Protein AF-0000000080630825 (afdb_homodimer)

Radius of gyration: 31.41 Å; Cα contacts (8 Å, |Δi|>4): 1169; chains: 2; bounding box: 48×104×65 Å

Nearest PDB structures (foldseek):
  6dfu-assembly1_A  TM=8.924E-01  e=2.581E-31  Haemophilus influenzae Rd KW20
  8i2m-assembly1_A  TM=9.055E-01  e=2.581E-31  Escherichia coli K-12
  3n9i-assembly1_B  TM=8.804E-01  e=1.345E-31  Yersinia pestis CO92
  8i1z-assembly1_A  TM=9.069E-01  e=8.181E-31  Escherichia coli K-12
  5v0i-assembly1_A  TM=8.926E-01  e=3.169E-30  Escherichia coli O157:H7 str. EDL933

Structure (mmCIF, N/CA/C/O backbone):
data_AF-0000000080630825-model_v1
#
loop_
_entity.id
_entity.type
_entity.pdbx_description
1 polymer 'Tryptophan--tRNA ligase'
#
loop_
_atom_site.group_PDB
_atom_site.id
_atom_site.type_symbol
_atom_site.label_atom_id
_atom_site.label_alt_id
_atom_site.label_comp_id
_atom_site.label_asym_id
_atom_site.label_entity_id
_atom_site.label_seq_id
_atom_site.pdbx_PDB_ins_code
_atom_site.Cartn_x
_atom_site.Cartn_y
_atom_site.Cartn_z
_atom_site.occupancy
_atom_site.B_iso_or_equiv
_atom_site.auth_seq_id
_atom_site.auth_comp_id
_atom_site.auth_asym_id
_atom_site.auth_atom_id
_atom_site.pdbx_PDB_model_num
ATOM 1 N N . MET A 1 1 ? 23.578 -15.742 1.503 1 65.25 1 MET A N 1
ATOM 2 C CA . MET A 1 1 ? 22.438 -16.641 1.651 1 65.25 1 MET A CA 1
ATOM 3 C C . MET A 1 1 ? 21.594 -16.672 0.379 1 65.25 1 MET A C 1
ATOM 5 O O . MET A 1 1 ? 21.406 -15.641 -0.269 1 65.25 1 MET A O 1
ATOM 9 N N . ASN A 1 2 ? 21.297 -17.906 -0.255 1 89.5 2 ASN A N 1
ATOM 10 C CA . ASN A 1 2 ? 20.516 -18.094 -1.47 1 89.5 2 ASN A CA 1
ATOM 11 C C . ASN A 1 2 ? 19.031 -18.281 -1.155 1 89.5 2 ASN A C 1
ATOM 13 O O . ASN A 1 2 ? 18.625 -19.344 -0.712 1 89.5 2 ASN A O 1
ATOM 17 N N . ARG A 1 3 ? 18.328 -17.234 -1.266 1 96.5 3 ARG A N 1
ATOM 18 C CA . ARG A 1 3 ? 16.906 -17.25 -0.944 1 96.5 3 ARG A CA 1
ATOM 19 C C . ARG A 1 3 ? 16.047 -17.016 -2.188 1 96.5 3 ARG A C 1
ATOM 21 O O . ARG A 1 3 ? 16.328 -16.078 -2.955 1 96.5 3 ARG A O 1
ATOM 28 N N . ILE A 1 4 ? 15.008 -17.875 -2.217 1 95.56 4 ILE A N 1
ATOM 29 C CA . ILE A 1 4 ? 14.078 -17.781 -3.334 1 95.56 4 ILE A CA 1
ATOM 30 C C . ILE A 1 4 ? 12.719 -17.297 -2.83 1 95.56 4 ILE A C 1
ATOM 32 O O . ILE A 1 4 ? 12.258 -17.719 -1.767 1 95.56 4 ILE A O 1
ATOM 36 N N . PHE A 1 5 ? 12.109 -16.391 -3.604 1 97 5 PHE A N 1
ATOM 37 C CA . PHE A 1 5 ? 10.703 -16.047 -3.43 1 97 5 PHE A CA 1
ATOM 38 C C . PHE A 1 5 ? 9.906 -16.375 -4.688 1 97 5 PHE A C 1
ATOM 40 O O . PHE A 1 5 ? 10.242 -15.906 -5.777 1 97 5 PHE A O 1
ATOM 47 N N . SER A 1 6 ? 8.938 -17.141 -4.523 1 94.38 6 SER A N 1
ATOM 48 C CA . SER A 1 6 ? 8.055 -17.484 -5.633 1 94.38 6 SER A CA 1
ATOM 49 C C . SER A 1 6 ? 6.594 -17.484 -5.195 1 94.38 6 SER A C 1
ATOM 51 O O . SER A 1 6 ? 6.281 -17.828 -4.055 1 94.38 6 SER A O 1
ATOM 53 N N . GLY A 1 7 ? 5.75 -17.062 -6.078 1 93.56 7 GLY A N 1
ATOM 54 C CA . GLY A 1 7 ? 4.34 -17.016 -5.723 1 93.56 7 GLY A CA 1
ATOM 55 C C . GLY A 1 7 ? 3.422 -17.234 -6.91 1 93.56 7 GLY A C 1
ATOM 56 O O . GLY A 1 7 ? 3.83 -17.047 -8.055 1 93.56 7 GLY A O 1
ATOM 57 N N . MET A 1 8 ? 2.217 -17.688 -6.672 1 92.81 8 MET A N 1
ATOM 58 C CA . MET A 1 8 ? 1.149 -17.844 -7.656 1 92.81 8 MET A CA 1
ATOM 59 C C . MET A 1 8 ? -0.132 -17.172 -7.188 1 92.81 8 MET A C 1
ATOM 61 O O . MET A 1 8 ? -0.459 -17.203 -6 1 92.81 8 MET A O 1
ATOM 65 N N . GLN A 1 9 ? -0.796 -16.547 -8.125 1 94.75 9 GLN A N 1
ATOM 66 C CA . GLN A 1 9 ? -2.119 -16.016 -7.801 1 94.75 9 GLN A CA 1
ATOM 67 C C . GLN A 1 9 ? -3.102 -17.156 -7.516 1 94.75 9 GLN A C 1
ATOM 69 O O . GLN A 1 9 ? -2.984 -18.234 -8.078 1 94.75 9 GLN A O 1
ATOM 74 N N . PRO A 1 10 ? -4.027 -16.891 -6.609 1 96 10 PRO A N 1
ATOM 75 C CA . PRO A 1 10 ? -5.055 -17.906 -6.328 1 96 10 PRO A CA 1
ATOM 76 C C . PRO A 1 10 ? -6.082 -18.031 -7.453 1 96 10 PRO A C 1
ATOM 78 O O . PRO A 1 10 ? -7.215 -17.562 -7.312 1 96 10 PRO A O 1
ATOM 81 N N . THR A 1 11 ? -5.695 -18.672 -8.469 1 84.06 11 THR A N 1
ATOM 82 C CA . THR A 1 11 ? -6.574 -18.922 -9.609 1 84.06 11 THR A CA 1
ATOM 83 C C . THR A 1 11 ? -7.324 -20.234 -9.43 1 84.06 11 THR A C 1
ATOM 85 O O . THR A 1 11 ? -6.938 -21.062 -8.617 1 84.06 11 THR A O 1
ATOM 88 N N . ARG A 1 12 ? -8.461 -20.281 -10.031 1 75.75 12 ARG A N 1
ATOM 89 C CA . ARG A 1 12 ? -9.273 -21.5 -9.93 1 75.75 12 ARG A CA 1
ATOM 90 C C . ARG A 1 12 ? -8.727 -22.594 -10.836 1 75.75 12 ARG A C 1
ATOM 92 O O . ARG A 1 12 ? -8.172 -22.312 -11.898 1 75.75 12 ARG A O 1
ATOM 99 N N . GLN A 1 13 ? -8.93 -23.812 -10.406 1 78.69 13 GLN A N 1
ATOM 100 C CA . GLN A 1 13 ? -8.828 -25.047 -11.195 1 78.69 13 GLN A CA 1
ATOM 101 C C . GLN A 1 13 ? -7.434 -25.188 -11.805 1 78.69 13 GLN A C 1
ATOM 103 O O . GLN A 1 13 ? -7.281 -25.172 -13.023 1 78.69 13 GLN A O 1
ATOM 108 N N . LEU A 1 14 ? -6.488 -25.422 -10.914 1 88.38 14 LEU A N 1
ATOM 109 C CA . LEU A 1 14 ? -5.141 -25.719 -11.383 1 88.38 14 LEU A CA 1
ATOM 110 C C . LEU A 1 14 ? -5.121 -27.016 -12.195 1 88.38 14 LEU A C 1
ATOM 112 O O . LEU A 1 14 ? -5.871 -27.953 -11.906 1 88.38 14 LEU A O 1
ATOM 116 N N . HIS A 1 15 ? -4.402 -26.953 -13.242 1 91.94 15 HIS A N 1
ATOM 117 C CA . HIS A 1 15 ? -4.316 -28.094 -14.133 1 91.94 15 HIS A CA 1
ATOM 118 C C . HIS A 1 15 ? -2.865 -28.5 -14.383 1 91.94 15 HIS A C 1
ATOM 120 O O . HIS A 1 15 ? -1.95 -27.922 -13.789 1 91.94 15 HIS A O 1
ATOM 126 N N . LEU A 1 16 ? -2.701 -29.516 -15.188 1 93.5 16 LEU A N 1
ATOM 127 C CA . LEU A 1 16 ? -1.401 -30.125 -15.461 1 93.5 16 LEU A CA 1
ATOM 128 C C . LEU A 1 16 ? -0.411 -29.078 -15.961 1 93.5 16 LEU A C 1
ATOM 130 O O . LEU A 1 16 ? 0.78 -29.141 -15.648 1 93.5 16 LEU A O 1
ATOM 134 N N . GLY A 1 17 ? -0.873 -28.109 -16.688 1 90.5 17 GLY A N 1
ATOM 135 C CA . GLY A 1 17 ? -0.016 -27.031 -17.172 1 90.5 17 GLY A CA 1
ATOM 136 C C . GLY A 1 17 ? 0.641 -26.25 -16.047 1 90.5 17 GLY A C 1
ATOM 137 O O . GLY A 1 17 ? 1.804 -25.859 -16.156 1 90.5 17 GLY A O 1
ATOM 138 N N . ASN A 1 18 ? -0.024 -26.047 -14.961 1 89.06 18 ASN A N 1
ATOM 139 C CA . ASN A 1 18 ? 0.535 -25.359 -13.805 1 89.06 18 ASN A CA 1
ATOM 140 C C . ASN A 1 18 ? 1.622 -26.203 -13.125 1 89.06 18 ASN A C 1
ATOM 142 O O . ASN A 1 18 ? 2.654 -25.656 -12.719 1 89.06 18 ASN A O 1
ATOM 146 N N . TYR A 1 19 ? 1.375 -27.422 -13.039 1 91.25 19 TYR A N 1
ATOM 147 C CA . TYR A 1 19 ? 2.32 -28.312 -12.383 1 91.25 19 TYR A CA 1
ATOM 148 C C . TYR A 1 19 ? 3.604 -28.453 -13.195 1 91.25 19 TYR A C 1
ATOM 150 O O . TYR A 1 19 ? 4.695 -28.172 -12.688 1 91.25 19 TYR A O 1
ATOM 158 N N . LEU A 1 20 ? 3.424 -28.75 -14.422 1 90.31 20 LEU A N 1
ATOM 159 C CA . LEU A 1 20 ? 4.59 -29.016 -15.258 1 90.31 20 LEU A CA 1
ATOM 160 C C . LEU A 1 20 ? 5.266 -27.719 -15.68 1 90.31 20 LEU A C 1
ATOM 162 O O . LEU A 1 20 ? 6.438 -27.719 -16.062 1 90.31 20 LEU A O 1
ATOM 166 N N . GLY A 1 21 ? 4.551 -26.656 -15.57 1 84.62 21 GLY A N 1
ATOM 167 C CA . GLY A 1 21 ? 5.078 -25.359 -16 1 84.62 21 GLY A CA 1
ATOM 168 C C . GLY A 1 21 ? 5.828 -24.641 -14.906 1 84.62 21 GLY A C 1
ATOM 169 O O . GLY A 1 21 ? 6.738 -23.844 -15.188 1 84.62 21 GLY A O 1
ATOM 170 N N . ALA A 1 22 ? 5.469 -24.828 -13.648 1 82.69 22 ALA A N 1
ATOM 171 C CA . ALA A 1 22 ? 6.066 -24.016 -12.594 1 82.69 22 ALA A CA 1
ATOM 172 C C . ALA A 1 22 ? 6.285 -24.828 -11.328 1 82.69 22 ALA A C 1
ATOM 174 O O . ALA A 1 22 ? 7.418 -24.953 -10.852 1 82.69 22 ALA A O 1
ATOM 175 N N . LEU A 1 23 ? 5.344 -25.484 -10.852 1 88.81 23 LEU A N 1
ATOM 176 C CA . LEU A 1 23 ? 5.355 -26.078 -9.516 1 88.81 23 LEU A CA 1
ATOM 177 C C . LEU A 1 23 ? 6.422 -27.172 -9.414 1 88.81 23 LEU A C 1
ATOM 179 O O . LEU A 1 23 ? 7.102 -27.281 -8.391 1 88.81 23 LEU A O 1
ATOM 183 N N . ARG A 1 24 ? 6.492 -27.922 -10.469 1 87.69 24 ARG A N 1
ATOM 184 C CA . ARG A 1 24 ? 7.469 -29 -10.461 1 87.69 24 ARG A CA 1
ATOM 185 C C . ARG A 1 24 ? 8.875 -28.469 -10.234 1 87.69 24 ARG A C 1
ATOM 187 O O . ARG A 1 24 ? 9.664 -29.062 -9.492 1 87.69 24 ARG A O 1
ATOM 194 N N . ASN A 1 25 ? 9.164 -27.391 -10.859 1 86 25 ASN A N 1
ATOM 195 C CA . ASN A 1 25 ? 10.477 -26.766 -10.727 1 86 25 ASN A CA 1
ATOM 196 C C . ASN A 1 25 ? 10.695 -26.203 -9.328 1 86 25 ASN A C 1
ATOM 198 O O . ASN A 1 25 ? 11.812 -26.219 -8.812 1 86 25 ASN A O 1
ATOM 202 N N . TRP A 1 26 ? 9.656 -25.672 -8.68 1 89.88 26 TRP A N 1
ATOM 203 C CA . TRP A 1 26 ? 9.75 -25.125 -7.328 1 89.88 26 TRP A CA 1
ATOM 204 C C . TRP A 1 26 ? 10.117 -26.203 -6.324 1 89.88 26 TRP A C 1
ATOM 206 O O . TRP A 1 26 ? 10.883 -25.953 -5.387 1 89.88 26 TRP A O 1
ATOM 216 N N . VAL A 1 27 ? 9.562 -27.359 -6.574 1 91.19 27 VAL A N 1
ATOM 217 C CA . VAL A 1 27 ? 9.812 -28.469 -5.668 1 91.19 27 VAL A CA 1
ATOM 218 C C . VAL A 1 27 ? 11.305 -28.781 -5.637 1 91.19 27 VAL A C 1
ATOM 220 O O . VAL A 1 27 ? 11.867 -29.062 -4.574 1 91.19 27 VAL A O 1
ATOM 223 N N . GLU A 1 28 ? 11.883 -28.719 -6.812 1 87.75 28 GLU A N 1
ATOM 224 C CA . GLU A 1 28 ? 13.305 -29.047 -6.914 1 87.75 28 GLU A CA 1
ATOM 225 C C . GLU A 1 28 ? 14.172 -28 -6.227 1 87.75 28 GLU A C 1
ATOM 227 O O . GLU A 1 28 ? 15.234 -28.312 -5.691 1 87.75 28 GLU A O 1
ATOM 232 N N . LEU A 1 29 ? 13.742 -26.812 -6.145 1 90.38 29 LEU A N 1
ATOM 233 C CA . LEU A 1 29 ? 14.5 -25.688 -5.594 1 90.38 29 LEU A CA 1
ATOM 234 C C . LEU A 1 29 ? 14.672 -25.844 -4.086 1 90.38 29 LEU A C 1
ATOM 236 O O . LEU A 1 29 ? 15.648 -25.344 -3.514 1 90.38 29 LEU A O 1
ATOM 240 N N . GLN A 1 30 ? 13.766 -26.562 -3.416 1 92.69 30 GLN A N 1
ATOM 241 C CA . GLN A 1 30 ? 13.766 -26.703 -1.964 1 92.69 30 GLN A CA 1
ATOM 242 C C . GLN A 1 30 ? 15.023 -27.422 -1.477 1 92.69 30 GLN A C 1
ATOM 244 O O . GLN A 1 30 ? 15.375 -27.328 -0.298 1 92.69 30 GLN A O 1
ATOM 249 N N . ASN A 1 31 ? 15.656 -28.078 -2.41 1 91 31 ASN A N 1
ATOM 250 C CA . ASN A 1 31 ? 16.828 -28.859 -2.041 1 91 31 ASN A CA 1
ATOM 251 C C . ASN A 1 31 ? 18.094 -28.016 -2.027 1 91 31 ASN A C 1
ATOM 253 O O . ASN A 1 31 ? 19.094 -28.406 -1.438 1 91 31 ASN A O 1
ATOM 257 N N . SER A 1 32 ? 18.047 -26.812 -2.619 1 91.06 32 SER A N 1
ATOM 258 C CA . SER A 1 32 ? 19.281 -26.062 -2.807 1 91.06 32 SER A CA 1
ATOM 259 C C . SER A 1 32 ? 19.141 -24.625 -2.295 1 91.06 32 SER A C 1
ATOM 261 O O . SER A 1 32 ? 20.141 -23.906 -2.158 1 91.06 32 SER A O 1
ATOM 263 N N . TYR A 1 33 ? 17.906 -24.219 -2.021 1 93.19 33 TYR A N 1
ATOM 264 C CA . TYR A 1 33 ? 17.656 -2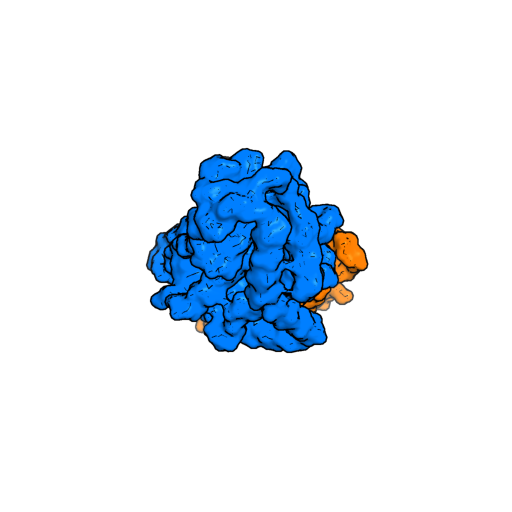2.828 -1.63 1 93.19 33 TYR A CA 1
ATOM 265 C C . TYR A 1 33 ? 16.766 -22.766 -0.387 1 93.19 33 TYR A C 1
ATOM 267 O O . TYR A 1 33 ? 16.078 -23.734 -0.066 1 93.19 33 TYR A O 1
ATOM 275 N N . GLU A 1 34 ? 16.891 -21.688 0.386 1 95.75 34 GLU A N 1
ATOM 276 C CA . GLU A 1 34 ? 15.805 -21.297 1.272 1 95.75 34 GLU A CA 1
ATOM 277 C C . GLU A 1 34 ? 14.617 -20.75 0.481 1 95.75 34 GLU A C 1
ATOM 279 O O . GLU A 1 34 ? 14.742 -19.75 -0.223 1 95.75 34 GLU A O 1
ATOM 284 N N . CYS A 1 35 ? 13.5 -21.438 0.57 1 96.88 35 CYS A N 1
ATOM 285 C CA . CYS A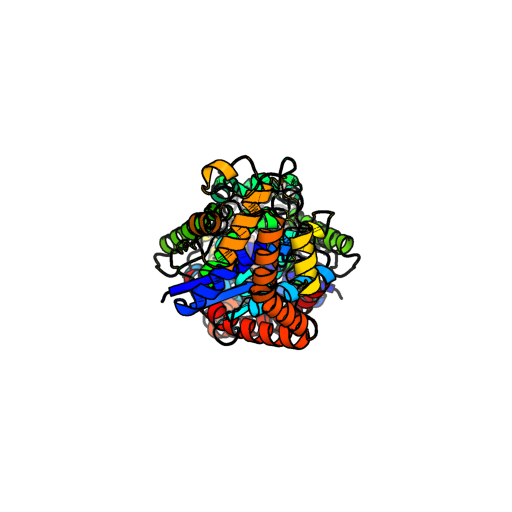 1 35 ? 12.414 -21.078 -0.334 1 96.88 35 CYS A CA 1
ATOM 286 C C . CYS A 1 35 ? 11.242 -20.469 0.431 1 96.88 35 CYS A C 1
ATOM 288 O O . CYS A 1 35 ? 10.859 -20.984 1.49 1 96.88 35 CYS A O 1
ATOM 290 N N . ILE A 1 36 ? 10.766 -19.422 -0.029 1 98.31 36 ILE A N 1
ATOM 291 C CA . ILE A 1 36 ? 9.516 -18.812 0.409 1 98.31 36 ILE A CA 1
ATOM 292 C C . ILE A 1 36 ? 8.484 -18.891 -0.709 1 98.31 36 ILE A C 1
ATOM 294 O O . ILE A 1 36 ? 8.664 -18.297 -1.779 1 98.31 36 ILE A O 1
ATOM 298 N N . PHE A 1 37 ? 7.465 -19.625 -0.496 1 97.81 37 PHE A N 1
ATOM 299 C CA . PHE A 1 37 ? 6.371 -19.812 -1.443 1 97.81 37 PHE A CA 1
ATOM 300 C C . PHE A 1 37 ? 5.121 -19.062 -0.976 1 97.81 37 PHE A C 1
ATOM 302 O O . PHE A 1 37 ? 4.648 -19.281 0.142 1 97.81 37 PHE A O 1
ATOM 309 N N . CYS A 1 38 ? 4.555 -18.281 -1.862 1 98.31 38 CYS A N 1
ATOM 310 C CA . CYS A 1 38 ? 3.49 -17.375 -1.458 1 98.31 38 CYS A CA 1
ATOM 311 C C . CYS A 1 38 ? 2.281 -17.5 -2.375 1 98.31 38 CYS A C 1
ATOM 313 O O . CYS A 1 38 ? 2.428 -17.562 -3.598 1 98.31 38 CYS A O 1
ATOM 315 N N . VAL A 1 39 ? 1.108 -17.703 -1.786 1 98.31 39 VAL A N 1
ATOM 316 C CA . VAL A 1 39 ? -0.115 -17.438 -2.539 1 98.31 39 VAL A CA 1
ATOM 317 C C . VAL A 1 39 ? -0.386 -15.945 -2.584 1 98.31 39 VAL A C 1
ATOM 319 O O . VAL A 1 39 ? -0.756 -15.344 -1.573 1 98.31 39 VAL A O 1
ATOM 322 N N . VAL A 1 40 ? -0.179 -15.352 -3.719 1 98.25 40 VAL A N 1
ATOM 323 C CA . VAL A 1 40 ? -0.16 -13.898 -3.803 1 98.25 40 VAL A CA 1
ATOM 324 C C . VAL A 1 40 ? -1.577 -13.375 -4.023 1 98.25 40 VAL A C 1
ATOM 326 O O . VAL A 1 40 ? -1.883 -12.82 -5.086 1 98.25 40 VAL A O 1
ATOM 329 N N . ASP A 1 41 ? -2.336 -13.406 -2.984 1 98.56 41 ASP A N 1
ATOM 330 C CA . ASP A 1 41 ? -3.764 -13.102 -3.045 1 98.56 41 ASP A CA 1
ATOM 331 C C . ASP A 1 41 ? -4 -11.594 -3.146 1 98.56 41 ASP A C 1
ATOM 333 O O . ASP A 1 41 ? -5.066 -11.156 -3.58 1 98.56 41 ASP A O 1
ATOM 337 N N . LEU A 1 42 ? -3.072 -10.688 -2.82 1 98.81 42 LEU A N 1
ATOM 338 C CA . LEU A 1 42 ? -3.211 -9.258 -3.062 1 98.81 42 LEU A CA 1
ATOM 339 C C . LEU A 1 42 ? -3.137 -8.953 -4.555 1 98.81 42 LEU A C 1
ATOM 341 O O . LEU A 1 42 ? -3.861 -8.086 -5.051 1 98.81 42 LEU A O 1
ATOM 345 N N . HIS A 1 43 ? -2.281 -9.664 -5.223 1 98.12 43 HIS A N 1
ATOM 346 C CA . HIS A 1 43 ? -2.195 -9.5 -6.668 1 98.12 43 HIS A CA 1
ATOM 347 C C . HIS A 1 43 ? -3.504 -9.898 -7.348 1 98.12 43 HIS A C 1
ATOM 349 O O . HIS A 1 43 ? -3.885 -9.305 -8.359 1 98.12 43 HIS A O 1
ATOM 355 N N . ALA A 1 44 ? -4.152 -10.852 -6.832 1 97.38 44 ALA A N 1
ATOM 356 C CA . ALA A 1 44 ? -5.391 -11.359 -7.418 1 97.38 44 ALA A CA 1
ATOM 357 C C . ALA A 1 44 ? -6.484 -10.297 -7.395 1 97.38 44 ALA A C 1
ATOM 359 O O . ALA A 1 44 ? -7.453 -10.383 -8.148 1 97.38 44 ALA A O 1
ATOM 360 N N . LEU A 1 45 ? -6.32 -9.273 -6.562 1 98 45 LEU A N 1
ATOM 361 C CA . LEU A 1 45 ? -7.352 -8.258 -6.387 1 98 45 LEU A CA 1
ATOM 362 C C . LEU A 1 45 ? -7.367 -7.293 -7.57 1 98 45 LEU A C 1
ATOM 364 O O . LEU A 1 45 ? -8.273 -6.473 -7.695 1 98 45 LEU A O 1
ATOM 368 N N . THR A 1 46 ? -6.395 -7.348 -8.461 1 96.88 46 THR A N 1
ATOM 369 C CA . THR A 1 46 ? -6.293 -6.41 -9.578 1 96.88 46 THR A CA 1
ATOM 370 C C . THR A 1 46 ? -7.402 -6.656 -10.594 1 96.88 46 THR A C 1
ATOM 372 O O . THR A 1 46 ? -7.645 -5.82 -11.469 1 96.88 46 THR A O 1
ATOM 375 N N . ILE A 1 47 ? -8.086 -7.824 -10.477 1 93.62 47 ILE A N 1
ATOM 376 C CA . ILE A 1 47 ? -9.289 -8.109 -11.25 1 93.62 47 ILE A CA 1
ATOM 377 C C . ILE A 1 47 ? -10.438 -8.469 -10.305 1 93.62 47 ILE A C 1
ATOM 379 O O . ILE A 1 47 ? -10.211 -8.758 -9.133 1 93.62 47 ILE A O 1
ATOM 383 N N . ASP A 1 48 ? -11.586 -8.414 -10.836 1 92.62 48 ASP A N 1
ATOM 384 C CA . ASP A 1 48 ? -12.758 -8.688 -10.016 1 92.62 48 ASP A CA 1
ATOM 385 C C . ASP A 1 48 ? -12.734 -10.117 -9.477 1 92.62 48 ASP A C 1
ATOM 387 O O . ASP A 1 48 ? -12.414 -11.055 -10.211 1 92.62 48 ASP A O 1
ATOM 391 N N . GLN A 1 49 ? -13.062 -10.227 -8.203 1 94.31 49 GLN A N 1
ATOM 392 C CA . GLN A 1 49 ? -13.086 -11.516 -7.523 1 94.31 49 GLN A CA 1
ATOM 393 C C . GLN A 1 49 ? -14.438 -11.766 -6.859 1 94.31 49 GLN A C 1
ATOM 395 O O . GLN A 1 49 ? -15.102 -10.82 -6.418 1 94.31 49 GLN A O 1
ATOM 400 N N . ASP A 1 50 ? -14.859 -12.969 -6.934 1 95.38 50 ASP A N 1
ATOM 401 C CA . ASP A 1 50 ? -15.898 -13.422 -6.008 1 95.38 50 ASP A CA 1
ATOM 402 C C . ASP A 1 50 ? -15.289 -13.844 -4.672 1 95.38 50 ASP A C 1
ATOM 404 O O . ASP A 1 50 ? -14.344 -14.625 -4.637 1 95.38 50 ASP A O 1
ATOM 408 N N . ALA A 1 51 ? -15.836 -13.297 -3.586 1 96.69 51 ALA A N 1
ATOM 409 C CA . ALA A 1 51 ? -15.219 -13.438 -2.268 1 96.69 51 ALA A CA 1
ATOM 410 C C . ALA A 1 51 ? -15.047 -14.914 -1.899 1 96.69 51 ALA A C 1
ATOM 412 O O . ALA A 1 51 ? -13.961 -15.328 -1.479 1 96.69 51 ALA A O 1
ATOM 413 N N . GLU A 1 52 ? -16.047 -15.68 -2.029 1 96.25 52 GLU A N 1
ATOM 414 C CA . GLU A 1 52 ? -15.992 -17.094 -1.675 1 96.25 52 GLU A CA 1
ATOM 415 C C . GLU A 1 52 ? -15.047 -17.859 -2.596 1 96.25 52 GLU A C 1
ATOM 417 O O . GLU A 1 52 ? -14.289 -18.719 -2.141 1 96.25 52 GLU A O 1
ATOM 422 N N . VAL A 1 53 ? -15.109 -17.547 -3.857 1 95.62 53 VAL A N 1
ATOM 423 C CA . VAL A 1 53 ? -14.25 -18.188 -4.84 1 95.62 53 VAL A CA 1
ATOM 424 C C . VAL A 1 53 ? -12.789 -17.875 -4.531 1 95.62 53 VAL A C 1
ATOM 426 O O . VAL A 1 53 ? -11.93 -18.766 -4.586 1 95.62 53 VAL A O 1
ATOM 429 N N . LEU A 1 54 ? -12.531 -16.625 -4.152 1 97.44 54 LEU A N 1
ATOM 430 C CA . LEU A 1 54 ? -11.164 -16.234 -3.836 1 97.44 54 LEU A CA 1
ATOM 431 C C . LEU A 1 54 ? -10.633 -17.016 -2.635 1 97.44 54 LEU A C 1
ATOM 433 O O . LEU A 1 54 ? -9.523 -17.547 -2.678 1 97.44 54 LEU A O 1
ATOM 437 N N . ARG A 1 55 ? -11.406 -17.156 -1.559 1 97.12 55 ARG A N 1
ATOM 438 C CA . ARG A 1 55 ? -10.984 -17.906 -0.375 1 97.12 55 ARG A CA 1
ATOM 439 C C . ARG A 1 55 ? -10.695 -19.359 -0.721 1 97.12 55 ARG A C 1
ATOM 441 O O . ARG A 1 55 ? -9.688 -19.922 -0.282 1 97.12 55 ARG A O 1
ATOM 448 N N . ASN A 1 56 ? -11.586 -19.875 -1.503 1 95.75 56 ASN A N 1
ATOM 449 C CA . ASN A 1 56 ? -11.414 -21.281 -1.901 1 95.75 56 ASN A CA 1
ATOM 450 C C . ASN A 1 56 ? -10.18 -21.453 -2.775 1 95.75 56 ASN A C 1
ATOM 452 O O . ASN A 1 56 ? -9.461 -22.453 -2.645 1 95.75 56 ASN A O 1
ATOM 456 N N . ASN A 1 57 ? -10 -20.5 -3.648 1 96.12 57 ASN A N 1
ATOM 457 C CA . ASN A 1 57 ? -8.836 -20.578 -4.531 1 96.12 57 ASN A CA 1
ATOM 458 C C . ASN A 1 57 ? -7.531 -20.484 -3.748 1 96.12 57 ASN A C 1
ATOM 460 O O . ASN A 1 57 ? -6.543 -21.125 -4.105 1 96.12 57 ASN A O 1
ATOM 464 N N . ILE A 1 58 ? -7.488 -19.656 -2.707 1 98.12 58 ILE A N 1
ATOM 465 C CA . ILE A 1 58 ? -6.297 -19.531 -1.875 1 98.12 58 ILE A CA 1
ATOM 466 C C . ILE A 1 58 ? -5.965 -20.891 -1.244 1 98.12 58 ILE A C 1
ATOM 468 O O . ILE A 1 58 ? -4.816 -21.328 -1.284 1 98.12 58 ILE A O 1
ATOM 472 N N . ARG A 1 59 ? -6.953 -21.578 -0.759 1 97.5 59 ARG A N 1
ATOM 473 C CA . ARG A 1 59 ? -6.746 -22.891 -0.156 1 97.5 59 ARG A CA 1
ATOM 474 C C . ARG A 1 59 ? -6.367 -23.922 -1.211 1 97.5 59 ARG A C 1
ATOM 476 O O . ARG A 1 59 ? -5.516 -24.781 -0.97 1 97.5 59 ARG A O 1
ATOM 483 N N . GLU A 1 60 ? -6.992 -23.797 -2.369 1 95.62 60 GLU A N 1
ATOM 484 C CA . GLU A 1 60 ? -6.719 -24.75 -3.436 1 95.62 60 GLU A CA 1
ATOM 485 C C . GLU A 1 60 ? -5.273 -24.656 -3.914 1 95.62 60 GLU A C 1
ATOM 487 O O . GLU A 1 60 ? -4.602 -25.672 -4.09 1 95.62 60 GLU A O 1
ATOM 492 N N . VAL A 1 61 ? -4.836 -23.438 -4.125 1 96.44 61 VAL A N 1
ATOM 493 C CA . VAL A 1 61 ? -3.461 -23.234 -4.574 1 96.44 61 VAL A CA 1
ATOM 494 C C . VAL A 1 61 ? -2.49 -23.703 -3.49 1 96.44 61 VAL A C 1
ATOM 496 O O . VAL A 1 61 ? -1.461 -24.312 -3.793 1 96.44 61 VAL A O 1
ATOM 499 N N . THR A 1 62 ? -2.826 -23.469 -2.246 1 97.62 62 THR A N 1
ATOM 500 C CA . THR A 1 62 ? -2.006 -23.953 -1.143 1 97.62 62 THR A CA 1
ATOM 501 C C . THR A 1 62 ? -1.922 -25.469 -1.161 1 97.62 62 THR A C 1
ATOM 503 O O . THR A 1 62 ? -0.834 -26.047 -1.047 1 97.62 62 THR A O 1
ATOM 506 N N . ALA A 1 63 ? -3.094 -26.094 -1.325 1 96.69 63 ALA A N 1
ATOM 507 C CA . ALA A 1 63 ? -3.139 -27.547 -1.402 1 96.69 63 ALA A CA 1
ATOM 508 C C . ALA A 1 63 ? -2.303 -28.062 -2.572 1 96.69 63 ALA A C 1
ATOM 510 O O . ALA A 1 63 ? -1.612 -29.078 -2.449 1 96.69 63 ALA A O 1
ATOM 511 N N . ALA A 1 64 ? -2.361 -27.359 -3.652 1 95.19 64 ALA A N 1
ATOM 512 C CA . ALA A 1 64 ? -1.595 -27.75 -4.836 1 95.19 64 ALA A CA 1
ATOM 513 C C . ALA A 1 64 ? -0.095 -27.672 -4.566 1 95.19 64 ALA A C 1
ATOM 515 O O . ALA A 1 64 ? 0.663 -28.547 -4.969 1 95.19 64 ALA A O 1
ATOM 516 N N . TYR A 1 65 ? 0.356 -26.578 -3.867 1 96.12 65 TYR A N 1
ATOM 517 C CA . TYR A 1 65 ? 1.757 -26.438 -3.482 1 96.12 65 TYR A CA 1
ATOM 518 C C . TYR A 1 65 ? 2.232 -27.672 -2.715 1 96.12 65 TYR A C 1
ATOM 520 O O . TYR A 1 65 ? 3.246 -28.281 -3.068 1 96.12 65 TYR A O 1
ATOM 528 N N . ILE A 1 66 ? 1.451 -28.031 -1.773 1 97.12 66 ILE A N 1
ATOM 529 C CA . ILE A 1 66 ? 1.838 -29.109 -0.872 1 97.12 66 ILE A CA 1
ATOM 530 C C . ILE A 1 66 ? 1.771 -30.453 -1.608 1 97.12 66 ILE A C 1
ATOM 532 O O . ILE A 1 66 ? 2.705 -31.25 -1.539 1 97.12 66 ILE A O 1
ATOM 536 N N . ALA A 1 67 ? 0.694 -30.641 -2.354 1 95.5 67 ALA A N 1
ATOM 537 C CA . ALA A 1 67 ? 0.498 -31.891 -3.08 1 95.5 67 ALA A CA 1
ATOM 538 C C . ALA A 1 67 ? 1.588 -32.094 -4.129 1 95.5 67 ALA A C 1
ATOM 540 O O . ALA A 1 67 ? 1.995 -33.219 -4.398 1 95.5 67 ALA A O 1
ATOM 541 N N . ALA A 1 68 ? 2.031 -31.016 -4.668 1 93.81 68 ALA A N 1
ATOM 542 C CA . ALA A 1 68 ? 3.068 -31.078 -5.695 1 93.81 68 ALA A CA 1
ATOM 543 C C . ALA A 1 68 ? 4.414 -31.469 -5.09 1 93.81 68 ALA A C 1
ATOM 545 O O . ALA A 1 68 ? 5.332 -31.875 -5.805 1 93.81 68 ALA A O 1
ATOM 546 N N . GLY A 1 69 ? 4.578 -31.281 -3.777 1 94.69 69 GLY A N 1
ATOM 547 C CA . GLY A 1 69 ? 5.801 -31.75 -3.135 1 94.69 69 GLY A CA 1
ATOM 548 C C . GLY A 1 69 ? 6.469 -30.672 -2.291 1 94.69 69 GLY A C 1
ATOM 549 O O . GLY A 1 69 ? 7.531 -30.906 -1.711 1 94.69 69 GLY A O 1
ATOM 550 N N . ILE A 1 70 ? 5.891 -29.5 -2.207 1 96.44 70 ILE A N 1
ATOM 551 C CA . ILE A 1 70 ? 6.445 -28.453 -1.342 1 96.44 70 ILE A CA 1
ATOM 552 C C . ILE A 1 70 ? 6.219 -28.828 0.121 1 96.44 70 ILE A C 1
ATOM 554 O O . ILE A 1 70 ? 5.09 -29.109 0.528 1 96.44 70 ILE A O 1
ATOM 558 N N . ASP A 1 71 ? 7.266 -28.906 0.853 1 97 71 ASP A N 1
ATOM 559 C CA . ASP A 1 71 ? 7.191 -29.25 2.268 1 97 71 ASP A CA 1
ATOM 560 C C . ASP A 1 71 ? 7.043 -28 3.137 1 97 71 ASP A C 1
ATOM 562 O O . ASP A 1 71 ? 8.008 -27.266 3.332 1 97 71 ASP A O 1
ATOM 566 N N . PRO A 1 72 ? 5.887 -27.797 3.693 1 97.19 72 PRO A N 1
ATOM 567 C CA . PRO A 1 72 ? 5.656 -26.578 4.465 1 97.19 72 PRO A CA 1
ATOM 568 C C . PRO A 1 72 ? 6.414 -26.562 5.789 1 97.19 72 PRO A C 1
ATOM 570 O O . PRO A 1 72 ? 6.484 -25.516 6.453 1 97.19 72 PRO A O 1
ATOM 573 N N . GLU A 1 73 ? 6.949 -27.625 6.176 1 95.62 73 GLU A N 1
ATOM 574 C CA . GLU A 1 73 ? 7.773 -27.656 7.379 1 95.62 73 GLU A CA 1
ATOM 575 C C . GLU A 1 73 ? 9.195 -27.188 7.098 1 95.62 73 GLU A C 1
ATOM 577 O O . GLU A 1 73 ? 9.82 -26.547 7.945 1 95.62 73 GLU A O 1
ATOM 582 N N . LYS A 1 74 ? 9.602 -27.469 5.914 1 95.38 74 LYS A N 1
ATOM 583 C CA . LYS A 1 74 ? 10.969 -27.109 5.527 1 95.38 74 LYS A CA 1
ATOM 584 C C . LYS A 1 74 ? 11.016 -25.719 4.895 1 95.38 74 LYS A C 1
ATOM 586 O O . LYS A 1 74 ? 12.055 -25.062 4.898 1 95.38 74 LYS A O 1
ATOM 591 N N . ASN A 1 75 ? 9.93 -25.344 4.32 1 97.44 75 ASN A N 1
ATOM 592 C CA . ASN A 1 75 ? 9.844 -24.078 3.621 1 97.44 75 ASN A CA 1
ATOM 593 C C . ASN A 1 75 ? 8.75 -23.188 4.211 1 97.44 75 ASN A C 1
ATOM 595 O O . ASN A 1 75 ? 7.922 -23.641 4.996 1 97.44 75 ASN A O 1
ATOM 599 N N . ILE A 1 76 ? 8.82 -21.906 3.908 1 98.56 76 ILE A N 1
ATOM 600 C CA . ILE A 1 76 ? 7.746 -21 4.266 1 98.56 76 ILE A CA 1
ATOM 601 C C . ILE A 1 76 ? 6.672 -21.016 3.182 1 98.56 76 ILE A C 1
ATOM 603 O O . ILE A 1 76 ? 6.977 -20.875 1.995 1 98.56 76 ILE A O 1
ATOM 607 N N . LEU A 1 77 ? 5.508 -21.297 3.545 1 98.62 77 LEU A N 1
ATOM 608 C CA . LEU A 1 77 ? 4.332 -21.281 2.68 1 98.62 77 LEU A CA 1
ATOM 609 C C . LEU A 1 77 ? 3.199 -20.484 3.312 1 98.62 77 LEU A C 1
ATOM 611 O O . LEU A 1 77 ? 2.752 -20.812 4.418 1 98.62 77 LEU A O 1
ATOM 615 N N . PHE A 1 78 ? 2.748 -19.422 2.641 1 98.81 78 PHE A N 1
ATOM 616 C CA . PHE A 1 78 ? 1.751 -18.547 3.26 1 98.81 78 PHE A CA 1
ATOM 617 C C . PHE A 1 78 ? 0.985 -17.766 2.203 1 98.81 78 PHE A C 1
ATOM 619 O O . PHE A 1 78 ? 1.32 -17.812 1.019 1 98.81 78 PHE A O 1
ATOM 626 N N . ASN A 1 79 ? -0.145 -17.141 2.562 1 98.81 79 ASN A N 1
ATOM 627 C CA . ASN A 1 79 ? -0.824 -16.203 1.675 1 98.81 79 ASN A CA 1
ATOM 628 C C . ASN A 1 79 ? -0.371 -14.758 1.923 1 98.81 79 ASN A C 1
ATOM 630 O O . ASN A 1 79 ? -0.197 -14.352 3.072 1 98.81 79 ASN A O 1
ATOM 634 N N . GLN A 1 80 ? -0.207 -14.031 0.936 1 98.88 80 GLN A N 1
ATOM 635 C CA . GLN A 1 80 ? 0.4 -12.703 0.87 1 98.88 80 GLN A CA 1
ATOM 636 C C . GLN A 1 80 ? -0.251 -11.75 1.866 1 98.88 80 GLN A C 1
ATOM 638 O O . GLN A 1 80 ? 0.442 -11.055 2.613 1 98.88 80 GLN A O 1
ATOM 643 N N . SER A 1 81 ? -1.588 -11.734 1.969 1 98.75 81 SER A N 1
ATOM 644 C CA . SER A 1 81 ? -2.355 -10.758 2.736 1 98.75 81 SER A CA 1
ATOM 645 C C . SER A 1 81 ? -2.223 -11.008 4.234 1 98.75 81 SER A C 1
ATOM 647 O O . SER A 1 81 ? -2.607 -10.164 5.047 1 98.75 81 SER A O 1
ATOM 649 N N . PHE A 1 82 ? -1.658 -12.172 4.602 1 98.69 82 PHE A N 1
ATOM 650 C CA . PHE A 1 82 ? -1.415 -12.461 6.008 1 98.69 82 PHE A CA 1
ATOM 651 C C . PHE A 1 82 ? -0.342 -11.547 6.574 1 98.69 82 PHE A C 1
ATOM 653 O O . PHE A 1 82 ? -0.336 -11.25 7.773 1 98.69 82 PHE A O 1
ATOM 660 N N . VAL A 1 83 ? 0.574 -11.062 5.77 1 98.81 83 VAL A N 1
ATOM 661 C CA . VAL A 1 83 ? 1.721 -10.258 6.184 1 98.81 83 VAL A CA 1
ATOM 662 C C . VAL A 1 83 ? 1.535 -8.812 5.73 1 98.81 83 VAL A C 1
ATOM 664 O O . VAL A 1 83 ? 1.81 -8.477 4.578 1 98.81 83 VAL A O 1
ATOM 667 N N . PRO A 1 84 ? 1.196 -7.883 6.621 1 98.75 84 PRO A N 1
ATOM 668 C CA . PRO A 1 84 ? 0.915 -6.488 6.273 1 98.75 84 PRO A CA 1
ATOM 669 C C . PRO A 1 84 ? 2.102 -5.793 5.605 1 98.75 84 PRO A C 1
ATOM 671 O O . PRO A 1 84 ? 1.915 -4.871 4.812 1 98.75 84 PRO A O 1
ATOM 674 N N . ALA A 1 85 ? 3.266 -6.309 5.848 1 98.88 85 ALA A N 1
ATOM 675 C CA . ALA A 1 85 ? 4.504 -5.664 5.414 1 98.88 85 ALA A CA 1
ATOM 676 C C . ALA A 1 85 ? 4.578 -5.586 3.893 1 98.88 85 ALA A C 1
ATOM 678 O O . ALA A 1 85 ? 5.246 -4.711 3.342 1 98.88 85 ALA A O 1
ATOM 679 N N . HIS A 1 86 ? 3.893 -6.492 3.18 1 98.94 86 HIS A N 1
ATOM 680 C CA . HIS A 1 86 ? 3.879 -6.441 1.723 1 98.94 86 HIS A CA 1
ATOM 681 C C . HIS A 1 86 ? 3.322 -5.109 1.226 1 98.94 86 HIS A C 1
ATOM 683 O O . HIS A 1 86 ? 3.957 -4.43 0.417 1 98.94 86 HIS A O 1
ATOM 689 N N . SER A 1 87 ? 2.191 -4.707 1.778 1 98.88 87 SER A N 1
ATOM 690 C CA . SER A 1 87 ? 1.551 -3.463 1.36 1 98.88 87 SER A CA 1
ATOM 691 C C . SER A 1 87 ? 2.336 -2.246 1.838 1 98.88 87 SER A C 1
ATOM 693 O O . SER A 1 87 ? 2.414 -1.236 1.136 1 98.88 87 SER A O 1
ATOM 695 N N . GLU A 1 88 ? 2.887 -2.32 3.047 1 98.88 88 GLU A N 1
ATOM 696 C CA . GLU A 1 88 ? 3.666 -1.208 3.582 1 98.88 88 GLU A CA 1
ATOM 697 C C . GLU A 1 88 ? 4.883 -0.915 2.707 1 98.88 88 GLU A C 1
ATOM 699 O O . GLU A 1 88 ? 5.125 0.236 2.338 1 98.88 88 GLU A O 1
ATOM 704 N N . LEU A 1 89 ? 5.625 -1.985 2.385 1 98.94 89 LEU A N 1
ATOM 705 C CA . LEU A 1 89 ? 6.801 -1.784 1.542 1 98.94 89 LEU A CA 1
ATOM 706 C C . LEU A 1 89 ? 6.395 -1.339 0.141 1 98.94 89 LEU A C 1
ATOM 708 O O . LEU A 1 89 ? 7.094 -0.54 -0.487 1 98.94 89 LEU A O 1
ATOM 712 N N . ALA A 1 90 ? 5.262 -1.875 -0.354 1 98.94 90 ALA A N 1
ATOM 713 C CA . ALA A 1 90 ? 4.777 -1.453 -1.665 1 98.94 90 ALA A CA 1
ATOM 714 C C . ALA A 1 90 ? 4.551 0.055 -1.707 1 98.94 90 ALA A C 1
ATOM 716 O O . ALA A 1 90 ? 4.898 0.714 -2.691 1 98.94 90 ALA A O 1
ATOM 717 N N . TRP A 1 91 ? 3.994 0.62 -0.641 1 98.94 91 TRP A N 1
ATOM 718 C CA . TRP A 1 91 ? 3.791 2.064 -0.593 1 98.94 91 TRP A CA 1
ATOM 719 C C . TRP A 1 91 ? 5.125 2.801 -0.602 1 98.94 91 TRP A C 1
ATOM 721 O O . TRP A 1 91 ? 5.316 3.748 -1.369 1 98.94 91 TRP A O 1
ATOM 731 N N . ILE A 1 92 ? 6.008 2.344 0.271 1 98.88 92 ILE A N 1
ATOM 732 C CA . ILE A 1 92 ? 7.309 2.994 0.375 1 98.88 92 ILE A CA 1
ATOM 733 C C . ILE A 1 92 ? 8.008 2.971 -0.982 1 98.88 92 ILE A C 1
ATOM 735 O O . ILE A 1 92 ? 8.5 3.998 -1.452 1 98.88 92 ILE A O 1
ATOM 739 N N . LEU A 1 93 ? 7.988 1.82 -1.671 1 98.88 93 LEU A N 1
ATOM 740 C CA . LEU A 1 93 ? 8.641 1.696 -2.971 1 98.88 93 LEU A CA 1
ATOM 741 C C . LEU A 1 93 ? 7.914 2.529 -4.023 1 98.88 93 LEU A C 1
ATOM 743 O O . LEU A 1 93 ? 8.539 3.043 -4.953 1 98.88 93 LEU A O 1
ATOM 747 N N . SER A 1 94 ? 6.578 2.635 -3.887 1 98.81 94 SER A N 1
ATOM 748 C CA . SER A 1 94 ? 5.816 3.477 -4.805 1 98.81 94 SER A CA 1
ATOM 749 C C . SER A 1 94 ? 6.32 4.914 -4.781 1 98.81 94 SER A C 1
ATOM 751 O O . SER A 1 94 ? 6.285 5.609 -5.801 1 98.81 94 SER A O 1
ATOM 753 N N . CYS A 1 95 ? 6.762 5.336 -3.633 1 98.44 95 CYS A N 1
ATOM 754 C CA . CYS A 1 95 ? 7.262 6.695 -3.477 1 98.44 95 CYS A CA 1
ATOM 755 C C . CYS A 1 95 ? 8.672 6.832 -4.043 1 98.44 95 CYS A C 1
ATOM 757 O O . CYS A 1 95 ? 9.219 7.934 -4.09 1 98.44 95 CYS A O 1
ATOM 759 N N . HIS A 1 96 ? 9.219 5.754 -4.512 1 97.69 96 HIS A N 1
ATOM 760 C CA . HIS A 1 96 ? 10.57 5.742 -5.074 1 97.69 96 HIS A CA 1
ATOM 761 C C . HIS A 1 96 ? 10.555 5.273 -6.523 1 97.69 96 HIS A C 1
ATOM 763 O O . HIS A 1 96 ? 11.609 5.039 -7.117 1 97.69 96 HIS A O 1
ATOM 769 N N . THR A 1 97 ? 9.438 5.039 -7.086 1 98.44 97 THR A N 1
ATOM 770 C CA . THR A 1 97 ? 9.32 4.492 -8.438 1 98.44 97 THR A CA 1
ATOM 771 C C . THR A 1 97 ? 8.695 5.512 -9.383 1 98.44 97 THR A C 1
ATOM 773 O O . THR A 1 97 ? 7.516 5.844 -9.25 1 98.44 97 THR A O 1
ATOM 776 N N . PRO A 1 98 ? 9.438 5.957 -10.367 1 97.75 98 PRO A N 1
ATOM 777 C CA . PRO A 1 98 ? 8.883 6.918 -11.32 1 97.75 98 PRO A CA 1
ATOM 778 C C . PRO A 1 98 ? 7.777 6.324 -12.188 1 97.75 98 PRO A C 1
ATOM 780 O O . PRO A 1 98 ? 7.859 5.156 -12.586 1 97.75 98 PRO A O 1
ATOM 783 N N . LEU A 1 99 ? 6.816 7.148 -12.523 1 97.81 99 LEU A N 1
ATOM 784 C CA . LEU A 1 99 ? 5.715 6.719 -13.383 1 97.81 99 LEU A CA 1
ATOM 785 C C . LEU A 1 99 ? 6.23 6.281 -14.75 1 97.81 99 LEU A C 1
ATOM 787 O O . LEU A 1 99 ? 5.668 5.375 -15.367 1 97.81 99 LEU A O 1
ATOM 791 N N . GLY A 1 100 ? 7.34 6.918 -15.148 1 96.88 100 GLY A N 1
ATOM 792 C CA . GLY A 1 100 ? 7.918 6.562 -16.438 1 96.88 100 GLY A CA 1
ATOM 793 C C . GLY A 1 100 ? 8.289 5.098 -16.547 1 96.88 100 GLY A C 1
ATOM 794 O O . GLY A 1 100 ? 8.141 4.488 -17.594 1 96.88 100 GLY A O 1
ATOM 795 N N . TRP A 1 101 ? 8.812 4.512 -15.477 1 97.62 101 TRP A N 1
ATOM 796 C CA . TRP A 1 101 ? 9.18 3.1 -15.461 1 97.62 101 TRP A CA 1
ATOM 797 C C . TRP A 1 101 ? 7.957 2.211 -15.633 1 97.62 101 TRP A C 1
ATOM 799 O O . TRP A 1 101 ? 8.016 1.185 -16.312 1 97.62 101 TRP A O 1
ATOM 809 N N . LEU A 1 102 ? 6.832 2.619 -15.055 1 97.38 102 LEU A N 1
ATOM 810 C CA . LEU A 1 102 ? 5.598 1.843 -15.109 1 97.38 102 LEU A CA 1
ATOM 811 C C . LEU A 1 102 ? 4.918 1.993 -16.469 1 97.38 102 LEU A C 1
ATOM 813 O O . LEU A 1 102 ? 4.336 1.035 -16.984 1 97.38 102 LEU A O 1
ATOM 817 N N . ASN A 1 103 ? 5.02 3.191 -17.016 1 95.25 103 ASN A N 1
ATOM 818 C CA . ASN A 1 103 ? 4.406 3.471 -18.312 1 95.25 103 ASN A CA 1
ATOM 819 C C . ASN A 1 103 ? 4.988 2.584 -19.406 1 95.25 103 ASN A C 1
ATOM 821 O O . ASN A 1 103 ? 4.34 2.344 -20.422 1 95.25 103 ASN A O 1
ATOM 825 N N . ARG A 1 104 ? 6.133 2.051 -19.141 1 93.38 104 ARG A N 1
ATOM 826 C CA . ARG A 1 104 ? 6.828 1.264 -20.156 1 93.38 104 ARG A CA 1
ATOM 827 C C . ARG A 1 104 ? 6.5 -0.219 -20.016 1 93.38 104 ARG A C 1
ATOM 829 O O . ARG A 1 104 ? 6.887 -1.028 -20.859 1 93.38 104 ARG A O 1
ATOM 836 N N . MET A 1 105 ? 5.793 -0.562 -19.047 1 93.31 105 MET A N 1
ATOM 837 C CA . MET A 1 105 ? 5.512 -1.974 -18.797 1 93.31 105 MET A CA 1
ATOM 838 C C . MET A 1 105 ? 4.559 -2.531 -19.844 1 93.31 105 MET A C 1
ATOM 840 O O . MET A 1 105 ? 3.463 -2.002 -20.047 1 93.31 105 MET A O 1
ATOM 844 N N . THR A 1 106 ? 4.887 -3.609 -20.422 1 91.88 106 THR A N 1
ATOM 845 C CA . THR A 1 106 ? 4.121 -4.211 -21.516 1 91.88 106 THR A CA 1
ATOM 846 C C . THR A 1 106 ? 2.855 -4.875 -20.969 1 91.88 106 THR A C 1
ATOM 848 O O . THR A 1 106 ? 1.799 -4.809 -21.609 1 91.88 106 THR A O 1
ATOM 851 N N . GLN A 1 107 ? 2.949 -5.473 -19.875 1 90.44 107 GLN A N 1
ATOM 852 C CA . GLN A 1 107 ? 1.821 -6.219 -19.344 1 90.44 107 GLN A CA 1
ATOM 853 C C . GLN A 1 107 ? 0.638 -5.301 -19.047 1 90.44 107 GLN A C 1
ATOM 855 O O . GLN A 1 107 ? -0.511 -5.656 -19.328 1 90.44 107 GLN A O 1
ATOM 860 N N . PHE A 1 108 ? 0.916 -4.145 -18.578 1 92 108 PHE A N 1
ATOM 861 C CA . PHE A 1 108 ? -0.176 -3.213 -18.312 1 92 108 PHE A CA 1
ATOM 862 C C . PHE A 1 108 ? -0.882 -2.824 -19.609 1 92 108 PHE A C 1
ATOM 864 O O . PHE A 1 108 ? -2.113 -2.775 -19.656 1 92 108 PHE A O 1
ATOM 871 N N . LYS A 1 109 ? -0.084 -2.533 -20.547 1 90.06 109 LYS A N 1
ATOM 872 C CA . LYS A 1 109 ? -0.639 -2.141 -21.828 1 90.06 109 LYS A CA 1
ATOM 873 C C . LYS A 1 109 ? -1.533 -3.236 -22.406 1 90.06 109 LYS A C 1
ATOM 875 O O . LYS A 1 109 ? -2.609 -2.953 -22.938 1 90.06 109 LYS A O 1
ATOM 880 N N . GLU A 1 110 ? -1.125 -4.375 -22.188 1 88.88 110 GLU A N 1
ATOM 881 C CA . GLU A 1 110 ? -1.874 -5.516 -22.719 1 88.88 110 GLU A CA 1
ATOM 882 C C . GLU A 1 110 ? -3.16 -5.738 -21.922 1 88.88 110 GLU A C 1
ATOM 884 O O . GLU A 1 110 ? -4.223 -5.965 -22.5 1 88.88 110 GLU A O 1
ATOM 889 N N . LYS A 1 111 ? -3.117 -5.637 -20.656 1 88.25 111 LYS A N 1
ATOM 890 C CA . LYS A 1 111 ? -4.25 -5.938 -19.797 1 88.25 111 LYS A CA 1
ATOM 891 C C . LYS A 1 111 ? -5.27 -4.801 -19.812 1 88.25 111 LYS A C 1
ATOM 893 O O . LYS A 1 111 ? -6.48 -5.043 -19.766 1 88.25 111 LYS A O 1
ATOM 898 N N . ALA A 1 112 ? -4.773 -3.625 -19.781 1 86.81 112 ALA A N 1
ATOM 899 C CA . ALA A 1 112 ? -5.656 -2.461 -19.781 1 86.81 112 ALA A CA 1
ATOM 900 C C . ALA A 1 112 ? -6.305 -2.258 -21.141 1 86.81 112 ALA A C 1
ATOM 902 O O . ALA A 1 112 ? -7.414 -1.726 -21.234 1 86.81 112 ALA A O 1
ATOM 903 N N . GLY A 1 113 ? -5.637 -2.723 -22.188 1 84.12 113 GLY A N 1
ATOM 904 C CA . GLY A 1 113 ? -6.148 -2.568 -23.547 1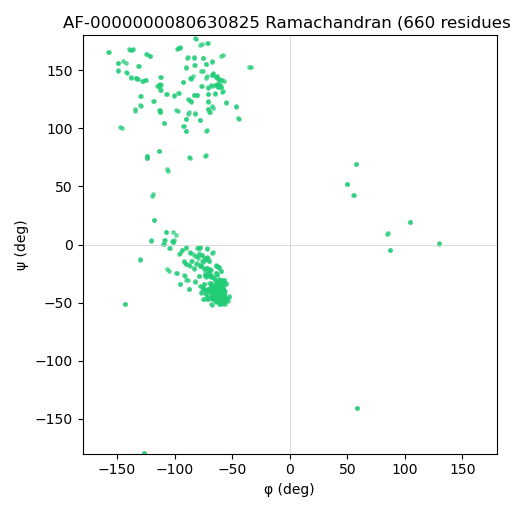 84.12 113 GLY A CA 1
ATOM 905 C C . GLY A 1 113 ? -6.379 -1.12 -23.938 1 84.12 113 GLY A C 1
ATOM 906 O O . GLY A 1 113 ? -5.555 -0.253 -23.641 1 84.12 113 GLY A O 1
ATOM 907 N N . LYS A 1 114 ? -7.523 -1.014 -24.672 1 79.88 114 LYS A N 1
ATOM 908 C CA . LYS A 1 114 ? -7.84 0.308 -25.203 1 79.88 114 LYS A CA 1
ATOM 909 C C . LYS A 1 114 ? -8.5 1.186 -24.141 1 79.88 114 LYS A C 1
ATOM 911 O O . LYS A 1 114 ? -8.508 2.412 -24.266 1 79.88 114 LY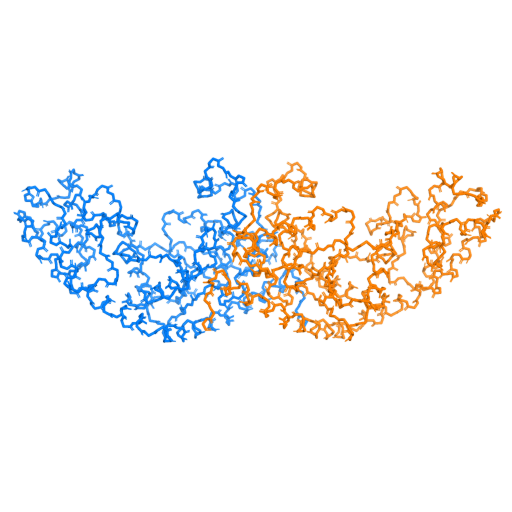S A O 1
ATOM 916 N N . GLN A 1 115 ? -8.984 0.598 -23.094 1 86.44 115 GLN A N 1
ATOM 917 C CA . GLN A 1 115 ? -9.68 1.361 -22.062 1 86.44 115 GLN A CA 1
ATOM 918 C C . GLN A 1 115 ? -8.812 1.518 -20.812 1 86.44 115 GLN A C 1
ATOM 920 O O . GLN A 1 115 ? -9.242 1.176 -19.703 1 86.44 115 GLN A O 1
ATOM 925 N N . LYS A 1 116 ? -7.762 2.166 -20.969 1 87.44 116 LYS A N 1
ATOM 926 C CA . LYS A 1 116 ? -6.773 2.332 -19.922 1 87.44 116 LYS A CA 1
ATOM 927 C C . LYS A 1 116 ? -7.359 3.092 -18.734 1 87.44 116 LYS A C 1
ATOM 929 O O . LYS A 1 116 ? -7.047 2.791 -17.578 1 87.44 116 LYS A O 1
ATOM 934 N N . ASP A 1 117 ? -8.281 3.984 -19.031 1 88.69 117 ASP A N 1
ATOM 935 C CA . ASP A 1 117 ? -8.859 4.82 -17.969 1 88.69 117 ASP A CA 1
ATOM 936 C C . ASP A 1 117 ? -9.773 4.004 -17.062 1 88.69 117 ASP A C 1
ATOM 938 O O . ASP A 1 117 ? -10.016 4.383 -15.914 1 88.69 117 ASP A O 1
ATOM 942 N N . MET A 1 118 ? -10.211 2.941 -17.531 1 92.19 118 MET A N 1
ATOM 943 C CA . MET A 1 118 ? -11.117 2.094 -16.766 1 92.19 118 MET A CA 1
ATOM 944 C C . MET A 1 118 ? -10.336 1.073 -15.945 1 92.19 118 MET A C 1
ATOM 946 O O . MET A 1 118 ? -10.891 0.467 -15.023 1 92.19 118 MET A O 1
ATOM 950 N N . ALA A 1 119 ? -9.055 0.875 -16.312 1 95.31 119 ALA A N 1
ATOM 951 C CA . ALA A 1 119 ? -8.219 -0.002 -15.5 1 95.31 119 ALA A CA 1
ATOM 952 C C . ALA A 1 119 ? -8.016 0.574 -14.094 1 95.31 119 ALA A C 1
ATOM 954 O O . ALA A 1 119 ? -8.008 1.793 -13.914 1 95.31 119 ALA A O 1
ATOM 955 N N . ASN A 1 120 ? -7.961 -0.243 -13.156 1 97.5 120 ASN A N 1
ATOM 956 C CA . ASN A 1 120 ? -7.785 0.254 -11.797 1 97.5 120 ASN A CA 1
ATOM 957 C C . ASN A 1 120 ? -6.316 0.518 -11.477 1 97.5 120 ASN A C 1
ATOM 959 O O . ASN A 1 120 ? -5.43 0.021 -12.172 1 97.5 120 ASN A O 1
ATOM 963 N N . LEU A 1 121 ? -6.059 1.303 -10.477 1 98.56 121 LEU A N 1
ATOM 964 C CA . LEU A 1 121 ? -4.719 1.669 -10.031 1 98.56 121 LEU A CA 1
ATOM 965 C C . LEU A 1 121 ? -3.918 0.43 -9.648 1 98.56 121 LEU A C 1
ATOM 967 O O . LEU A 1 121 ? -2.705 0.376 -9.867 1 98.56 121 LEU A O 1
ATOM 971 N N . GLY A 1 122 ? -4.543 -0.589 -9.031 1 98.5 122 GLY A N 1
ATOM 972 C CA . GLY A 1 122 ? -3.865 -1.821 -8.664 1 98.5 122 GLY A CA 1
ATOM 973 C C . GLY A 1 122 ? -3.223 -2.523 -9.844 1 98.5 122 GLY A C 1
ATOM 974 O O . GLY A 1 122 ? -2.074 -2.965 -9.758 1 98.5 122 GLY A O 1
ATOM 975 N N . LEU A 1 123 ? -3.961 -2.6 -10.961 1 97.69 123 LEU A N 1
ATOM 976 C CA . LEU A 1 123 ? -3.447 -3.229 -12.172 1 97.69 123 LEU A CA 1
ATOM 977 C C . LEU A 1 123 ? -2.242 -2.463 -12.711 1 97.69 123 LEU A C 1
ATOM 979 O O . LEU A 1 123 ? -1.309 -3.064 -13.25 1 97.69 123 LEU A O 1
ATOM 983 N N . TYR A 1 124 ? -2.238 -1.222 -12.531 1 97.75 124 TYR A N 1
ATOM 984 C CA . TYR A 1 124 ? -1.16 -0.354 -12.984 1 97.75 124 TYR A CA 1
ATOM 985 C C . TYR A 1 124 ? 0.068 -0.489 -12.094 1 97.75 124 TYR A C 1
ATOM 987 O O . TYR A 1 124 ? 1.201 -0.471 -12.578 1 97.75 124 TYR A O 1
ATOM 995 N N . SER A 1 125 ? -0.163 -0.647 -10.805 1 98.31 125 SER A N 1
ATOM 996 C CA . SER A 1 125 ? 0.926 -0.482 -9.852 1 98.31 125 SER A CA 1
ATOM 997 C C . SER A 1 125 ? 1.419 -1.83 -9.336 1 98.31 125 SER A C 1
ATOM 999 O O . SER A 1 125 ? 2.422 -1.898 -8.617 1 98.31 125 SER A O 1
ATOM 1001 N N . TYR A 1 126 ? 0.814 -2.963 -9.727 1 98.06 126 TYR A N 1
ATOM 1002 C CA . TYR A 1 126 ? 1.107 -4.254 -9.117 1 98.06 126 TYR A CA 1
ATOM 1003 C C . TYR A 1 126 ? 2.551 -4.664 -9.375 1 98.06 126 TYR A C 1
ATOM 1005 O O . TYR A 1 126 ? 3.123 -5.457 -8.625 1 98.06 126 TYR A O 1
ATOM 1013 N N . PRO A 1 127 ? 3.266 -4.188 -10.453 1 98.19 127 PRO A N 1
ATOM 1014 C CA . PRO A 1 127 ? 4.688 -4.52 -10.562 1 98.19 127 PRO A CA 1
ATOM 1015 C C . PRO A 1 127 ? 5.508 -4.016 -9.375 1 98.19 127 PRO A C 1
ATOM 1017 O O . PRO A 1 127 ? 6.508 -4.633 -9.008 1 98.19 127 PRO A O 1
ATOM 1020 N N . VAL A 1 128 ? 5.086 -2.9 -8.781 1 98.88 128 VAL A N 1
ATOM 1021 C CA . VAL A 1 128 ? 5.766 -2.381 -7.598 1 98.88 128 VAL A CA 1
ATOM 1022 C C . VAL A 1 128 ? 5.453 -3.268 -6.395 1 98.88 128 VAL A C 1
ATOM 1024 O O . VAL A 1 128 ? 6.32 -3.502 -5.547 1 98.88 128 VAL A O 1
ATOM 1027 N N . LEU A 1 129 ? 4.16 -3.75 -6.281 1 98.81 129 LEU A N 1
ATOM 1028 C CA . LEU A 1 129 ? 3.834 -4.727 -5.25 1 98.81 129 LEU A CA 1
ATOM 1029 C C . LEU A 1 129 ? 4.684 -5.984 -5.402 1 98.81 129 LEU A C 1
ATOM 1031 O O . LEU A 1 129 ? 5.148 -6.547 -4.41 1 98.81 129 LEU A O 1
ATOM 1035 N N . MET A 1 130 ? 4.895 -6.438 -6.637 1 98.5 130 MET A N 1
ATOM 1036 C CA . MET A 1 130 ? 5.75 -7.594 -6.883 1 98.5 130 MET A CA 1
ATOM 1037 C C . MET A 1 130 ? 7.172 -7.332 -6.391 1 98.5 130 MET A C 1
ATOM 1039 O O . MET A 1 130 ? 7.785 -8.195 -5.762 1 98.5 130 MET A O 1
ATOM 1043 N N . ALA A 1 131 ? 7.688 -6.141 -6.699 1 98.75 131 ALA A N 1
ATOM 1044 C CA . ALA A 1 131 ? 9.008 -5.762 -6.199 1 98.75 131 ALA A CA 1
ATOM 1045 C C . ALA A 1 131 ? 9.055 -5.828 -4.672 1 98.75 131 ALA A C 1
ATOM 1047 O O . ALA A 1 131 ? 10.016 -6.344 -4.094 1 98.75 131 ALA A O 1
ATOM 1048 N N . ALA A 1 132 ? 8.031 -5.324 -4.023 1 98.94 132 ALA A N 1
ATOM 1049 C CA . ALA A 1 132 ? 7.949 -5.363 -2.568 1 98.94 132 ALA A CA 1
ATOM 1050 C C . ALA A 1 132 ? 7.965 -6.805 -2.059 1 98.94 132 ALA A C 1
ATOM 1052 O O . ALA A 1 132 ? 8.633 -7.109 -1.07 1 98.94 132 ALA A O 1
ATOM 1053 N N . ASP A 1 133 ? 7.234 -7.711 -2.727 1 98.75 133 ASP A N 1
ATOM 1054 C CA . ASP A 1 133 ? 7.18 -9.117 -2.338 1 98.75 133 ASP A CA 1
ATOM 1055 C C . ASP A 1 133 ? 8.578 -9.734 -2.322 1 98.75 133 ASP A C 1
ATOM 1057 O O . ASP A 1 133 ? 8.922 -10.469 -1.398 1 98.75 133 ASP A O 1
ATOM 1061 N N . ILE A 1 134 ? 9.32 -9.406 -3.338 1 98.5 134 ILE A N 1
ATOM 1062 C CA . ILE A 1 134 ? 10.633 -10 -3.539 1 98.5 134 ILE A CA 1
ATOM 1063 C C . ILE A 1 134 ? 11.625 -9.391 -2.549 1 98.5 134 ILE A C 1
ATOM 1065 O O . ILE A 1 134 ? 12.328 -10.125 -1.84 1 98.5 134 ILE A O 1
ATOM 1069 N N . LEU A 1 135 ? 11.633 -8.086 -2.408 1 98.81 135 LEU A N 1
ATOM 1070 C CA . LEU A 1 135 ? 12.648 -7.359 -1.666 1 98.81 135 LEU A CA 1
ATOM 1071 C C . LEU A 1 135 ? 12.398 -7.445 -0.165 1 98.81 135 LEU A C 1
ATOM 1073 O O . LEU A 1 135 ? 13.336 -7.387 0.631 1 98.81 135 LEU A O 1
ATOM 1077 N N . LEU A 1 136 ? 11.141 -7.617 0.199 1 98.81 136 LEU A N 1
ATOM 1078 C CA . LEU A 1 136 ? 10.742 -7.695 1.601 1 98.81 136 LEU A CA 1
ATOM 1079 C C . LEU A 1 136 ? 11.484 -8.82 2.316 1 98.81 136 LEU A C 1
ATOM 1081 O O . LEU A 1 136 ? 11.758 -8.727 3.514 1 98.81 136 LEU A O 1
ATOM 1085 N N . TYR A 1 137 ? 11.812 -9.844 1.618 1 98.75 137 TYR A N 1
ATOM 1086 C CA . TYR A 1 137 ? 12.477 -11.008 2.199 1 98.75 137 TYR A CA 1
ATOM 1087 C C . TYR A 1 137 ? 13.93 -11.086 1.762 1 98.75 137 TYR A C 1
ATOM 1089 O O . TYR A 1 137 ? 14.609 -12.086 2.012 1 98.75 137 TYR A O 1
ATOM 1097 N N . LYS A 1 138 ? 14.367 -10.055 1.01 1 98.31 138 LYS A N 1
ATOM 1098 C CA . LYS A 1 138 ? 15.727 -9.984 0.478 1 98.31 138 LYS A CA 1
ATOM 1099 C C . LYS A 1 138 ? 16.062 -11.227 -0.345 1 98.31 138 LYS A C 1
ATOM 1101 O O . LYS A 1 138 ? 17.109 -11.836 -0.162 1 98.31 138 LYS A O 1
ATOM 1106 N N . ALA A 1 139 ? 15.086 -11.617 -1.134 1 97.88 139 ALA A N 1
ATOM 1107 C CA . ALA A 1 139 ? 15.297 -12.734 -2.047 1 97.88 139 ALA A CA 1
ATOM 1108 C C . ALA A 1 139 ? 16.422 -12.438 -3.035 1 97.88 139 ALA A C 1
ATOM 1110 O O . ALA A 1 139 ? 16.531 -11.32 -3.543 1 97.88 139 ALA A O 1
ATOM 1111 N N . THR A 1 140 ? 17.266 -13.406 -3.27 1 96.5 140 THR A N 1
ATOM 1112 C CA . THR A 1 140 ? 18.391 -13.234 -4.172 1 96.5 140 THR A CA 1
ATOM 1113 C C . THR A 1 140 ? 18.078 -13.805 -5.551 1 96.5 140 THR A C 1
ATOM 1115 O O . THR A 1 140 ? 18.672 -13.406 -6.551 1 96.5 140 THR A O 1
ATOM 1118 N N . HIS A 1 141 ? 17.141 -14.773 -5.605 1 94.25 141 HIS A N 1
ATOM 1119 C CA . HIS A 1 141 ? 16.734 -15.414 -6.848 1 94.25 141 HIS A CA 1
ATOM 1120 C C . HIS A 1 141 ? 15.211 -15.5 -6.945 1 94.25 141 HIS A C 1
ATOM 1122 O O . HIS A 1 141 ? 14.523 -15.68 -5.938 1 94.25 141 HIS A O 1
ATOM 1128 N N . VAL A 1 142 ? 14.719 -15.336 -8.102 1 94.38 142 VAL A N 1
ATOM 1129 C CA . VAL A 1 142 ? 13.289 -15.422 -8.367 1 94.38 142 VAL A CA 1
ATOM 1130 C C . VAL A 1 142 ? 13.047 -16.266 -9.617 1 94.38 142 VAL A C 1
ATOM 1132 O O . VAL A 1 142 ? 13.461 -15.891 -10.719 1 94.38 142 VAL A O 1
ATOM 1135 N N . PRO A 1 143 ? 12.383 -17.375 -9.414 1 89.94 143 PRO A N 1
ATOM 1136 C CA . PRO A 1 143 ? 11.977 -18.125 -10.609 1 89.94 143 PRO A CA 1
ATOM 1137 C C . PRO A 1 143 ? 10.875 -17.406 -11.398 1 89.94 143 PRO A C 1
ATOM 1139 O O . PRO A 1 143 ? 9.789 -17.188 -10.875 1 89.94 143 PRO A O 1
ATOM 1142 N N . VAL A 1 144 ? 11.211 -16.984 -12.57 1 82.62 144 VAL A N 1
ATOM 1143 C CA . VAL A 1 144 ? 10.195 -16.25 -13.328 1 82.62 144 VAL A CA 1
ATOM 1144 C C . VAL A 1 144 ? 10.133 -16.781 -14.758 1 82.62 144 VAL A C 1
ATOM 1146 O O . VAL A 1 144 ? 11.148 -17.203 -15.312 1 82.62 144 VAL A O 1
ATOM 1149 N N . GLY A 1 145 ? 8.859 -16.812 -15.234 1 77.31 145 GLY A N 1
ATOM 1150 C CA . GLY A 1 145 ? 8.688 -17.047 -16.656 1 77.31 145 GLY A CA 1
ATOM 1151 C C . GLY A 1 145 ? 9.117 -15.867 -17.516 1 77.31 145 GLY A C 1
ATOM 1152 O O . GLY A 1 145 ? 9.43 -14.797 -16.984 1 77.31 145 GLY A O 1
ATOM 1153 N N . GLU A 1 146 ? 9.125 -16.031 -18.812 1 75.62 146 GLU A N 1
ATOM 1154 C CA . GLU A 1 146 ? 9.531 -15.008 -19.766 1 75.62 146 GLU A CA 1
ATOM 1155 C C . GLU A 1 146 ? 8.664 -13.758 -19.656 1 75.62 146 GLU A C 1
ATOM 1157 O O . GLU A 1 146 ? 9.141 -12.641 -19.828 1 75.62 146 GLU A O 1
ATOM 1162 N N . ASP A 1 147 ? 7.473 -14 -19.312 1 76.5 147 ASP A N 1
ATOM 1163 C CA . ASP A 1 147 ? 6.508 -12.906 -19.266 1 76.5 147 ASP A CA 1
ATOM 1164 C C . ASP A 1 147 ? 6.742 -12.016 -18.047 1 76.5 147 ASP A C 1
ATOM 1166 O O . ASP A 1 147 ? 6.266 -10.875 -18 1 76.5 147 ASP A O 1
ATOM 1170 N N . GLN A 1 148 ? 7.402 -12.5 -17.047 1 85.12 148 GLN A N 1
ATOM 1171 C CA . GLN A 1 148 ? 7.602 -11.742 -15.82 1 85.12 148 GLN A CA 1
ATOM 1172 C C . GLN A 1 148 ? 9 -11.133 -15.773 1 85.12 148 GLN A C 1
ATOM 1174 O O . GLN A 1 148 ? 9.367 -10.484 -14.789 1 85.12 148 GLN A O 1
ATOM 1179 N N . LYS A 1 149 ? 9.75 -11.32 -16.797 1 88.69 149 LYS A N 1
ATOM 1180 C CA . LYS A 1 149 ? 11.125 -10.828 -16.844 1 88.69 149 LYS A CA 1
ATOM 1181 C C . LYS A 1 149 ? 11.172 -9.312 -16.672 1 88.69 149 LYS A C 1
ATOM 1183 O O . LYS A 1 149 ? 12.023 -8.797 -15.945 1 88.69 149 LYS A O 1
ATOM 1188 N N . GLN A 1 150 ? 10.281 -8.672 -17.328 1 94.38 150 GLN A N 1
ATOM 1189 C CA . GLN A 1 150 ? 10.25 -7.211 -17.234 1 94.38 150 GLN A CA 1
ATOM 1190 C C . GLN A 1 150 ? 9.969 -6.746 -15.812 1 94.38 150 GLN A C 1
ATOM 1192 O O . GLN A 1 150 ? 10.547 -5.758 -15.359 1 94.38 150 GLN A O 1
ATOM 1197 N N . HIS A 1 151 ? 9.109 -7.41 -15.125 1 96.5 151 HIS A N 1
ATOM 1198 C CA . HIS A 1 151 ? 8.773 -7.051 -13.758 1 96.5 151 HIS A CA 1
ATOM 1199 C C . HIS A 1 151 ? 9.945 -7.312 -12.812 1 96.5 151 HIS A C 1
ATOM 1201 O O . HIS A 1 151 ? 10.172 -6.547 -11.875 1 96.5 151 HIS A O 1
ATOM 1207 N N . LEU A 1 152 ? 10.664 -8.359 -13.07 1 96.56 152 LEU A N 1
ATOM 1208 C CA . LEU A 1 152 ? 11.852 -8.617 -12.266 1 96.56 152 LEU A CA 1
ATOM 1209 C C . LEU A 1 152 ? 12.906 -7.539 -12.484 1 96.56 152 LEU A C 1
ATOM 1211 O O . LEU A 1 152 ? 13.586 -7.129 -11.539 1 96.56 152 LEU A O 1
ATOM 1215 N N . GLU A 1 153 ? 13.016 -7.152 -13.719 1 96.81 153 GLU A N 1
ATOM 1216 C CA . GLU A 1 153 ? 13.938 -6.059 -14.016 1 96.81 153 GLU A CA 1
ATOM 1217 C C . GLU A 1 153 ? 13.539 -4.789 -13.273 1 96.81 153 GLU A C 1
ATOM 1219 O O . GLU A 1 153 ? 14.406 -4.062 -12.766 1 96.81 153 GLU A O 1
ATOM 1224 N N . LEU A 1 154 ? 12.273 -4.551 -13.289 1 97.94 154 LEU A N 1
ATOM 1225 C CA . LEU A 1 154 ? 11.797 -3.4 -12.531 1 97.94 154 LEU A CA 1
ATOM 1226 C C . LEU A 1 154 ? 12.156 -3.531 -11.055 1 97.94 154 LEU A C 1
ATOM 1228 O O . LEU A 1 154 ? 12.57 -2.557 -10.422 1 97.94 154 LEU A O 1
ATOM 1232 N N . ALA A 1 155 ? 11.961 -4.742 -10.484 1 98.25 155 ALA A N 1
ATOM 1233 C CA . ALA A 1 155 ? 12.312 -4.973 -9.086 1 98.25 155 ALA A CA 1
ATOM 1234 C C . ALA A 1 155 ? 13.789 -4.684 -8.836 1 98.25 155 ALA A C 1
ATOM 1236 O O . ALA A 1 155 ? 14.148 -4.09 -7.82 1 98.25 155 ALA A O 1
ATOM 1237 N N . ARG A 1 156 ? 14.625 -5.031 -9.773 1 98.19 156 ARG A N 1
ATOM 1238 C CA . ARG A 1 156 ? 16.062 -4.766 -9.68 1 98.19 156 ARG A CA 1
ATOM 1239 C C . ARG A 1 156 ? 16.344 -3.27 -9.75 1 98.19 156 ARG A C 1
ATOM 1241 O O . ARG A 1 156 ? 17.141 -2.75 -8.977 1 98.19 156 ARG A O 1
ATOM 1248 N N . ASP A 1 157 ? 15.656 -2.637 -10.68 1 98.38 157 ASP A N 1
ATOM 1249 C CA . ASP A 1 157 ? 15.828 -1.194 -10.828 1 98.38 157 ASP A CA 1
ATOM 1250 C C . ASP A 1 157 ? 15.414 -0.457 -9.562 1 98.38 157 ASP A C 1
ATOM 1252 O O . ASP A 1 157 ? 16.109 0.455 -9.109 1 98.38 157 ASP A O 1
ATOM 1256 N N . ILE A 1 158 ? 14.359 -0.864 -8.984 1 98.69 158 ILE A N 1
ATOM 1257 C CA . ILE A 1 158 ? 13.859 -0.236 -7.762 1 98.69 158 ILE A CA 1
ATOM 1258 C C . ILE A 1 158 ? 14.844 -0.471 -6.621 1 98.69 158 ILE A C 1
ATOM 1260 O O . ILE A 1 158 ? 15.188 0.458 -5.883 1 98.69 158 ILE A O 1
ATOM 1264 N N . ALA A 1 159 ? 15.297 -1.702 -6.496 1 98.69 159 ALA A N 1
ATOM 1265 C CA . ALA A 1 159 ? 16.281 -2.041 -5.465 1 98.69 159 ALA A CA 1
ATOM 1266 C C . ALA A 1 159 ? 17.547 -1.205 -5.613 1 98.69 159 ALA A C 1
ATOM 1268 O O . ALA A 1 159 ? 18.031 -0.624 -4.641 1 98.69 159 ALA A O 1
ATOM 1269 N N . GLY A 1 160 ? 18.047 -1.173 -6.832 1 98.5 160 GLY A N 1
ATOM 1270 C CA . GLY A 1 160 ? 19.25 -0.396 -7.094 1 98.5 160 GLY A CA 1
ATOM 1271 C C . GLY A 1 160 ? 19.078 1.085 -6.816 1 98.5 160 GLY A C 1
ATOM 1272 O O . GLY A 1 160 ? 19.938 1.716 -6.207 1 98.5 160 GLY A O 1
ATOM 1273 N N . ALA A 1 161 ? 17.984 1.62 -7.289 1 98 161 ALA A N 1
ATOM 1274 C CA . ALA A 1 161 ? 17.703 3.039 -7.09 1 98 161 ALA A CA 1
ATOM 1275 C C . ALA A 1 161 ? 17.578 3.371 -5.605 1 98 161 ALA A C 1
ATOM 1277 O O . ALA A 1 161 ? 18.094 4.398 -5.148 1 98 161 ALA A O 1
ATOM 1278 N N . PHE A 1 162 ? 16.938 2.535 -4.832 1 98.5 162 PHE A N 1
ATOM 1279 C CA . PHE A 1 162 ? 16.812 2.723 -3.391 1 98.5 162 PHE A CA 1
ATOM 1280 C C . PHE A 1 162 ? 18.172 2.73 -2.723 1 98.5 162 PHE A C 1
ATOM 1282 O O . PHE A 1 162 ? 18.484 3.633 -1.942 1 98.5 162 PHE A O 1
ATOM 1289 N N . ASN A 1 163 ? 18.922 1.681 -3.068 1 98.62 163 ASN A N 1
ATOM 1290 C CA . ASN A 1 163 ? 20.25 1.57 -2.49 1 98.62 163 ASN A CA 1
ATOM 1291 C C . ASN A 1 163 ? 21.094 2.805 -2.789 1 98.62 163 ASN A C 1
ATOM 1293 O O . ASN A 1 163 ? 21.781 3.32 -1.907 1 98.62 163 ASN A O 1
ATOM 1297 N N . ARG A 1 164 ? 21.016 3.254 -3.994 1 97.94 164 ARG A N 1
ATOM 1298 C CA . ARG A 1 164 ? 21.781 4.43 -4.387 1 97.94 164 ARG A CA 1
ATOM 1299 C C . ARG A 1 164 ? 21.281 5.676 -3.664 1 97.94 164 ARG A C 1
ATOM 1301 O O . ARG A 1 164 ? 22.078 6.449 -3.133 1 97.94 164 ARG A O 1
ATOM 1308 N N . ARG A 1 165 ? 20 5.844 -3.607 1 97.12 165 ARG A N 1
ATOM 1309 C CA . ARG A 1 165 ? 19.391 7.027 -3.014 1 97.12 165 ARG A CA 1
ATOM 1310 C C . ARG A 1 165 ? 19.812 7.18 -1.554 1 97.12 165 ARG A C 1
ATOM 1312 O O . ARG A 1 165 ? 20.047 8.297 -1.086 1 97.12 165 ARG A O 1
ATOM 1319 N N . TYR A 1 166 ? 19.875 6.113 -0.913 1 97.62 166 TYR A N 1
ATOM 1320 C CA . TYR A 1 166 ? 20.109 6.18 0.525 1 97.62 166 TYR A CA 1
ATOM 1321 C C . TYR A 1 166 ? 21.531 5.734 0.868 1 97.62 166 TYR A C 1
ATOM 1323 O O . TYR A 1 166 ? 21.844 5.488 2.035 1 97.62 166 TYR A O 1
ATOM 1331 N N . ASP A 1 167 ? 22.375 5.586 -0.145 1 97.19 167 ASP A N 1
ATOM 1332 C CA . ASP A 1 167 ? 23.781 5.211 0.009 1 97.19 167 ASP A CA 1
ATOM 1333 C C . ASP A 1 167 ? 23.938 3.984 0.903 1 97.19 167 ASP A C 1
ATOM 1335 O O . ASP A 1 167 ? 24.641 4.023 1.911 1 97.19 167 ASP A O 1
ATOM 1339 N N . THR A 1 168 ? 23.141 2.918 0.506 1 97.94 168 THR A N 1
ATOM 1340 C CA . THR A 1 168 ? 23.156 1.667 1.256 1 97.94 168 THR A CA 1
ATOM 1341 C C . THR A 1 168 ? 23.188 0.47 0.311 1 97.94 168 THR A C 1
ATOM 1343 O O . THR A 1 168 ? 23.156 0.635 -0.911 1 97.94 168 THR A O 1
ATOM 1346 N N . GLU A 1 169 ? 23.453 -0.699 0.824 1 97.81 169 GLU A N 1
ATOM 1347 C CA . GLU A 1 169 ? 23.328 -1.976 0.126 1 97.81 169 GLU A CA 1
ATOM 1348 C C . GLU A 1 169 ? 22.312 -2.885 0.809 1 97.81 169 GLU A C 1
ATOM 1350 O O . GLU A 1 169 ? 22.594 -4.059 1.056 1 97.81 169 GLU A O 1
ATOM 1355 N N . PHE A 1 170 ? 21.234 -2.23 1.159 1 98.56 170 PHE A N 1
ATOM 1356 C CA . PHE A 1 170 ? 20.234 -2.895 1.983 1 98.56 170 PHE A CA 1
ATOM 1357 C C . PHE A 1 170 ? 19.547 -4.004 1.204 1 98.56 170 PHE A C 1
ATOM 1359 O O . PHE A 1 170 ? 19.359 -5.109 1.723 1 98.56 170 PHE A O 1
ATOM 1366 N N . PHE A 1 171 ? 19.141 -3.689 -0.071 1 98.56 171 PHE A N 1
ATOM 1367 C CA . PHE A 1 171 ? 18.438 -4.672 -0.887 1 98.56 171 PHE A CA 1
ATOM 1368 C C . PHE A 1 171 ? 19.406 -5.395 -1.819 1 98.56 171 PHE A C 1
ATOM 1370 O O . PHE A 1 171 ? 20.203 -4.754 -2.52 1 98.56 171 PHE A O 1
ATOM 1377 N N . PRO A 1 172 ? 19.344 -6.688 -1.827 1 98.06 172 PRO A N 1
ATOM 1378 C CA . PRO A 1 172 ? 20.016 -7.379 -2.936 1 98.06 172 PRO A CA 1
ATOM 1379 C C . PRO A 1 172 ? 19.344 -7.113 -4.281 1 98.06 172 PRO A C 1
ATOM 1381 O O . PRO A 1 172 ? 18.172 -6.703 -4.324 1 98.06 172 PRO A O 1
ATOM 1384 N N . LEU A 1 173 ? 20.094 -7.297 -5.32 1 97.69 173 LEU A N 1
ATOM 1385 C CA . LEU A 1 173 ? 19.516 -7.273 -6.664 1 97.69 173 LEU A CA 1
ATOM 1386 C C . LEU A 1 173 ? 19.125 -8.672 -7.109 1 97.69 173 LEU A C 1
ATOM 1388 O O . LEU A 1 173 ? 19.984 -9.484 -7.473 1 97.69 173 LEU A O 1
ATOM 1392 N N . PRO A 1 174 ? 17.828 -8.984 -7.043 1 96.94 174 PRO A N 1
ATOM 1393 C CA . PRO A 1 174 ? 17.406 -10.352 -7.328 1 96.94 174 PRO A CA 1
ATOM 1394 C C . PRO A 1 174 ? 17.703 -10.781 -8.766 1 96.94 174 PRO A C 1
ATOM 1396 O O . PRO A 1 174 ? 17.578 -9.977 -9.688 1 96.94 174 PRO A O 1
ATOM 1399 N N . GLU A 1 175 ? 18.047 -12.023 -8.953 1 94.44 175 GLU A N 1
ATOM 1400 C CA . GLU A 1 175 ? 18.359 -12.586 -10.266 1 94.44 175 GLU A CA 1
ATOM 1401 C C . GLU A 1 175 ? 17.297 -13.609 -10.695 1 94.44 175 GLU A C 1
ATOM 1403 O O . GLU A 1 175 ? 16.734 -14.305 -9.852 1 94.44 175 GLU A O 1
ATOM 1408 N N . PRO A 1 176 ? 17.062 -13.57 -12.016 1 91.38 176 PRO A N 1
ATOM 1409 C CA . PRO A 1 176 ? 16.172 -14.633 -12.477 1 91.38 176 PRO A CA 1
ATOM 1410 C C . PRO A 1 176 ? 16.766 -16.031 -12.305 1 91.38 176 PRO A C 1
ATOM 1412 O O . PRO A 1 176 ? 17.969 -16.219 -12.5 1 91.38 176 PRO A O 1
ATOM 1415 N N . GLN A 1 177 ? 16.016 -16.828 -11.727 1 84.94 177 GLN A N 1
ATOM 1416 C CA . GLN A 1 177 ? 16.422 -18.234 -11.625 1 84.94 177 GLN A CA 1
ATOM 1417 C C . GLN A 1 177 ? 15.969 -19.031 -12.844 1 84.94 177 GLN A C 1
ATOM 1419 O O . GLN A 1 177 ? 14.773 -19.094 -13.133 1 84.94 177 GLN A O 1
ATOM 1424 N N . ILE A 1 178 ? 16.922 -19.453 -13.562 1 72.62 178 ILE A N 1
ATOM 1425 C CA . ILE A 1 178 ? 16.641 -20.219 -14.773 1 72.62 178 ILE A CA 1
ATOM 1426 C C . ILE A 1 178 ? 16.156 -21.609 -14.406 1 72.62 178 ILE A C 1
ATOM 1428 O O . ILE A 1 178 ? 16.891 -22.391 -13.781 1 72.62 178 ILE A O 1
ATOM 1432 N N . LEU A 1 179 ? 14.93 -21.672 -14.445 1 70.62 179 LEU A N 1
ATOM 1433 C CA . LEU A 1 179 ? 14.422 -23.031 -14.266 1 70.62 179 LEU A CA 1
ATOM 1434 C C . LEU A 1 179 ? 14.383 -23.781 -15.594 1 70.62 179 LEU A C 1
ATOM 1436 O O . LEU A 1 179 ? 14.445 -23.156 -16.656 1 70.62 179 LEU A O 1
ATOM 1440 N N . GLY A 1 180 ? 14.648 -24.969 -15.648 1 60.72 180 GLY A N 1
ATOM 1441 C CA . GLY A 1 180 ? 14.453 -25.703 -16.891 1 60.72 180 GLY A CA 1
ATOM 1442 C C . GLY A 1 180 ? 13.25 -25.219 -17.672 1 60.72 180 GLY A C 1
ATOM 1443 O O . GLY A 1 180 ? 12.477 -24.391 -17.188 1 60.72 180 GLY A O 1
ATOM 1444 N N . GLU A 1 181 ? 13.266 -25.375 -18.922 1 60.03 181 GLU A N 1
ATOM 1445 C CA . GLU A 1 181 ? 12.18 -24.938 -19.797 1 60.03 181 GLU A CA 1
ATOM 1446 C C . GLU A 1 181 ? 10.82 -25.328 -19.219 1 60.03 181 GLU A C 1
ATOM 1448 O O . GLU A 1 181 ? 10.609 -26.484 -18.828 1 60.03 181 GLU A O 1
ATOM 1453 N N . ALA A 1 182 ? 10.07 -24.219 -18.734 1 69.75 182 ALA A N 1
ATOM 1454 C CA . ALA A 1 182 ? 8.68 -24.484 -18.375 1 69.75 182 ALA A CA 1
ATOM 1455 C C . ALA A 1 182 ? 7.98 -25.297 -19.469 1 69.75 182 ALA A C 1
ATOM 1457 O O . ALA A 1 182 ? 8.07 -24.969 -20.656 1 69.75 182 ALA A O 1
ATOM 1458 N N . THR A 1 183 ? 7.512 -26.469 -19.109 1 79.88 183 THR A N 1
ATOM 1459 C CA . THR A 1 183 ? 6.797 -27.297 -20.062 1 79.88 183 THR A CA 1
ATOM 1460 C C . THR A 1 183 ? 5.465 -26.656 -20.453 1 79.88 183 THR A C 1
ATOM 1462 O O . THR A 1 183 ? 4.645 -26.359 -19.578 1 79.88 183 THR A O 1
ATOM 1465 N N . ARG A 1 184 ? 5.34 -26.344 -21.734 1 84.56 184 ARG A N 1
ATOM 1466 C CA . ARG A 1 184 ? 4.066 -25.844 -22.25 1 84.56 184 ARG A CA 1
ATOM 1467 C C . ARG A 1 184 ? 3.113 -27 -22.547 1 84.56 184 ARG A C 1
ATOM 1469 O O . ARG A 1 184 ? 3.348 -27.781 -23.469 1 84.56 184 ARG A O 1
ATOM 1476 N N . VAL A 1 185 ? 2.125 -27.062 -21.812 1 93.88 185 VAL A N 1
ATOM 1477 C CA . VAL A 1 185 ? 1.152 -28.141 -22 1 93.88 185 VAL A CA 1
ATOM 1478 C C . VAL A 1 185 ? -0.061 -27.609 -22.766 1 93.88 185 VAL A C 1
ATOM 1480 O O . VAL A 1 185 ? -0.66 -26.609 -22.375 1 93.88 185 VAL A O 1
ATOM 1483 N N . MET A 1 186 ? -0.381 -28.328 -23.812 1 95.19 186 MET A N 1
ATOM 1484 C CA . MET A 1 186 ? -1.491 -27.922 -24.672 1 95.19 186 MET A CA 1
ATOM 1485 C C . MET A 1 186 ? -2.764 -28.672 -24.312 1 95.19 186 MET A C 1
ATOM 1487 O O . MET A 1 186 ? -2.729 -29.609 -23.516 1 95.19 186 MET A O 1
ATOM 1491 N N . SER A 1 187 ? -3.885 -28.172 -24.891 1 96.56 187 SER A N 1
ATOM 1492 C CA . SER A 1 187 ? -5.176 -28.828 -24.703 1 96.56 187 SER A CA 1
ATOM 1493 C C . SER A 1 187 ? -5.141 -30.266 -25.219 1 96.56 187 SER A C 1
ATOM 1495 O O . SER A 1 187 ? -4.562 -30.531 -26.266 1 96.56 187 SER A O 1
ATOM 1497 N N . LEU A 1 188 ? -5.789 -31.141 -24.5 1 97.69 188 LEU A N 1
ATOM 1498 C CA . LEU A 1 188 ? -5.863 -32.531 -24.922 1 97.69 188 LEU A CA 1
ATOM 1499 C C . LEU A 1 188 ? -6.82 -32.688 -26.109 1 97.69 188 LEU A C 1
ATOM 1501 O O . LEU A 1 188 ? -6.828 -33.719 -26.766 1 97.69 188 LEU A O 1
ATOM 1505 N N . ARG A 1 189 ? -7.605 -31.609 -26.359 1 96.5 189 ARG A N 1
ATOM 1506 C CA . ARG A 1 189 ? -8.594 -31.672 -27.422 1 96.5 189 ARG A CA 1
ATOM 1507 C C . ARG A 1 189 ? -8.148 -30.844 -28.641 1 96.5 189 ARG A C 1
ATOM 1509 O O . ARG A 1 189 ? -8.656 -31.031 -29.734 1 96.5 189 ARG A O 1
ATOM 1516 N N . ASP A 1 190 ? -7.281 -29.953 -28.406 1 96.19 190 ASP A N 1
ATOM 1517 C CA . ASP A 1 190 ? -6.742 -29.078 -29.453 1 96.19 190 ASP A CA 1
ATOM 1518 C C . ASP A 1 190 ? -5.289 -28.719 -29.172 1 96.19 190 ASP A C 1
ATOM 1520 O O . ASP A 1 190 ? -5.016 -27.75 -28.453 1 96.19 190 ASP A O 1
ATOM 1524 N N . GLY A 1 191 ? -4.367 -29.406 -29.875 1 95.06 191 GLY A N 1
ATOM 1525 C CA . GLY A 1 191 ? -2.945 -29.266 -29.609 1 95.06 191 GLY A CA 1
ATOM 1526 C C . GLY A 1 191 ? -2.406 -27.891 -29.969 1 95.06 191 GLY A C 1
ATOM 1527 O O . GLY A 1 191 ? -1.267 -27.562 -29.641 1 95.06 191 GLY A O 1
ATOM 1528 N N . THR A 1 192 ? -3.207 -27.078 -30.594 1 94.44 192 THR A N 1
ATOM 1529 C CA . THR A 1 192 ? -2.766 -25.75 -31 1 94.44 192 THR A CA 1
ATOM 1530 C C . THR A 1 192 ? -3.145 -24.703 -29.969 1 94.44 192 THR A C 1
ATOM 1532 O O . THR A 1 192 ? -2.734 -23.547 -30.062 1 94.44 192 THR A O 1
ATOM 1535 N N . LYS A 1 193 ? -3.938 -25.172 -28.969 1 94.06 193 LYS A N 1
ATOM 1536 C CA . LYS A 1 193 ? -4.379 -24.281 -27.906 1 94.06 193 LYS A CA 1
ATOM 1537 C C . LYS A 1 193 ? -3.766 -24.672 -26.562 1 94.06 193 LYS A C 1
ATOM 1539 O O . LYS A 1 193 ? -3.682 -25.844 -26.234 1 94.06 193 LYS A O 1
ATOM 1544 N N . LYS A 1 194 ? -3.346 -23.641 -25.875 1 88.94 194 LYS A N 1
ATOM 1545 C CA . LYS A 1 194 ? -2.834 -23.875 -24.531 1 88.94 194 LYS A CA 1
ATOM 1546 C C . LYS A 1 194 ? -3.912 -24.469 -23.641 1 88.94 194 LYS A C 1
ATOM 1548 O O . LYS A 1 194 ? -5.082 -24.094 -23.719 1 88.94 194 LYS A O 1
ATOM 1553 N N . MET A 1 195 ? -3.459 -25.406 -22.797 1 92.56 195 MET A N 1
ATOM 1554 C CA . MET A 1 195 ? -4.391 -25.938 -21.812 1 92.56 195 MET A CA 1
ATOM 1555 C C . MET A 1 195 ? -4.945 -24.828 -20.922 1 92.56 195 MET A C 1
ATOM 1557 O O . MET A 1 195 ? -4.195 -23.969 -20.453 1 92.56 195 MET A O 1
ATOM 1561 N N . SER A 1 196 ? -6.293 -24.828 -20.766 1 88.69 196 SER A N 1
ATOM 1562 C CA . SER A 1 196 ? -6.926 -23.703 -20.078 1 88.69 196 SER A CA 1
ATOM 1563 C C . SER A 1 196 ? -8.062 -24.188 -19.188 1 88.69 196 SER A C 1
ATOM 1565 O O . SER A 1 196 ? -8.805 -25.094 -19.547 1 88.69 196 SER A O 1
ATOM 1567 N N . LYS A 1 197 ? -8.195 -23.453 -18.141 1 81.75 197 LYS A N 1
ATOM 1568 C CA . LYS A 1 197 ? -9.289 -23.734 -17.203 1 81.75 197 LYS A CA 1
ATOM 1569 C C . LYS A 1 197 ? -10.633 -23.312 -17.781 1 81.75 197 LYS A C 1
ATOM 1571 O O . LYS A 1 197 ? -11.672 -23.859 -17.422 1 81.75 197 LYS A O 1
ATOM 1576 N N . SER A 1 198 ? -10.586 -22.406 -18.609 1 81.5 198 SER A N 1
ATOM 1577 C CA . SER A 1 198 ? -11.812 -21.812 -19.125 1 81.5 198 SER A CA 1
ATOM 1578 C C . SER A 1 198 ? -12.352 -22.594 -20.328 1 81.5 198 SER A C 1
ATOM 1580 O O . SER A 1 198 ? -13.445 -22.328 -20.812 1 81.5 198 SER A O 1
ATOM 1582 N N . ASP A 1 199 ? -11.516 -23.562 -20.734 1 88.44 199 ASP A N 1
ATOM 1583 C CA . ASP A 1 199 ? -12 -24.391 -21.844 1 88.44 199 ASP A CA 1
ATOM 1584 C C . ASP A 1 199 ? -13.297 -25.094 -21.484 1 88.44 199 ASP A C 1
ATOM 1586 O O . ASP A 1 199 ? -13.438 -25.641 -20.391 1 88.44 199 ASP A O 1
ATOM 1590 N N . GLU A 1 200 ? -14.211 -25.062 -22.391 1 88.44 200 GLU A N 1
ATOM 1591 C CA . GLU A 1 200 ? -15.539 -25.625 -22.156 1 88.44 200 GLU A CA 1
ATOM 1592 C C . GLU A 1 200 ? -15.484 -27.125 -21.906 1 88.44 200 GLU A C 1
ATOM 1594 O O . GLU A 1 200 ? -16.25 -27.656 -21.125 1 88.44 200 GLU A O 1
ATOM 1599 N N . SER A 1 201 ? -14.586 -27.781 -22.562 1 91.62 201 SER A N 1
ATOM 1600 C CA . SER A 1 201 ? -14.484 -29.234 -22.453 1 91.62 201 SER A CA 1
ATOM 1601 C C . SER A 1 201 ? -13.602 -29.641 -21.281 1 91.62 201 SER A C 1
ATOM 1603 O O . SER A 1 201 ? -12.406 -29.344 -21.266 1 91.62 201 SER A O 1
ATOM 1605 N N . GLU A 1 202 ? -14.148 -30.422 -20.453 1 91.75 202 GLU A N 1
ATOM 1606 C CA . GLU A 1 202 ? -13.383 -30.953 -19.328 1 91.75 202 GLU A CA 1
ATOM 1607 C C . GLU A 1 202 ? -12.305 -31.922 -19.812 1 91.75 202 GLU A C 1
ATOM 1609 O O . GLU A 1 202 ? -11.32 -32.156 -19.109 1 91.75 202 GLU A O 1
ATOM 1614 N N . TYR A 1 203 ? -12.492 -32.438 -20.953 1 95.75 203 TYR A N 1
ATOM 1615 C CA . TYR A 1 203 ? -11.555 -33.406 -21.5 1 95.75 203 TYR A CA 1
ATOM 1616 C C . TYR A 1 203 ? -10.336 -32.719 -22.094 1 95.75 203 TYR A C 1
ATOM 1618 O O . TYR A 1 203 ? -9.375 -33.375 -22.5 1 95.75 203 TYR A O 1
ATOM 1626 N N . SER A 1 204 ? -10.383 -31.391 -22.062 1 96.19 204 SER A N 1
ATOM 1627 C CA . SER A 1 204 ? -9.289 -30.625 -22.656 1 96.19 204 SER A CA 1
ATOM 1628 C C . SER A 1 204 ? -8.125 -30.469 -21.688 1 96.19 204 SER A C 1
ATOM 1630 O O . SER A 1 204 ? -7.035 -30.047 -22.078 1 96.19 204 SER A O 1
ATOM 1632 N N . ARG A 1 205 ? -8.312 -30.875 -20.406 1 95.94 205 ARG A N 1
ATOM 1633 C CA . ARG A 1 205 ? -7.301 -30.609 -19.391 1 95.94 205 ARG A CA 1
ATOM 1634 C C . ARG A 1 205 ? -7.297 -31.703 -18.328 1 95.94 205 ARG A C 1
ATOM 1636 O O . ARG A 1 205 ? -8.289 -32.406 -18.156 1 95.94 205 ARG A O 1
ATOM 1643 N N . ILE A 1 206 ? -6.219 -31.906 -17.797 1 95.75 206 ILE A N 1
ATOM 1644 C CA . ILE A 1 206 ? -6.102 -32.719 -16.594 1 95.75 206 ILE A CA 1
ATOM 1645 C C . ILE A 1 206 ? -6.02 -31.797 -15.367 1 95.75 206 ILE A C 1
ATOM 1647 O O . ILE A 1 206 ? -5.055 -31.047 -15.203 1 95.75 206 ILE A O 1
ATOM 1651 N N . ASN A 1 207 ? -7.016 -31.875 -14.516 1 93.06 207 ASN A N 1
ATOM 1652 C CA . ASN A 1 207 ? -7.035 -31.047 -13.32 1 93.06 207 ASN A CA 1
ATOM 1653 C C . ASN A 1 207 ? -6.211 -31.656 -12.195 1 93.06 207 ASN A C 1
ATOM 1655 O O . ASN A 1 207 ? -6.066 -32.875 -12.117 1 93.06 207 ASN A O 1
ATOM 1659 N N . MET A 1 208 ? -5.742 -30.828 -11.32 1 91.94 208 MET A N 1
ATOM 1660 C CA . MET A 1 208 ? -4.973 -31.297 -10.172 1 91.94 208 MET A CA 1
ATOM 1661 C C . MET A 1 208 ? -5.871 -32 -9.164 1 91.94 208 MET A C 1
ATOM 1663 O O . MET A 1 208 ? -5.387 -32.594 -8.211 1 91.94 208 MET A O 1
ATOM 1667 N N . THR A 1 209 ? -7.195 -32 -9.445 1 91.06 209 THR A N 1
ATOM 1668 C CA . THR A 1 209 ? -8.141 -32.688 -8.555 1 91.06 209 THR A CA 1
ATOM 1669 C C . THR A 1 209 ? -8.688 -33.938 -9.195 1 91.06 209 THR A C 1
ATOM 1671 O O . THR A 1 209 ? -9.555 -34.625 -8.625 1 91.06 209 THR A O 1
ATOM 1674 N N . ASP A 1 210 ? -8.273 -34.25 -10.375 1 94.38 210 ASP A N 1
ATOM 1675 C CA . ASP A 1 210 ? -8.758 -35.438 -11.062 1 94.38 210 ASP A CA 1
ATOM 1676 C C . ASP A 1 210 ? -8.273 -36.719 -10.367 1 94.38 210 ASP A C 1
ATOM 1678 O O . ASP A 1 210 ? -7.117 -36.781 -9.945 1 94.38 210 ASP A O 1
ATOM 1682 N N . ASP A 1 211 ? -9.156 -37.625 -10.242 1 95.19 211 ASP A N 1
ATOM 1683 C CA . ASP A 1 211 ? -8.703 -38.906 -9.703 1 95.19 211 ASP A CA 1
ATOM 1684 C C . ASP A 1 211 ? -8.07 -39.781 -10.797 1 95.19 211 ASP A C 1
ATOM 1686 O O . ASP A 1 211 ? -8.031 -39.375 -11.969 1 95.19 211 ASP A O 1
ATOM 1690 N N . ALA A 1 212 ? -7.586 -40.938 -10.43 1 96.88 212 ALA A N 1
ATOM 1691 C CA . ALA A 1 212 ? -6.848 -41.812 -11.336 1 96.88 212 ALA A CA 1
ATOM 1692 C C . ALA A 1 212 ? -7.695 -42.188 -12.555 1 96.88 212 ALA A C 1
ATOM 1694 O O . ALA A 1 212 ? -7.211 -42.156 -13.688 1 96.88 212 ALA A O 1
ATOM 1695 N N . ASP A 1 213 ? -8.938 -42.5 -12.305 1 97.81 213 ASP A N 1
ATOM 1696 C CA . ASP A 1 213 ? -9.828 -42.906 -13.391 1 97.81 213 ASP A CA 1
ATOM 1697 C C . ASP A 1 213 ? -10.086 -41.75 -14.352 1 97.81 213 ASP A C 1
ATOM 1699 O O . ASP A 1 213 ? -10.117 -41.938 -15.57 1 97.81 213 ASP A O 1
ATOM 1703 N N . THR A 1 214 ? -10.289 -40.625 -13.758 1 97.5 214 THR A N 1
ATOM 1704 C CA . THR A 1 214 ? -10.547 -39.438 -14.57 1 97.5 214 THR A CA 1
ATOM 1705 C C . THR A 1 214 ? -9.32 -39.094 -15.406 1 97.5 214 THR A C 1
ATOM 1707 O O . THR A 1 214 ? -9.445 -38.781 -16.594 1 97.5 214 THR A O 1
ATOM 1710 N N . ILE A 1 215 ? -8.141 -39.156 -14.852 1 97.69 215 ILE A N 1
ATOM 1711 C CA . ILE A 1 215 ? -6.902 -38.906 -15.562 1 97.69 215 ILE A CA 1
ATOM 1712 C C . ILE A 1 215 ? -6.777 -39.875 -16.75 1 97.69 215 ILE A C 1
ATOM 1714 O O . ILE A 1 215 ? -6.52 -39.438 -17.875 1 97.69 215 ILE A O 1
ATOM 1718 N N . ALA A 1 216 ? -7.039 -41.094 -16.438 1 98.06 216 ALA A N 1
ATOM 1719 C CA . ALA A 1 216 ? -6.938 -42.125 -17.469 1 98.06 216 ALA A CA 1
ATOM 1720 C C . ALA A 1 216 ? -7.91 -41.844 -18.625 1 98.06 216 ALA A C 1
ATOM 1722 O O . ALA A 1 216 ? -7.535 -41.938 -19.797 1 98.06 216 ALA A O 1
ATOM 1723 N N . THR A 1 217 ? -9.094 -41.562 -18.25 1 98.12 217 THR A N 1
ATOM 1724 C CA . THR A 1 217 ? -10.133 -41.312 -19.234 1 98.12 217 THR A CA 1
ATOM 1725 C C . THR A 1 217 ? -9.781 -40.125 -20.109 1 98.12 217 THR A C 1
ATOM 1727 O O . THR A 1 217 ? -9.922 -40.188 -21.328 1 98.12 217 THR A O 1
ATOM 1730 N N . LYS A 1 218 ? -9.273 -39.062 -19.484 1 98 218 LYS A N 1
ATOM 1731 C CA . LYS A 1 218 ? -8.953 -37.844 -20.219 1 98 218 LYS A CA 1
ATOM 1732 C C . LYS A 1 218 ? -7.781 -38.094 -21.172 1 98 218 LYS A C 1
ATOM 1734 O O . LYS A 1 218 ? -7.781 -37.594 -22.297 1 98 218 LYS A O 1
ATOM 1739 N N . VAL A 1 219 ? -6.809 -38.844 -20.797 1 97.94 219 VAL A N 1
ATOM 1740 C CA . VAL A 1 219 ? -5.676 -39.188 -21.656 1 97.94 219 VAL A CA 1
ATOM 1741 C C . VAL A 1 219 ? -6.141 -40.062 -22.797 1 97.94 219 VAL A C 1
ATOM 1743 O O . VAL A 1 219 ? -5.77 -39.844 -23.953 1 97.94 219 VAL A O 1
ATOM 1746 N N . ARG A 1 220 ? -7 -41.031 -22.516 1 97.44 220 ARG A N 1
ATOM 1747 C CA . ARG A 1 220 ? -7.5 -41.938 -23.531 1 97.44 220 ARG A CA 1
ATOM 1748 C C . ARG A 1 220 ? -8.297 -41.188 -24.594 1 97.44 220 ARG A C 1
ATOM 1750 O O . ARG A 1 220 ? -8.25 -41.531 -25.766 1 97.44 220 ARG A O 1
ATOM 1757 N N . LYS A 1 221 ? -8.945 -40.188 -24.125 1 96.88 221 LYS A N 1
ATOM 1758 C CA . LYS A 1 221 ? -9.852 -39.469 -25.016 1 96.88 221 LYS A CA 1
ATOM 1759 C C . LYS A 1 221 ? -9.125 -38.344 -25.719 1 96.88 221 LYS A C 1
ATOM 1761 O O . LYS A 1 221 ? -9.711 -37.656 -26.562 1 96.88 221 LYS A O 1
ATOM 1766 N N . ALA A 1 222 ? -7.883 -38.125 -25.422 1 97.69 222 ALA A N 1
ATOM 1767 C CA . ALA A 1 222 ? -7.129 -37.062 -26.062 1 97.69 222 ALA A CA 1
ATOM 1768 C C . ALA A 1 222 ? -7.113 -37.219 -27.578 1 97.69 222 ALA A C 1
ATOM 1770 O O . ALA A 1 222 ? -6.988 -38.312 -28.094 1 97.69 222 ALA A O 1
ATOM 1771 N N . LYS A 1 223 ? -7.223 -36.094 -28.234 1 96.56 223 LYS A N 1
ATOM 1772 C CA . LYS A 1 223 ? -7.242 -36.094 -29.688 1 96.56 223 LYS A CA 1
ATOM 1773 C C . LYS A 1 223 ? -5.863 -36.438 -30.25 1 96.56 223 LYS A C 1
ATOM 1775 O O . LYS A 1 223 ? -4.848 -35.969 -29.75 1 96.56 223 LYS A O 1
ATOM 1780 N N . THR A 1 224 ? -5.832 -37.344 -31.266 1 94.12 224 THR A N 1
ATOM 1781 C CA . THR A 1 224 ? -4.609 -37.688 -31.969 1 94.12 224 THR A CA 1
ATOM 1782 C C . THR A 1 224 ? -4.883 -37.812 -33.469 1 94.12 224 THR A C 1
ATOM 1784 O O . THR A 1 224 ? -6.02 -37.688 -33.906 1 94.12 224 THR A O 1
ATOM 1787 N N . ASP A 1 225 ? -3.873 -37.875 -34.281 1 91.69 225 ASP A N 1
ATOM 1788 C CA . ASP A 1 225 ? -3.992 -38.125 -35.719 1 91.69 225 ASP A CA 1
ATOM 1789 C C . ASP A 1 225 ? -3.807 -39.625 -36 1 91.69 225 ASP A C 1
ATOM 1791 O O . ASP A 1 225 ? -3.418 -40.406 -35.125 1 91.69 225 ASP A O 1
ATOM 1795 N N . PRO A 1 226 ? -4.102 -40 -37.219 1 89.81 226 PRO A N 1
ATOM 1796 C CA . PRO A 1 226 ? -4.133 -41.438 -37.531 1 89.81 226 PRO A CA 1
ATOM 1797 C C . PRO A 1 226 ? -2.742 -42 -37.781 1 89.81 226 PRO A C 1
ATOM 1799 O O . PRO A 1 226 ? -2.576 -43.219 -37.812 1 89.81 226 PRO A O 1
ATOM 1802 N N . GLU A 1 227 ? -1.719 -41.219 -37.906 1 93.56 227 GLU A N 1
ATOM 1803 C CA . GLU A 1 227 ? -0.39 -41.719 -38.25 1 93.56 227 GLU A CA 1
ATOM 1804 C C . GLU A 1 227 ? 0.368 -42.156 -37 1 93.56 227 GLU A C 1
ATOM 1806 O O . GLU A 1 227 ? 0.248 -41.562 -35.938 1 93.56 227 GLU A O 1
ATOM 1811 N N . PRO A 1 228 ? 1.15 -43.25 -37.156 1 95.12 228 PRO A N 1
ATOM 1812 C CA . PRO A 1 228 ? 1.978 -43.656 -36.031 1 95.12 228 PRO A CA 1
ATOM 1813 C C . PRO A 1 228 ? 2.947 -42.562 -35.562 1 95.12 228 PRO A C 1
ATOM 1815 O O . PRO A 1 228 ? 3.219 -41.625 -36.312 1 95.12 228 PRO A O 1
ATOM 1818 N N . LEU A 1 229 ? 3.463 -42.75 -34.344 1 96.25 229 LEU A N 1
ATOM 1819 C CA . LEU A 1 229 ? 4.43 -41.781 -33.844 1 96.25 229 LEU A CA 1
ATOM 1820 C C . LEU A 1 229 ? 5.711 -41.781 -34.656 1 96.25 229 LEU A C 1
ATOM 1822 O O . LEU A 1 229 ? 6.195 -42.875 -35.031 1 96.25 229 LEU A O 1
ATOM 1826 N N . PRO A 1 230 ? 6.223 -40.625 -34.938 1 95 230 PRO A N 1
ATOM 1827 C CA . PRO A 1 230 ? 7.469 -40.594 -35.688 1 95 230 PRO A CA 1
ATOM 1828 C C . PRO A 1 230 ? 8.695 -40.906 -34.844 1 95 230 PRO A C 1
ATOM 1830 O O . PRO A 1 230 ? 8.578 -41.062 -33.625 1 95 230 PRO A O 1
ATOM 1833 N N . ASP A 1 231 ? 9.828 -41.062 -35.562 1 93.81 231 ASP A N 1
ATOM 1834 C CA . ASP A 1 231 ? 11.055 -41.375 -34.844 1 93.81 231 ASP A CA 1
ATOM 1835 C C . ASP A 1 231 ? 11.93 -40.125 -34.656 1 93.81 231 ASP A C 1
ATOM 1837 O O . ASP A 1 231 ? 13.07 -40.219 -34.188 1 93.81 231 ASP A O 1
ATOM 1841 N N . ASN A 1 232 ? 11.391 -38.969 -35.094 1 94.62 232 ASN A N 1
ATOM 1842 C CA . ASN A 1 232 ? 12.117 -37.719 -34.906 1 94.62 232 ASN A CA 1
ATOM 1843 C C . ASN A 1 232 ? 11.18 -36.562 -34.625 1 94.62 232 ASN A C 1
ATOM 1845 O O . ASN A 1 232 ? 9.992 -36.625 -34.969 1 94.62 232 ASN A O 1
ATOM 1849 N N . LEU A 1 233 ? 11.727 -35.531 -34 1 95.25 233 LEU A N 1
ATOM 1850 C CA . LEU A 1 233 ? 10.922 -34.438 -33.531 1 95.25 233 LEU A CA 1
ATOM 1851 C C . LEU A 1 233 ? 10.445 -33.562 -34.688 1 95.25 233 LEU A C 1
ATOM 1853 O O . LEU A 1 233 ? 9.383 -32.938 -34.625 1 95.25 233 LEU A O 1
ATOM 1857 N N . ALA A 1 234 ? 11.148 -33.5 -35.781 1 95.06 234 ALA A N 1
ATOM 1858 C CA . ALA A 1 234 ? 10.812 -32.688 -36.938 1 95.06 234 ALA A CA 1
ATOM 1859 C C . ALA A 1 234 ? 9.461 -33.094 -37.5 1 95.06 234 ALA A C 1
ATOM 1861 O O . ALA A 1 234 ? 8.695 -32.219 -37.969 1 95.06 234 ALA A O 1
ATOM 1862 N N . ASP A 1 235 ? 9.18 -34.344 -37.469 1 93.44 235 ASP A N 1
ATOM 1863 C CA . ASP A 1 235 ? 7.949 -34.844 -38.062 1 93.44 235 ASP A CA 1
ATOM 1864 C C . ASP A 1 235 ? 6.754 -34.594 -37.156 1 93.44 235 ASP A C 1
ATOM 1866 O O . ASP A 1 235 ? 5.605 -34.781 -37.562 1 93.44 235 ASP A O 1
ATOM 1870 N N . LEU A 1 236 ? 7.055 -34.125 -35.969 1 94.25 236 LEU A N 1
ATOM 1871 C CA . LEU A 1 236 ? 5.973 -33.781 -35.031 1 94.25 236 LEU A CA 1
ATOM 1872 C C . LEU A 1 236 ? 5.52 -32.344 -35.25 1 94.25 236 LEU A C 1
ATOM 1874 O O . LEU A 1 236 ? 4.453 -31.969 -34.75 1 94.25 236 LEU A O 1
ATOM 1878 N N . GLU A 1 237 ? 6.258 -31.562 -35.875 1 92.19 237 GLU A N 1
ATOM 1879 C CA . GLU A 1 237 ? 6.043 -30.125 -35.938 1 92.19 237 GLU A CA 1
ATOM 1880 C C . GLU A 1 237 ? 4.664 -29.812 -36.531 1 92.19 237 GLU A C 1
ATOM 1882 O O . GLU A 1 237 ? 4.027 -28.828 -36.125 1 92.19 237 GLU A O 1
ATOM 1887 N N . LYS A 1 238 ? 4.172 -30.578 -37.406 1 93.81 238 LYS A N 1
ATOM 1888 C CA . LYS A 1 238 ? 2.887 -30.312 -38.062 1 93.81 238 LYS A CA 1
ATOM 1889 C C . LYS A 1 238 ? 1.782 -31.172 -37.438 1 93.81 238 LYS A C 1
ATOM 1891 O O . LYS A 1 238 ? 0.701 -31.312 -38 1 93.81 238 LYS A O 1
ATOM 1896 N N . ARG A 1 239 ? 2.096 -31.797 -36.344 1 96.25 239 ARG A N 1
ATOM 1897 C CA . ARG A 1 239 ? 1.147 -32.656 -35.625 1 96.25 239 ARG A CA 1
ATOM 1898 C C . ARG A 1 239 ? 0.981 -32.219 -34.188 1 96.25 239 ARG A C 1
ATOM 1900 O O . ARG A 1 239 ? 1.42 -32.938 -33.25 1 96.25 239 ARG A O 1
ATOM 1907 N N . PRO A 1 240 ? 0.292 -31.141 -33.938 1 96.12 240 PRO A N 1
ATOM 1908 C CA . PRO A 1 240 ? 0.266 -30.516 -32.625 1 96.12 240 PRO A CA 1
ATOM 1909 C C . PRO A 1 240 ? -0.288 -31.422 -31.531 1 96.12 240 PRO A C 1
ATOM 1911 O O . PRO A 1 240 ? 0.186 -31.391 -30.391 1 96.12 240 PRO A O 1
ATOM 1914 N N . GLU A 1 241 ? -1.284 -32.25 -31.844 1 96.81 241 GLU A N 1
ATOM 1915 C CA . GLU A 1 241 ? -1.851 -33.125 -30.844 1 96.81 241 GLU A CA 1
ATOM 1916 C C . GLU A 1 241 ? -0.84 -34.188 -30.406 1 96.81 241 GLU A C 1
ATOM 1918 O O . GLU A 1 241 ? -0.678 -34.469 -29.219 1 96.81 241 GLU A O 1
ATOM 1923 N N . ALA A 1 242 ? -0.199 -34.781 -31.406 1 96.5 242 ALA A N 1
ATOM 1924 C CA . ALA A 1 242 ? 0.835 -35.75 -31.125 1 96.5 242 ALA A CA 1
ATOM 1925 C C . ALA A 1 242 ? 1.999 -35.125 -30.359 1 96.5 242 ALA A C 1
ATOM 1927 O O . ALA A 1 242 ? 2.516 -35.719 -29.406 1 96.5 242 ALA A O 1
ATOM 1928 N N . ASP A 1 243 ? 2.367 -34.031 -30.812 1 96.56 243 ASP A N 1
ATOM 1929 C CA . ASP A 1 243 ? 3.453 -33.281 -30.188 1 96.56 243 ASP A CA 1
ATOM 1930 C C . ASP A 1 243 ? 3.152 -33 -28.703 1 96.56 243 ASP A C 1
ATOM 1932 O O . ASP A 1 243 ? 4.027 -33.156 -27.859 1 96.56 243 ASP A O 1
ATOM 1936 N N . ASN A 1 244 ? 1.979 -32.656 -28.422 1 96.69 244 ASN A N 1
ATOM 1937 C CA . ASN A 1 244 ? 1.544 -32.375 -27.062 1 96.69 244 ASN A CA 1
ATOM 1938 C C . ASN A 1 244 ? 1.666 -33.594 -26.172 1 96.69 244 ASN A C 1
ATOM 1940 O O . ASN A 1 244 ? 2.193 -33.531 -25.062 1 96.69 244 ASN A O 1
ATOM 1944 N N . LEU A 1 245 ? 1.193 -34.688 -26.625 1 97.5 245 LEU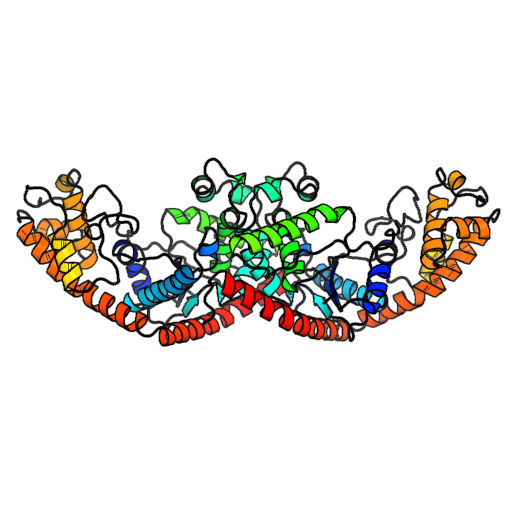 A N 1
ATOM 1945 C CA . LEU A 1 245 ? 1.221 -35.938 -25.844 1 97.5 245 LEU A CA 1
ATOM 1946 C C . LEU A 1 245 ? 2.654 -36.375 -25.594 1 97.5 245 LEU A C 1
ATOM 1948 O O . LEU A 1 245 ? 2.98 -36.875 -24.516 1 97.5 245 LEU A O 1
ATOM 1952 N N . VAL A 1 246 ? 3.475 -36.219 -26.594 1 97.06 246 VAL A N 1
ATOM 1953 C CA . VAL A 1 246 ? 4.887 -36.531 -26.453 1 97.06 246 VAL A CA 1
ATOM 1954 C C . VAL A 1 246 ? 5.523 -35.625 -25.391 1 97.06 246 VAL A C 1
ATOM 1956 O O . VAL A 1 246 ? 6.289 -36.094 -24.547 1 97.06 246 VAL A O 1
ATOM 1959 N N . THR A 1 247 ? 5.184 -34.406 -25.438 1 96 247 THR A N 1
ATOM 1960 C CA . THR A 1 247 ? 5.695 -33.406 -24.484 1 96 247 THR A CA 1
ATOM 1961 C C . THR A 1 247 ? 5.285 -33.781 -23.062 1 96 247 THR A C 1
ATOM 1963 O O . THR A 1 247 ? 6.109 -33.75 -22.141 1 96 247 THR A O 1
ATOM 1966 N N . ILE A 1 248 ? 4.074 -34.125 -22.891 1 96.56 248 ILE A N 1
ATOM 1967 C CA . ILE A 1 248 ? 3.557 -34.469 -21.562 1 96.56 248 ILE A CA 1
ATOM 1968 C C . ILE A 1 248 ? 4.273 -35.719 -21.062 1 96.56 248 ILE A C 1
ATOM 1970 O O . ILE A 1 248 ? 4.719 -35.781 -19.906 1 96.56 248 ILE A O 1
ATOM 1974 N N . TYR A 1 249 ? 4.387 -36.719 -21.938 1 97.56 249 TYR A N 1
ATOM 1975 C CA . TYR A 1 249 ? 5.078 -37.938 -21.547 1 97.56 249 TYR A CA 1
ATOM 1976 C C . TYR A 1 249 ? 6.52 -37.625 -21.156 1 97.56 249 TYR A C 1
ATOM 1978 O O . TYR A 1 249 ? 6.984 -38.094 -20.109 1 97.56 249 TYR A O 1
ATOM 1986 N N . ALA A 1 250 ? 7.184 -36.938 -21.984 1 96.06 250 ALA A N 1
ATOM 1987 C CA . ALA A 1 250 ? 8.578 -36.562 -21.734 1 96.06 250 ALA A CA 1
ATOM 1988 C C . ALA A 1 250 ? 8.727 -35.844 -20.391 1 96.06 250 ALA A C 1
ATOM 1990 O O . ALA A 1 250 ? 9.586 -36.219 -19.594 1 96.06 250 ALA A O 1
ATOM 1991 N N . ALA A 1 251 ? 7.914 -34.938 -20.125 1 93.81 251 ALA A N 1
ATOM 1992 C CA . ALA A 1 251 ? 7.977 -34.125 -18.906 1 93.81 251 ALA A CA 1
ATOM 1993 C C . ALA A 1 251 ? 7.715 -35 -17.672 1 93.81 251 ALA A C 1
ATOM 1995 O O . ALA A 1 251 ? 8.422 -34.875 -16.672 1 93.81 251 ALA A O 1
ATOM 1996 N N . LEU A 1 252 ? 6.738 -35.875 -17.766 1 94.81 252 LEU A N 1
ATOM 1997 C CA . LEU A 1 252 ? 6.363 -36.688 -16.609 1 94.81 252 LEU A CA 1
ATOM 1998 C C . LEU A 1 252 ? 7.406 -37.781 -16.359 1 94.81 252 LEU A C 1
ATOM 2000 O O . LEU A 1 252 ? 7.641 -38.156 -15.211 1 94.81 252 LEU A O 1
ATOM 2004 N N . SER A 1 253 ? 7.957 -38.25 -17.406 1 95.19 253 SER A N 1
ATOM 2005 C CA . SER A 1 253 ? 8.906 -39.344 -17.281 1 95.19 253 SER A CA 1
ATOM 2006 C C . SER A 1 253 ? 10.305 -38.844 -16.938 1 95.19 253 SER A C 1
ATOM 2008 O O . SER A 1 253 ? 11.172 -39.594 -16.531 1 95.19 253 SER A O 1
ATOM 2010 N N . GLY A 1 254 ? 10.555 -37.562 -17.219 1 91.5 254 GLY A N 1
ATOM 2011 C CA . GLY A 1 254 ? 11.883 -37.031 -17.031 1 91.5 254 GLY A CA 1
ATOM 2012 C C . GLY A 1 254 ? 12.805 -37.281 -18.219 1 91.5 254 GLY A C 1
ATOM 2013 O O . GLY A 1 254 ? 14 -37 -18.156 1 91.5 254 GLY A O 1
ATOM 2014 N N . GLN A 1 255 ? 12.195 -37.75 -19.266 1 94.31 255 GLN A N 1
ATOM 2015 C CA . GLN A 1 255 ? 12.938 -37.938 -20.516 1 94.31 255 GLN A CA 1
ATOM 2016 C C . GLN A 1 255 ? 12.914 -36.688 -21.375 1 94.31 255 GLN A C 1
ATOM 2018 O O . GLN A 1 255 ? 12.094 -35.812 -21.172 1 94.31 255 GLN A O 1
ATOM 2023 N N . THR A 1 256 ? 13.914 -36.688 -22.312 1 94 256 THR A N 1
ATOM 2024 C CA . THR A 1 256 ? 13.812 -35.656 -23.359 1 94 256 THR A CA 1
ATOM 2025 C C . THR A 1 256 ? 12.734 -36.031 -24.375 1 94 256 THR A C 1
ATOM 2027 O O . THR A 1 256 ? 12.328 -37.188 -24.469 1 94 256 THR A O 1
ATOM 2030 N N . ARG A 1 257 ? 12.297 -35.094 -25.062 1 94.88 257 ARG A N 1
ATOM 2031 C CA . ARG A 1 257 ? 11.328 -35.375 -26.125 1 94.88 257 ARG A CA 1
ATOM 2032 C C . ARG A 1 257 ? 11.914 -36.312 -27.172 1 94.88 257 ARG A C 1
ATOM 2034 O O . ARG A 1 257 ? 11.203 -37.156 -27.719 1 94.88 257 ARG A O 1
ATOM 2041 N N . GLU A 1 258 ? 13.195 -36.125 -27.375 1 95.75 258 GLU A N 1
ATOM 2042 C CA . GLU A 1 258 ? 13.883 -36.969 -28.344 1 95.75 258 GLU A CA 1
ATOM 2043 C C . GLU A 1 258 ? 13.875 -38.438 -27.875 1 95.75 258 GLU A C 1
ATOM 2045 O O . GLU A 1 258 ? 13.586 -39.344 -28.656 1 95.75 258 GLU A O 1
ATOM 2050 N N . GLN A 1 259 ? 14.148 -38.625 -26.672 1 96.88 259 GLN A N 1
ATOM 2051 C CA . GLN A 1 259 ? 14.148 -40 -26.109 1 96.88 259 GLN A CA 1
ATOM 2052 C C . GLN A 1 259 ? 12.75 -40.594 -26.172 1 96.88 259 GLN A C 1
ATOM 2054 O O . GLN A 1 259 ? 12.609 -41.781 -26.469 1 96.88 259 GLN A O 1
ATOM 2059 N N . THR A 1 260 ? 11.758 -39.812 -25.906 1 96.94 260 THR A N 1
ATOM 2060 C CA . THR A 1 260 ? 10.375 -40.281 -25.906 1 96.94 260 THR A CA 1
ATOM 2061 C C . THR A 1 260 ? 9.953 -40.719 -27.297 1 96.94 260 THR A C 1
ATOM 2063 O O . THR A 1 260 ? 9.383 -41.812 -27.469 1 96.94 260 THR A O 1
ATOM 2066 N N . VAL A 1 261 ? 10.266 -39.906 -28.297 1 95.88 261 VAL A N 1
ATOM 2067 C CA . VAL A 1 261 ? 9.867 -40.25 -29.656 1 95.88 261 VAL A CA 1
ATOM 2068 C C . VAL A 1 261 ? 10.602 -41.5 -30.125 1 95.88 261 VAL A C 1
ATOM 2070 O O . VAL A 1 261 ? 10.039 -42.312 -30.844 1 95.88 261 VAL A O 1
ATOM 2073 N N . GLN A 1 262 ? 11.797 -41.625 -29.719 1 96.5 262 GLN A N 1
ATOM 2074 C CA . GLN A 1 262 ? 12.57 -42.812 -30.094 1 96.5 262 GLN A CA 1
ATOM 2075 C C . GLN A 1 262 ? 12.016 -44.062 -29.422 1 96.5 262 GLN A C 1
ATOM 2077 O O . GLN A 1 262 ? 11.938 -45.125 -30.047 1 96.5 262 GLN A O 1
ATOM 2082 N N . GLN A 1 263 ? 11.695 -43.969 -28.281 1 97.19 263 GLN A N 1
ATOM 2083 C CA . GLN A 1 263 ? 11.172 -45.094 -27.5 1 97.19 263 GLN A CA 1
ATOM 2084 C C . GLN A 1 263 ? 9.883 -45.625 -28.109 1 97.19 263 GLN A C 1
ATOM 2086 O O . GLN A 1 263 ? 9.625 -46.812 -28.062 1 97.19 263 GLN A O 1
ATOM 2091 N N . PHE A 1 264 ? 9.125 -44.75 -28.719 1 97.38 264 PHE A N 1
ATOM 2092 C CA . PHE A 1 264 ? 7.812 -45.156 -29.188 1 97.38 264 PHE A CA 1
ATOM 2093 C C . PHE A 1 264 ? 7.715 -45.031 -30.703 1 97.38 264 PHE A C 1
ATOM 2095 O O . PHE A 1 264 ? 6.617 -44.969 -31.25 1 97.38 264 PHE A O 1
ATOM 2102 N N . ALA A 1 265 ? 8.859 -45.031 -31.297 1 95.75 265 ALA A N 1
ATOM 2103 C CA . ALA A 1 265 ? 8.914 -44.875 -32.75 1 95.75 265 ALA A CA 1
ATOM 2104 C C . ALA A 1 265 ? 8.07 -45.938 -33.438 1 95.75 265 ALA A C 1
ATOM 2106 O O . ALA A 1 265 ? 8.25 -47.125 -33.188 1 95.75 265 ALA A O 1
ATOM 2107 N N . GLY A 1 266 ? 7.121 -45.469 -34.219 1 95.62 266 GLY A N 1
ATOM 2108 C CA . GLY A 1 266 ? 6.312 -46.375 -35 1 95.62 266 GLY A CA 1
ATOM 2109 C C . GLY A 1 266 ? 5.098 -46.906 -34.25 1 95.62 266 GLY A C 1
ATOM 2110 O O . GLY A 1 266 ? 4.246 -47.562 -34.844 1 95.62 266 GLY A O 1
ATOM 2111 N N . ALA A 1 267 ? 4.977 -46.594 -33.062 1 95.31 267 ALA A N 1
ATOM 2112 C CA . ALA A 1 267 ? 3.85 -47.062 -32.25 1 95.31 267 ALA A CA 1
ATOM 2113 C C . ALA A 1 267 ? 2.555 -46.344 -32.656 1 95.31 267 ALA A C 1
ATOM 2115 O O . ALA A 1 267 ? 2.562 -45.188 -33.031 1 95.31 267 ALA A O 1
ATOM 2116 N N . GLN A 1 268 ? 1.508 -47.156 -32.594 1 95.19 268 GLN A N 1
ATOM 2117 C CA . GLN A 1 268 ? 0.186 -46.562 -32.719 1 95.19 268 GLN A CA 1
ATOM 2118 C C . GLN A 1 268 ? -0.18 -45.781 -31.453 1 95.19 268 GLN A C 1
ATOM 2120 O O . GLN A 1 268 ? 0.339 -46.062 -30.375 1 95.19 268 GLN A O 1
ATOM 2125 N N . PHE A 1 269 ? -1.065 -44.812 -31.625 1 95.19 269 PHE A N 1
ATOM 2126 C CA . PHE A 1 269 ? -1.42 -43.938 -30.516 1 95.19 269 PHE A CA 1
ATOM 2127 C C . PHE A 1 269 ? -2.143 -44.719 -29.422 1 95.19 269 PHE A C 1
ATOM 2129 O O . PHE A 1 269 ? -2.076 -44.375 -28.25 1 95.19 269 PHE A O 1
ATOM 2136 N N . SER A 1 270 ? -2.855 -45.812 -29.844 1 94.75 270 SER A N 1
ATOM 2137 C CA . SER A 1 270 ? -3.488 -46.625 -28.828 1 94.75 270 SER A CA 1
ATOM 2138 C C . SER A 1 270 ? -2.469 -47.125 -27.812 1 94.75 270 SER A C 1
ATOM 2140 O O . SER A 1 270 ? -2.699 -47.062 -26.609 1 94.75 270 SER A O 1
ATOM 2142 N N . GLY A 1 271 ? -1.395 -47.625 -28.328 1 95.56 271 GLY A N 1
ATOM 2143 C CA . GLY A 1 271 ? -0.323 -48.062 -27.453 1 95.56 271 GLY A CA 1
ATOM 2144 C C . GLY A 1 271 ? 0.347 -46.938 -26.688 1 95.56 271 GLY A C 1
ATOM 2145 O O . GLY A 1 271 ? 0.623 -47.062 -25.5 1 95.56 271 GLY A O 1
ATOM 2146 N N . PHE A 1 272 ? 0.682 -45.875 -27.375 1 97.56 272 PHE A N 1
ATOM 2147 C CA . PHE A 1 272 ? 1.333 -44.719 -26.734 1 97.56 272 PHE A CA 1
ATOM 2148 C C . PHE A 1 272 ? 0.455 -44.156 -25.641 1 97.56 272 PHE A C 1
ATOM 2150 O O . PHE A 1 272 ? 0.943 -43.812 -24.562 1 97.56 272 PHE A O 1
ATOM 2157 N N . LYS A 1 273 ? -0.818 -43.969 -25.906 1 97.69 273 LYS A N 1
ATOM 2158 C CA . LYS A 1 273 ? -1.74 -43.406 -24.922 1 97.69 273 LYS A CA 1
ATOM 2159 C C . LYS A 1 273 ? -1.851 -44.344 -23.703 1 97.69 273 LYS A C 1
ATOM 2161 O O . LYS A 1 273 ? -1.995 -43.875 -22.578 1 97.69 273 LYS A O 1
ATOM 2166 N N . ALA A 1 274 ? -1.818 -45.625 -23.953 1 97.56 274 ALA A N 1
ATOM 2167 C CA . ALA A 1 274 ? -1.839 -46.562 -22.828 1 97.56 274 ALA A CA 1
ATOM 2168 C C . ALA A 1 274 ? -0.637 -46.344 -21.906 1 97.56 274 ALA A C 1
ATOM 2170 O O . ALA A 1 274 ? -0.773 -46.344 -20.688 1 97.56 274 ALA A O 1
ATOM 2171 N N . ALA A 1 275 ? 0.495 -46.156 -22.547 1 98.06 275 ALA A N 1
ATOM 2172 C CA . ALA A 1 275 ? 1.706 -45.875 -21.781 1 98.06 275 ALA A CA 1
ATOM 2173 C C . ALA A 1 275 ? 1.599 -44.562 -21.047 1 98.06 275 ALA A C 1
ATOM 2175 O O . ALA A 1 275 ? 2.021 -44.438 -19.906 1 98.06 275 ALA A O 1
ATOM 2176 N N . LEU A 1 276 ? 1.09 -43.594 -21.734 1 98.31 276 LEU A N 1
ATOM 2177 C CA . LEU A 1 276 ? 0.92 -42.281 -21.141 1 98.31 276 LEU A CA 1
ATOM 2178 C C . LEU A 1 276 ? -0.063 -42.312 -19.984 1 98.31 276 LEU A C 1
ATOM 2180 O O . LEU A 1 276 ? 0.13 -41.656 -18.969 1 98.31 276 LEU A O 1
ATOM 2184 N N . VAL A 1 277 ? -1.121 -43.031 -20.109 1 98.25 277 VAL A N 1
ATOM 2185 C CA . VAL A 1 277 ? -2.08 -43.219 -19.016 1 98.25 277 VAL A CA 1
ATOM 2186 C C . VAL A 1 277 ? -1.373 -43.812 -17.797 1 98.25 277 VAL A C 1
ATOM 2188 O O . VAL A 1 277 ? -1.479 -43.281 -16.703 1 98.25 277 VAL A O 1
ATOM 2191 N N . ASP A 1 278 ? -0.661 -44.875 -18.047 1 98.25 278 ASP A N 1
ATOM 2192 C CA . ASP A 1 278 ? 0.038 -45.5 -16.938 1 98.25 278 ASP A CA 1
ATOM 2193 C C . ASP A 1 278 ? 0.988 -44.531 -16.25 1 98.25 278 ASP A C 1
ATOM 2195 O O . ASP A 1 278 ? 0.996 -44.438 -15.016 1 98.25 278 ASP A O 1
ATOM 2199 N N . LEU A 1 279 ? 1.726 -43.844 -17.031 1 98.12 279 LEU A N 1
ATOM 2200 C CA . LEU A 1 279 ? 2.689 -42.906 -16.484 1 98.12 279 LEU A CA 1
ATOM 2201 C C . LEU A 1 279 ? 1.983 -41.781 -15.75 1 98.12 279 LEU A C 1
ATOM 2203 O O . LEU A 1 279 ? 2.383 -41.406 -14.641 1 98.12 279 LEU A O 1
ATOM 2207 N N . SER A 1 280 ? 0.961 -41.188 -16.359 1 97.88 280 SER A N 1
ATOM 2208 C CA . SER A 1 280 ? 0.224 -40.094 -15.773 1 97.88 280 SER A CA 1
ATOM 2209 C C . SER A 1 280 ? -0.413 -40.469 -14.445 1 97.88 280 SER A C 1
ATOM 2211 O O . SER A 1 280 ? -0.323 -39.75 -13.461 1 97.88 280 SER A O 1
ATOM 2213 N N . VAL A 1 281 ? -1.059 -41.625 -14.469 1 97.56 281 VAL A N 1
ATOM 2214 C CA . VAL A 1 281 ? -1.716 -42.094 -13.25 1 97.56 281 VAL A CA 1
ATOM 2215 C C . VAL A 1 281 ? -0.673 -42.312 -12.164 1 97.56 281 VAL A C 1
ATOM 2217 O O . VAL A 1 281 ? -0.863 -41.938 -11.008 1 97.56 281 VAL A O 1
ATOM 2220 N N . ALA A 1 282 ? 0.398 -42.938 -12.523 1 97.31 282 ALA A N 1
ATOM 2221 C CA . ALA A 1 282 ? 1.449 -43.25 -11.555 1 97.31 282 ALA A CA 1
ATOM 2222 C C . ALA A 1 282 ? 2.027 -41.969 -10.953 1 97.31 282 ALA A C 1
ATOM 2224 O O . ALA A 1 282 ? 2.32 -41.938 -9.758 1 97.31 282 ALA A O 1
ATOM 2225 N N . LYS A 1 283 ? 2.227 -40.938 -11.727 1 95.44 283 LYS A N 1
ATOM 2226 C CA . LYS A 1 283 ? 2.896 -39.719 -11.289 1 95.44 283 LYS A CA 1
ATOM 2227 C C . LYS A 1 283 ? 1.904 -38.75 -10.68 1 95.44 283 LYS A C 1
ATOM 2229 O O . LYS A 1 283 ? 2.219 -38.062 -9.695 1 95.44 283 LYS A O 1
ATOM 2234 N N . LEU A 1 284 ? 0.726 -38.656 -11.227 1 96.31 284 LEU A N 1
ATOM 2235 C CA . LEU A 1 284 ? -0.195 -37.594 -10.867 1 96.31 284 LEU A CA 1
ATOM 2236 C C . LEU A 1 284 ? -1.18 -38.062 -9.797 1 96.31 284 LEU A C 1
ATOM 2238 O O . LEU A 1 284 ? -1.609 -37.25 -8.961 1 96.31 284 LEU A O 1
ATOM 2242 N N . ALA A 1 285 ? -1.571 -39.312 -9.836 1 95.25 285 ALA A N 1
ATOM 2243 C CA . ALA A 1 285 ? -2.629 -39.781 -8.945 1 95.25 285 ALA A CA 1
ATOM 2244 C C . ALA A 1 285 ? -2.271 -39.531 -7.484 1 95.25 285 ALA A C 1
ATOM 2246 O O . ALA A 1 285 ? -3.115 -39.094 -6.699 1 95.25 285 ALA A O 1
ATOM 2247 N N . PRO A 1 286 ? -1.014 -39.875 -7.062 1 95.62 286 PRO A N 1
ATOM 2248 C CA . PRO A 1 286 ? -0.664 -39.562 -5.672 1 95.62 286 PRO A CA 1
ATOM 2249 C C . PRO A 1 286 ? -0.829 -38.094 -5.328 1 95.62 286 PRO A C 1
ATOM 2251 O O . PRO A 1 286 ? -1.271 -37.75 -4.227 1 95.62 286 PRO A O 1
ATOM 2254 N N . MET A 1 287 ? -0.473 -37.25 -6.188 1 94.62 287 MET A N 1
ATOM 2255 C CA . MET A 1 287 ? -0.57 -35.781 -5.977 1 94.62 287 MET A CA 1
ATOM 2256 C C . MET A 1 287 ? -2.027 -35.344 -5.898 1 94.62 287 MET A C 1
ATOM 2258 O O . MET A 1 287 ? -2.398 -34.562 -5.02 1 94.62 287 MET A O 1
ATOM 2262 N N . THR A 1 288 ? -2.811 -35.844 -6.824 1 94.25 288 THR A N 1
ATOM 2263 C CA . THR A 1 288 ? -4.211 -35.438 -6.848 1 94.25 288 THR A CA 1
ATOM 2264 C C . THR A 1 288 ? -4.957 -36 -5.637 1 94.25 288 THR A C 1
ATOM 2266 O O . THR A 1 288 ? -5.875 -35.375 -5.121 1 94.25 288 THR A O 1
ATOM 2269 N N . THR A 1 289 ? -4.582 -37.188 -5.203 1 95.19 289 THR A N 1
ATOM 2270 C CA . THR A 1 289 ? -5.156 -37.75 -3.984 1 95.19 289 THR A CA 1
ATOM 2271 C C . THR A 1 289 ? -4.809 -36.875 -2.773 1 95.19 289 THR A C 1
ATOM 2273 O O . THR A 1 289 ? -5.676 -36.594 -1.951 1 95.19 289 THR A O 1
ATOM 2276 N N . ARG A 1 290 ? -3.543 -36.531 -2.67 1 95.25 290 ARG A N 1
ATOM 2277 C CA . ARG A 1 290 ? -3.1 -35.688 -1.578 1 95.25 290 ARG A CA 1
ATOM 2278 C C . ARG A 1 290 ? -3.824 -34.344 -1.611 1 95.25 290 ARG A C 1
ATOM 2280 O O . ARG A 1 290 ? -4.207 -33.812 -0.567 1 95.25 290 ARG A O 1
ATOM 2287 N N . MET A 1 291 ? -3.938 -33.812 -2.775 1 93.75 291 MET A N 1
ATOM 2288 C CA . MET A 1 291 ? -4.664 -32.562 -2.943 1 93.75 291 MET A CA 1
ATOM 2289 C C . MET A 1 291 ? -6.09 -32.688 -2.414 1 93.75 291 MET A C 1
ATOM 2291 O O . MET A 1 291 ? -6.562 -31.797 -1.688 1 93.75 291 MET A O 1
ATOM 2295 N N . LYS A 1 292 ? -6.734 -33.719 -2.756 1 93.5 292 LYS A N 1
ATOM 2296 C CA . LYS A 1 292 ? -8.102 -33.938 -2.303 1 93.5 292 LYS A CA 1
ATOM 2297 C C . LYS A 1 292 ? -8.164 -34.062 -0.783 1 93.5 292 LYS A C 1
ATOM 2299 O O . LYS A 1 292 ? -9.07 -33.531 -0.144 1 93.5 292 LYS A O 1
ATOM 2304 N N . GLU A 1 293 ? -7.27 -34.812 -0.233 1 95.62 293 GLU A N 1
ATOM 2305 C CA . GLU A 1 293 ? -7.199 -34.969 1.217 1 95.62 293 GLU A CA 1
ATOM 2306 C C . GLU A 1 293 ? -7.078 -33.594 1.912 1 95.62 293 GLU A C 1
ATOM 2308 O O . GLU A 1 293 ? -7.77 -33.344 2.9 1 95.62 293 GLU A O 1
ATOM 2313 N N . LEU A 1 294 ? -6.207 -32.781 1.427 1 96.38 294 LEU A N 1
ATOM 2314 C CA . LEU A 1 294 ? -5.98 -31.453 2.008 1 96.38 294 LEU A CA 1
ATOM 2315 C C . LEU A 1 294 ? -7.219 -30.578 1.871 1 96.38 294 LEU A C 1
ATOM 2317 O O . LEU A 1 294 ? -7.602 -29.891 2.814 1 96.38 294 LEU A O 1
ATOM 2321 N N . LEU A 1 295 ? -7.867 -30.641 0.733 1 95.62 295 LEU A N 1
ATOM 2322 C CA . LEU A 1 295 ? -9.031 -29.797 0.486 1 95.62 295 LEU A CA 1
ATOM 2323 C C . LEU A 1 295 ? -10.219 -30.25 1.323 1 95.62 295 LEU A C 1
ATOM 2325 O O . LEU A 1 295 ? -11.125 -29.453 1.6 1 95.62 295 LEU A O 1
ATOM 2329 N N . ASP A 1 296 ? -10.156 -31.547 1.689 1 96.19 296 ASP A N 1
ATOM 2330 C CA . ASP A 1 296 ? -11.195 -32.094 2.564 1 96.19 296 ASP A CA 1
ATOM 2331 C C . ASP A 1 296 ? -10.984 -31.625 4.008 1 96.19 296 ASP A C 1
ATOM 2333 O O . ASP A 1 296 ? -11.891 -31.734 4.836 1 96.19 296 ASP A O 1
ATOM 2337 N N . ASP A 1 297 ? -9.797 -31.109 4.289 1 96.81 297 ASP A N 1
ATOM 2338 C CA . ASP A 1 297 ? -9.453 -30.609 5.617 1 96.81 297 ASP A CA 1
ATOM 2339 C C . ASP A 1 297 ? -9 -29.156 5.551 1 96.81 297 ASP A C 1
ATOM 2341 O O . ASP A 1 297 ? -7.836 -28.844 5.824 1 96.81 297 ASP A O 1
ATOM 2345 N N . LYS A 1 298 ? -9.875 -28.266 5.406 1 96.19 298 LYS A N 1
ATOM 2346 C CA . LYS A 1 298 ? -9.578 -26.844 5.238 1 96.19 298 LYS A CA 1
ATOM 2347 C C . LYS A 1 298 ? -8.883 -26.281 6.473 1 96.19 298 LYS A C 1
ATOM 2349 O O . LYS A 1 298 ? -8.047 -25.391 6.359 1 96.19 298 LYS A O 1
ATOM 2354 N N . ALA A 1 299 ? -9.227 -26.781 7.602 1 97.44 299 ALA A N 1
ATOM 2355 C CA . ALA A 1 299 ? -8.625 -26.312 8.844 1 97.44 299 ALA A CA 1
ATOM 2356 C C . ALA A 1 299 ? -7.121 -26.562 8.859 1 97.44 299 ALA A C 1
ATOM 2358 O O . ALA A 1 299 ? -6.355 -25.734 9.375 1 97.44 299 ALA A O 1
ATOM 2359 N N . GLU A 1 300 ? -6.77 -27.703 8.375 1 97 300 GLU A N 1
ATOM 2360 C CA . GLU A 1 300 ? -5.344 -28.016 8.297 1 97 300 GLU A CA 1
ATOM 2361 C C . GLU A 1 300 ? -4.617 -27.078 7.344 1 97 300 GLU A C 1
ATOM 2363 O O . GLU A 1 300 ? -3.5 -26.641 7.625 1 97 300 GLU A O 1
ATOM 2368 N N . ILE A 1 301 ? -5.207 -26.75 6.242 1 98.19 301 ILE A N 1
ATOM 2369 C CA . ILE A 1 301 ? -4.625 -25.797 5.301 1 98.19 301 ILE A CA 1
ATOM 2370 C C . ILE A 1 301 ? -4.449 -24.438 5.98 1 98.19 301 ILE A C 1
ATOM 2372 O O . ILE A 1 301 ? -3.389 -23.828 5.879 1 98.19 301 ILE A O 1
ATOM 2376 N N . ASP A 1 302 ? -5.496 -24.031 6.711 1 98.44 302 ASP A N 1
ATOM 2377 C CA . ASP A 1 302 ? -5.441 -22.75 7.41 1 98.44 302 ASP A CA 1
ATOM 2378 C C . ASP A 1 302 ? -4.336 -22.75 8.461 1 98.44 302 ASP A C 1
ATOM 2380 O O . ASP A 1 302 ? -3.635 -21.75 8.625 1 98.44 302 ASP A O 1
ATOM 2384 N N . ARG A 1 303 ? -4.203 -23.859 9.125 1 98.25 303 ARG A N 1
ATOM 2385 C CA . ARG A 1 303 ? -3.16 -23.969 10.141 1 98.25 303 ARG A CA 1
ATOM 2386 C C . ARG A 1 303 ? -1.774 -23.844 9.516 1 98.25 303 ARG A C 1
ATOM 2388 O O . ARG A 1 303 ? -0.909 -23.156 10.055 1 98.25 303 ARG A O 1
ATOM 2395 N N . LEU A 1 304 ? -1.565 -24.484 8.406 1 98.31 304 LEU A N 1
ATOM 2396 C CA . LEU A 1 304 ? -0.279 -24.438 7.723 1 98.31 304 LEU A CA 1
ATOM 2397 C C . LEU A 1 304 ? 0.014 -23.031 7.199 1 98.31 304 LEU A C 1
ATOM 2399 O O . LEU A 1 304 ? 1.141 -22.547 7.316 1 98.31 304 LEU A O 1
ATOM 2403 N N . LEU A 1 305 ? -1.004 -22.375 6.688 1 98.75 305 LEU A N 1
ATOM 2404 C CA . LEU A 1 305 ? -0.856 -21.016 6.195 1 98.75 305 LEU A CA 1
ATOM 2405 C C . LEU A 1 305 ? -0.516 -20.062 7.332 1 98.75 305 LEU A C 1
ATOM 2407 O O . LEU A 1 305 ? 0.334 -19.188 7.176 1 98.75 305 LEU A O 1
ATOM 2411 N N . ARG A 1 306 ? -1.193 -20.234 8.445 1 98.62 306 ARG A N 1
ATOM 2412 C CA . ARG A 1 306 ? -0.924 -19.406 9.609 1 98.62 306 ARG A CA 1
ATOM 2413 C C . ARG A 1 306 ? 0.518 -19.562 10.078 1 98.62 306 ARG A C 1
ATOM 2415 O O . ARG A 1 306 ? 1.212 -18.578 10.32 1 98.62 306 ARG A O 1
ATOM 2422 N N . ARG A 1 307 ? 0.923 -20.797 10.156 1 98.56 307 ARG A N 1
ATOM 2423 C CA . ARG A 1 307 ? 2.287 -21.078 10.594 1 98.56 307 ARG A CA 1
ATOM 2424 C C . ARG A 1 307 ? 3.303 -20.484 9.617 1 98.56 307 ARG A C 1
ATOM 2426 O O . ARG A 1 307 ? 4.277 -19.859 10.031 1 98.56 307 ARG A O 1
ATOM 2433 N N . GLY A 1 308 ? 3.062 -20.703 8.352 1 98.75 308 GLY A N 1
ATOM 2434 C CA . GLY A 1 308 ? 3.928 -20.125 7.34 1 98.75 308 GLY A CA 1
ATOM 2435 C C . GLY A 1 308 ? 3.91 -18.609 7.348 1 98.75 308 GLY A C 1
ATOM 2436 O O . GLY A 1 308 ? 4.953 -17.969 7.191 1 98.75 308 GLY A O 1
ATOM 2437 N N . GLY A 1 309 ? 2.705 -18.031 7.527 1 98.75 309 GLY A N 1
ATOM 2438 C CA . GLY A 1 309 ? 2.557 -16.594 7.594 1 98.75 309 GLY A CA 1
ATOM 2439 C C . GLY A 1 309 ? 3.311 -15.961 8.75 1 98.75 309 GLY A C 1
ATOM 2440 O O . GLY A 1 309 ? 3.906 -14.891 8.602 1 98.75 309 GLY A O 1
ATOM 2441 N N . GLU A 1 310 ? 3.266 -16.594 9.906 1 98.75 310 GLU A N 1
ATOM 2442 C CA . GLU A 1 310 ? 3.986 -16.094 11.078 1 98.75 310 GLU A CA 1
ATOM 2443 C C . GLU A 1 310 ? 5.496 -16.109 10.844 1 98.75 310 GLU A C 1
ATOM 2445 O O . GLU A 1 310 ? 6.191 -15.164 11.211 1 98.75 310 GLU A O 1
ATOM 2450 N N . ARG A 1 311 ? 6 -17.172 10.227 1 98.69 311 ARG A N 1
ATOM 2451 C CA . ARG A 1 311 ? 7.418 -17.266 9.891 1 98.69 311 ARG A CA 1
ATOM 2452 C C . ARG A 1 311 ? 7.801 -16.203 8.867 1 98.69 311 ARG A C 1
ATOM 2454 O O . ARG A 1 311 ? 8.844 -15.562 8.984 1 98.69 311 ARG A O 1
ATOM 2461 N N . ALA A 1 312 ? 6.953 -16.016 7.883 1 98.88 312 ALA A N 1
ATOM 2462 C CA . ALA A 1 312 ? 7.188 -14.992 6.871 1 98.88 312 ALA A CA 1
ATOM 2463 C C . ALA A 1 312 ? 7.184 -13.602 7.492 1 98.88 312 ALA A C 1
ATOM 2465 O O . ALA A 1 312 ? 8.039 -12.773 7.172 1 98.88 312 ALA A O 1
ATOM 2466 N N . ALA A 1 313 ? 6.25 -13.359 8.383 1 98.81 313 ALA A N 1
ATOM 2467 C CA . ALA A 1 313 ? 6.105 -12.055 9.031 1 98.81 313 ALA A CA 1
ATOM 2468 C C . ALA A 1 313 ? 7.352 -11.703 9.836 1 98.81 313 ALA A C 1
ATOM 2470 O O . ALA A 1 313 ? 7.77 -10.547 9.867 1 98.81 313 ALA A O 1
ATOM 2471 N N . ALA A 1 314 ? 7.891 -12.664 10.477 1 98.69 314 ALA A N 1
ATOM 2472 C CA . ALA A 1 314 ? 9.078 -12.422 11.289 1 98.69 314 ALA A CA 1
ATOM 2473 C C . ALA A 1 314 ? 10.227 -11.883 10.438 1 98.69 314 ALA A C 1
ATOM 2475 O O . ALA A 1 314 ? 10.891 -10.914 10.82 1 98.69 314 ALA A O 1
ATOM 2476 N N . ILE A 1 315 ? 10.422 -12.453 9.266 1 98.69 315 ILE A N 1
ATOM 2477 C CA . ILE A 1 315 ? 11.469 -12.008 8.352 1 98.69 315 ILE A CA 1
ATOM 2478 C C . ILE A 1 315 ? 11.086 -10.656 7.758 1 98.69 315 ILE A C 1
ATOM 2480 O O . ILE A 1 315 ? 11.898 -9.719 7.754 1 98.69 315 ILE A O 1
ATOM 2484 N N . ALA A 1 316 ? 9.844 -10.578 7.305 1 98.88 316 ALA A N 1
ATOM 2485 C CA . ALA A 1 316 ? 9.344 -9.398 6.609 1 98.88 316 ALA A CA 1
ATOM 2486 C C . ALA A 1 316 ? 9.391 -8.164 7.516 1 98.88 316 ALA A C 1
ATOM 2488 O O . ALA A 1 316 ? 9.852 -7.098 7.098 1 98.88 316 ALA A O 1
ATOM 2489 N N . GLU A 1 317 ? 8.914 -8.305 8.727 1 98.44 317 GLU A N 1
ATOM 2490 C CA . GLU A 1 317 ? 8.836 -7.18 9.656 1 98.44 317 GLU A CA 1
ATOM 2491 C C . GLU A 1 317 ? 10.227 -6.688 10.047 1 98.44 317 GLU A C 1
ATOM 2493 O O . GLU A 1 317 ? 10.453 -5.484 10.195 1 98.44 317 GLU A O 1
ATOM 2498 N N . THR A 1 318 ? 11.133 -7.605 10.219 1 98.62 318 THR A N 1
ATOM 2499 C CA . THR A 1 318 ? 12.508 -7.227 10.508 1 98.62 318 THR A CA 1
ATOM 2500 C C . THR A 1 318 ? 13.086 -6.383 9.375 1 98.62 318 THR A C 1
ATOM 2502 O O . THR A 1 318 ? 13.656 -5.316 9.617 1 98.62 318 THR A O 1
ATOM 2505 N N . ASN A 1 319 ? 12.922 -6.844 8.172 1 98.81 319 ASN A N 1
ATOM 2506 C CA . ASN A 1 319 ? 13.461 -6.129 7.016 1 98.81 319 ASN A CA 1
ATOM 2507 C C . ASN A 1 319 ? 12.734 -4.809 6.785 1 98.81 319 ASN A C 1
ATOM 2509 O O . ASN A 1 319 ? 13.359 -3.803 6.449 1 98.81 319 ASN A O 1
ATOM 2513 N N . LEU A 1 320 ? 11.406 -4.824 6.969 1 98.88 320 LEU A N 1
ATOM 2514 C CA . LEU A 1 320 ? 10.641 -3.592 6.809 1 98.88 320 LEU A CA 1
ATOM 2515 C C . LEU A 1 320 ? 11.078 -2.543 7.824 1 98.88 320 LEU A C 1
ATOM 2517 O O . LEU A 1 320 ? 11.164 -1.356 7.5 1 98.88 320 LEU A O 1
ATOM 2521 N N . ASN A 1 321 ? 11.281 -2.975 9.07 1 98.69 321 ASN A N 1
ATOM 2522 C CA . ASN A 1 321 ? 11.773 -2.051 10.086 1 98.69 321 ASN A CA 1
ATOM 2523 C C . ASN A 1 321 ? 13.102 -1.424 9.688 1 98.69 321 ASN A C 1
ATOM 2525 O O . ASN A 1 321 ? 13.328 -0.234 9.914 1 98.69 321 ASN A O 1
ATOM 2529 N N . GLY A 1 322 ? 13.961 -2.24 9.062 1 98.75 322 GLY A N 1
ATOM 2530 C CA . GLY A 1 322 ? 15.195 -1.693 8.516 1 98.75 322 GLY A CA 1
ATOM 2531 C C . GLY A 1 322 ? 14.961 -0.618 7.469 1 98.75 322 GLY A C 1
ATOM 2532 O O . GLY A 1 322 ? 15.617 0.421 7.48 1 98.75 322 GLY A O 1
ATOM 2533 N N . VAL A 1 323 ? 14.023 -0.863 6.59 1 98.88 323 VAL A N 1
ATOM 2534 C CA . VAL A 1 323 ? 13.68 0.108 5.559 1 98.88 323 VAL A CA 1
ATOM 2535 C C . VAL A 1 323 ? 13.148 1.384 6.203 1 98.88 323 VAL A C 1
ATOM 2537 O O . VAL A 1 323 ? 13.555 2.49 5.844 1 98.88 323 VAL A O 1
ATOM 2540 N N . LYS A 1 324 ? 12.219 1.23 7.168 1 98.69 324 LYS A N 1
ATOM 2541 C CA . LYS A 1 324 ? 11.633 2.379 7.859 1 98.69 324 LYS A CA 1
ATOM 2542 C C . LYS A 1 324 ? 12.719 3.217 8.539 1 98.69 324 LYS A C 1
ATOM 2544 O O . LYS A 1 324 ? 12.664 4.449 8.516 1 98.69 324 LYS A O 1
ATOM 2549 N N . ASP A 1 325 ? 13.703 2.572 9.086 1 98.31 325 ASP A N 1
ATOM 2550 C CA . ASP A 1 325 ? 14.812 3.275 9.719 1 98.31 325 ASP A CA 1
ATOM 2551 C C . ASP A 1 325 ? 15.625 4.059 8.688 1 98.31 325 ASP A C 1
ATOM 2553 O O . ASP A 1 325 ? 15.992 5.211 8.922 1 98.31 325 ASP A O 1
ATOM 2557 N N . ILE A 1 326 ? 15.891 3.439 7.574 1 98.5 326 ILE A N 1
ATOM 2558 C CA . ILE A 1 326 ? 16.719 4.039 6.531 1 98.5 326 ILE A CA 1
ATOM 2559 C C . ILE A 1 326 ? 16.031 5.293 5.992 1 98.5 326 ILE A C 1
ATOM 2561 O O . ILE A 1 326 ? 16.672 6.32 5.785 1 98.5 326 ILE A O 1
ATOM 2565 N N . ILE A 1 327 ? 14.695 5.223 5.828 1 98.25 327 ILE A N 1
ATOM 2566 C CA . ILE A 1 327 ? 14.031 6.305 5.109 1 98.25 327 ILE A CA 1
ATOM 2567 C C . ILE A 1 327 ? 13.57 7.371 6.098 1 98.25 327 ILE A C 1
ATOM 2569 O O . ILE A 1 327 ? 13.117 8.445 5.695 1 98.25 327 ILE A O 1
ATOM 2573 N N . GLY A 1 328 ? 13.547 7.07 7.398 1 97.88 328 GLY A N 1
ATOM 2574 C CA . GLY A 1 328 ? 13.344 8.102 8.406 1 97.88 328 GLY A CA 1
ATOM 2575 C C . GLY A 1 328 ? 11.945 8.086 9.008 1 97.88 328 GLY A C 1
ATOM 2576 O O . GLY A 1 328 ? 11.508 9.07 9.594 1 97.88 328 GLY A O 1
ATOM 2577 N N . LEU A 1 329 ? 11.242 6.949 8.859 1 98.5 329 LEU A N 1
ATOM 2578 C CA . LEU A 1 329 ? 9.961 6.824 9.539 1 98.5 329 LEU A CA 1
ATOM 2579 C C . LEU A 1 329 ? 10.164 6.535 11.023 1 98.5 329 LEU A C 1
ATOM 2581 O O . LEU A 1 329 ? 11.047 5.754 11.398 1 98.5 329 LEU A O 1
ATOM 2585 N N . LEU A 1 330 ? 9.398 7.211 11.836 1 97.56 330 LEU A N 1
ATOM 2586 C CA . LEU A 1 330 ? 9.5 7.043 13.281 1 97.56 330 LEU A CA 1
ATOM 2587 C C . LEU A 1 330 ? 8.75 5.797 13.742 1 97.56 330 LEU A C 1
ATOM 2589 O O . LEU A 1 330 ? 7.602 5.578 13.344 1 97.56 330 LEU A O 1
ATOM 2593 N N . ARG A 1 331 ? 9.383 4.914 14.508 1 96.19 331 ARG A N 1
ATOM 2594 C CA . ARG A 1 331 ? 8.781 3.742 15.141 1 96.19 331 ARG A CA 1
ATOM 2595 C C . ARG A 1 331 ? 8.773 3.885 16.656 1 96.19 331 ARG A C 1
ATOM 2597 O O . ARG A 1 331 ? 9.633 3.326 17.344 1 96.19 331 ARG A O 1
ATOM 2604 N N . PRO A 1 332 ? 7.773 4.645 17.172 1 95.88 332 PRO A N 1
ATOM 2605 C CA . PRO A 1 332 ? 7.805 5.004 18.594 1 95.88 332 PRO A CA 1
ATOM 2606 C C . PRO A 1 332 ? 7.645 3.791 19.5 1 95.88 332 PRO A C 1
ATOM 2608 O O . PRO A 1 332 ? 7.066 2.779 19.109 1 95.88 332 PRO A O 1
ATOM 2611 N N . MET B 1 1 ? -22.453 7.512 15.086 1 65.25 1 MET B N 1
ATOM 2612 C CA . MET B 1 1 ? -21.266 8.016 15.766 1 65.25 1 MET B CA 1
ATOM 2613 C C . MET B 1 1 ? -20.547 9.055 14.914 1 65.25 1 MET B C 1
ATOM 2615 O O . MET B 1 1 ? -20.484 8.922 13.688 1 65.25 1 MET B O 1
ATOM 2619 N N . ASN B 1 2 ? -20.25 10.328 15.453 1 89.44 2 ASN B N 1
ATOM 2620 C CA . ASN B 1 2 ? -19.578 11.422 14.766 1 89.44 2 ASN B CA 1
ATOM 2621 C C . ASN B 1 2 ? -18.062 11.352 14.969 1 89.44 2 ASN B C 1
ATOM 2623 O O . ASN B 1 2 ? -17.562 11.703 16.031 1 89.44 2 ASN B O 1
ATOM 2627 N N . ARG B 1 3 ? -17.422 10.812 14.016 1 96.5 3 ARG B N 1
ATOM 2628 C CA . ARG B 1 3 ? -15.969 10.648 14.102 1 96.5 3 ARG B CA 1
ATOM 2629 C C . ARG B 1 3 ? -15.25 11.477 13.047 1 96.5 3 ARG B C 1
ATOM 2631 O O . ARG B 1 3 ? -15.633 11.469 11.875 1 96.5 3 ARG B O 1
ATOM 2638 N N . ILE B 1 4 ? -14.18 12.094 13.594 1 95.44 4 ILE B N 1
ATOM 2639 C CA . ILE B 1 4 ? -13.359 12.93 12.727 1 95.44 4 ILE B CA 1
ATOM 2640 C C . ILE B 1 4 ? -11.984 12.297 12.539 1 95.44 4 ILE B C 1
ATOM 2642 O O . ILE B 1 4 ? -11.406 11.766 13.492 1 95.44 4 ILE B O 1
ATOM 2646 N N . PHE B 1 5 ? -11.5 12.328 11.289 1 96.94 5 PHE B N 1
ATOM 2647 C CA . PHE B 1 5 ? -10.102 12.039 11 1 96.94 5 PHE B CA 1
ATOM 2648 C C . PHE B 1 5 ? -9.414 13.25 10.383 1 96.94 5 PHE B C 1
ATOM 2650 O O . PHE B 1 5 ? -9.875 13.773 9.367 1 96.94 5 PHE B O 1
ATOM 2657 N N . SER B 1 6 ? -8.398 13.664 10.992 1 94.25 6 SER B N 1
ATOM 2658 C CA . SER B 1 6 ? -7.609 14.781 10.477 1 94.25 6 SER B CA 1
ATOM 2659 C C . SER B 1 6 ? -6.117 14.508 10.617 1 94.25 6 SER B C 1
ATOM 2661 O O . SER B 1 6 ? -5.684 13.859 11.57 1 94.25 6 SER B O 1
ATOM 2663 N N . GLY B 1 7 ? -5.379 14.945 9.648 1 93.38 7 GLY B N 1
ATOM 2664 C CA . GLY B 1 7 ? -3.943 14.711 9.711 1 93.38 7 GLY B CA 1
ATOM 2665 C C . GLY B 1 7 ? -3.133 15.797 9.031 1 93.38 7 GLY B C 1
ATOM 2666 O O . GLY B 1 7 ? -3.656 16.547 8.195 1 93.38 7 GLY B O 1
ATOM 2667 N N . MET B 1 8 ? -1.892 15.969 9.414 1 92.62 8 MET B N 1
ATOM 2668 C CA . MET B 1 8 ? -0.917 16.875 8.82 1 92.62 8 MET B CA 1
ATOM 2669 C C . MET B 1 8 ? 0.371 16.141 8.469 1 92.62 8 MET B C 1
ATOM 2671 O O . MET B 1 8 ? 0.807 15.258 9.211 1 92.62 8 MET B O 1
ATOM 2675 N N . GLN B 1 9 ? 0.92 16.5 7.344 1 94.62 9 GLN B N 1
ATOM 2676 C CA . GLN B 1 9 ? 2.244 15.969 7.023 1 94.62 9 GLN B CA 1
ATOM 2677 C C . GLN B 1 9 ? 3.299 16.516 7.98 1 94.62 9 GLN B C 1
ATOM 2679 O O . GLN B 1 9 ? 3.18 17.641 8.469 1 94.62 9 GLN B O 1
ATOM 2684 N N . PRO B 1 10 ? 4.289 15.703 8.258 1 95.94 10 PRO B N 1
ATOM 2685 C CA . PRO B 1 10 ? 5.387 16.172 9.109 1 95.94 10 PRO B CA 1
ATOM 2686 C C . PRO B 1 10 ? 6.312 17.141 8.391 1 95.94 10 PRO B C 1
ATOM 2688 O O . PRO B 1 10 ? 7.441 16.797 8.039 1 95.94 10 PRO B O 1
ATOM 2691 N N . THR B 1 11 ? 5.855 18.328 8.25 1 84.12 11 THR B N 1
ATOM 2692 C CA . THR B 1 11 ? 6.641 19.391 7.637 1 84.12 11 THR B CA 1
ATOM 2693 C C . THR B 1 11 ? 7.453 20.141 8.688 1 84.12 11 THR B C 1
ATOM 2695 O O . THR B 1 11 ? 7.176 20.031 9.883 1 84.12 11 THR B O 1
ATOM 2698 N N . ARG B 1 12 ? 8.531 20.672 8.266 1 75.81 12 ARG B N 1
ATOM 2699 C CA . ARG B 1 12 ? 9.391 21.406 9.18 1 75.81 12 ARG B CA 1
ATOM 2700 C C . ARG B 1 12 ? 8.797 22.781 9.492 1 75.81 12 ARG B C 1
ATOM 2702 O O . ARG B 1 12 ? 8.148 23.391 8.641 1 75.81 12 ARG B O 1
ATOM 2709 N N . GLN B 1 13 ? 9.078 23.25 10.688 1 78.62 13 GLN B N 1
ATOM 2710 C CA . GLN B 1 13 ? 8.938 24.625 11.141 1 78.62 13 GLN B CA 1
ATOM 2711 C C . GLN B 1 13 ? 7.5 25.109 10.984 1 78.62 13 GLN B C 1
ATOM 2713 O O . GLN B 1 13 ? 7.227 26.031 10.211 1 78.62 13 GLN B O 1
ATOM 2718 N N . LEU B 1 14 ? 6.66 24.531 11.805 1 87.81 14 LEU B N 1
ATOM 2719 C CA . LEU B 1 14 ? 5.285 25.031 11.867 1 87.81 14 LEU B CA 1
ATOM 2720 C C . LEU B 1 14 ? 5.246 26.469 12.344 1 87.81 14 LEU B C 1
ATOM 2722 O O . LEU B 1 14 ? 6.062 26.891 13.172 1 87.81 14 LEU B O 1
ATOM 2726 N N . HIS B 1 15 ? 4.422 27.203 11.703 1 91.62 15 HIS B N 1
ATOM 2727 C CA . HIS B 1 15 ? 4.309 28.625 12.031 1 91.62 15 HIS B CA 1
ATOM 2728 C C . HIS B 1 15 ? 2.859 29 12.328 1 91.62 15 HIS B C 1
ATOM 2730 O O . HIS B 1 15 ? 1.979 28.141 12.344 1 91.62 15 HIS B O 1
ATOM 2736 N N . LEU B 1 16 ? 2.672 30.281 12.625 1 93.19 16 LEU B N 1
ATOM 2737 C CA . LEU B 1 16 ? 1.383 30.812 13.047 1 93.19 16 LEU B CA 1
ATOM 2738 C C . LEU B 1 16 ? 0.299 30.484 12.023 1 93.19 16 LEU B C 1
ATOM 2740 O O . LEU B 1 16 ? -0.853 30.234 12.391 1 93.19 16 LEU B O 1
ATOM 2744 N N . GLY B 1 17 ? 0.64 30.438 10.773 1 90.12 17 GLY B N 1
ATOM 2745 C CA . GLY B 1 17 ? -0.311 30.078 9.734 1 90.12 17 GLY B CA 1
ATOM 2746 C C . GLY B 1 17 ? -0.891 28.688 9.914 1 90.12 17 GLY B C 1
ATOM 2747 O O . GLY B 1 17 ? -2.076 28.453 9.656 1 90.12 17 GLY B O 1
ATOM 2748 N N . ASN B 1 18 ? -0.135 27.75 10.375 1 88.69 18 ASN B N 1
ATOM 2749 C CA . ASN B 1 18 ? -0.611 26.391 10.633 1 88.69 18 ASN B CA 1
ATOM 2750 C C . ASN B 1 18 ? -1.583 26.359 11.812 1 88.69 18 ASN B C 1
ATOM 2752 O O . ASN B 1 18 ? -2.594 25.656 11.766 1 88.69 18 ASN B O 1
ATOM 2756 N N . TYR B 1 19 ? -1.263 27.094 12.781 1 90.88 19 TYR B N 1
ATOM 2757 C CA . TYR B 1 19 ? -2.094 27.125 13.977 1 90.88 19 TYR B CA 1
ATOM 2758 C C . TYR B 1 19 ? -3.443 27.766 13.695 1 90.88 19 TYR B C 1
ATOM 2760 O O . TYR B 1 19 ? -4.492 27.156 13.914 1 90.88 19 TYR B O 1
ATOM 2768 N N . LEU B 1 20 ? -3.383 28.922 13.133 1 90 20 LEU B N 1
ATOM 2769 C CA . LEU B 1 20 ? -4.609 29.688 12.922 1 90 20 LEU B CA 1
ATOM 2770 C C . LEU B 1 20 ? -5.383 29.156 11.719 1 90 20 LEU B C 1
ATOM 2772 O O . LEU B 1 20 ? -6.586 29.391 11.594 1 90 20 LEU B O 1
ATOM 2776 N N . GLY B 1 21 ? -4.707 28.406 10.898 1 84.38 21 GLY B N 1
ATOM 2777 C CA . GLY B 1 21 ? -5.332 27.891 9.695 1 84.38 21 GLY B CA 1
ATOM 2778 C C . GLY B 1 21 ? -6.004 26.547 9.898 1 84.38 21 GLY B C 1
ATOM 2779 O O . GLY B 1 21 ? -6.973 26.219 9.211 1 84.38 21 GLY B O 1
ATOM 2780 N N . ALA B 1 22 ? -5.504 25.719 10.805 1 82.38 22 ALA B N 1
ATOM 2781 C CA . ALA B 1 22 ? -6.031 24.359 10.898 1 82.38 22 ALA B CA 1
ATOM 2782 C C . ALA B 1 22 ? -6.086 23.891 12.352 1 82.38 22 ALA B C 1
ATOM 2784 O O . ALA B 1 22 ? -7.16 23.562 12.867 1 82.38 22 ALA B O 1
ATOM 2785 N N . LEU B 1 23 ? -5.074 24 13.062 1 88.56 23 LEU B N 1
ATOM 2786 C CA . LEU B 1 23 ? -4.926 23.359 14.367 1 88.56 23 LEU B CA 1
ATOM 2787 C C . LEU B 1 23 ? -5.926 23.922 15.367 1 88.56 23 LEU B C 1
ATOM 2789 O O . LEU B 1 23 ? -6.496 23.172 16.172 1 88.56 23 LEU B O 1
ATOM 2793 N N . ARG B 1 24 ? -6.055 25.203 15.289 1 87.38 24 ARG B N 1
ATOM 2794 C CA . ARG B 1 24 ? -6.98 25.859 16.219 1 87.38 24 ARG B CA 1
ATOM 2795 C C . ARG B 1 24 ? -8.383 25.266 16.078 1 87.38 24 ARG B C 1
ATOM 2797 O O . ARG B 1 24 ? -9.062 25.047 17.094 1 87.38 24 ARG B O 1
ATOM 2804 N N . ASN B 1 25 ? -8.773 25.047 14.891 1 85.62 25 ASN B N 1
ATOM 2805 C CA . ASN B 1 25 ? -10.102 24.484 14.625 1 85.62 25 ASN B CA 1
ATOM 2806 C C . ASN B 1 25 ? -10.211 23.047 15.094 1 85.62 25 ASN B C 1
ATOM 2808 O O . ASN B 1 25 ? -11.273 22.609 15.547 1 85.62 25 ASN B O 1
ATOM 2812 N N . TRP B 1 26 ? -9.141 22.25 14.992 1 89.62 26 TRP B N 1
ATOM 2813 C CA . TRP B 1 26 ? -9.133 20.859 15.438 1 89.62 26 TRP B CA 1
ATOM 2814 C C . TRP B 1 26 ? -9.352 20.766 16.938 1 89.62 26 TRP B C 1
ATOM 2816 O O . TRP B 1 26 ? -10.031 19.859 17.422 1 89.62 26 TRP B O 1
ATOM 2826 N N . VAL B 1 27 ? -8.766 21.719 17.609 1 91 27 VAL B N 1
ATOM 2827 C CA . VAL B 1 27 ? -8.883 21.734 19.062 1 91 27 VAL B CA 1
ATOM 2828 C C . VAL B 1 27 ? -10.352 21.844 19.469 1 91 27 VAL B C 1
ATOM 2830 O O . VAL B 1 27 ? -10.797 21.172 20.406 1 91 27 VAL B O 1
ATOM 2833 N N . GLU B 1 28 ? -11.039 22.672 18.734 1 87.5 28 GLU B N 1
ATOM 2834 C CA . GLU B 1 28 ? -12.445 22.891 19.062 1 87.5 28 GLU B CA 1
ATOM 2835 C C . GLU B 1 28 ? -13.289 21.656 18.75 1 87.5 28 GLU B C 1
ATOM 2837 O O . GLU B 1 28 ? -14.289 21.406 19.438 1 87.5 28 GLU B O 1
ATOM 2842 N N . LEU B 1 29 ? -12.906 20.859 17.844 1 90.25 29 LEU B N 1
ATOM 2843 C CA . LEU B 1 29 ? -13.656 19.688 17.406 1 90.25 29 LEU B CA 1
ATOM 2844 C C . LEU B 1 29 ? -13.68 18.625 18.5 1 90.25 29 LEU B C 1
ATOM 2846 O O . LEU B 1 29 ? -14.609 17.828 18.578 1 90.25 29 LEU B O 1
ATOM 2850 N N . GLN B 1 30 ? -12.68 18.609 19.391 1 92.56 30 GLN B N 1
ATOM 2851 C CA . GLN B 1 30 ? -12.531 17.594 20.422 1 92.56 30 GLN B CA 1
ATOM 2852 C C . GLN B 1 30 ? -13.711 17.609 21.391 1 92.56 30 GLN B C 1
ATOM 2854 O O . GLN B 1 30 ? -13.953 16.641 22.094 1 92.56 30 GLN B O 1
ATOM 2859 N N . ASN B 1 31 ? -14.391 18.719 21.375 1 90.81 31 ASN B N 1
ATOM 2860 C CA . ASN B 1 31 ? -15.484 18.891 22.328 1 90.81 31 ASN B CA 1
ATOM 2861 C C . ASN B 1 31 ? -16.781 18.281 21.812 1 90.81 31 ASN B C 1
ATOM 2863 O O . ASN B 1 31 ? -17.703 18.016 22.578 1 90.81 31 ASN B O 1
ATOM 2867 N N . SER B 1 32 ? -16.859 17.953 20.5 1 91 32 SER B N 1
ATOM 2868 C CA . SER B 1 32 ? -18.141 17.562 19.922 1 91 32 SER B CA 1
ATOM 2869 C C . SER B 1 32 ? -18 16.266 19.141 1 91 32 SER B C 1
ATOM 2871 O O . SER B 1 32 ? -19 15.641 18.781 1 91 32 SER B O 1
ATOM 2873 N N . TYR B 1 33 ? -16.75 15.852 18.875 1 93.12 33 TYR B N 1
ATOM 2874 C CA . TYR B 1 33 ? -16.531 14.68 18.031 1 93.12 33 TYR B CA 1
ATOM 2875 C C . TYR B 1 33 ? -15.539 13.719 18.688 1 93.12 33 TYR B C 1
ATOM 2877 O O . TYR B 1 33 ? -14.766 14.125 19.562 1 93.12 33 TYR B O 1
ATOM 2885 N N . GLU B 1 34 ? -15.633 12.43 18.359 1 95.69 34 GLU B N 1
ATOM 2886 C CA . GLU B 1 34 ? -14.484 11.547 18.516 1 95.69 34 GLU B CA 1
ATOM 2887 C C . GLU B 1 34 ? -13.398 11.859 17.484 1 95.69 34 GLU B C 1
ATOM 2889 O O . GLU B 1 34 ? -13.641 11.742 16.266 1 95.69 34 GLU B O 1
ATOM 2894 N N . CYS B 1 35 ? -12.258 12.273 17.953 1 96.81 35 CYS B N 1
ATOM 2895 C CA . CYS B 1 35 ? -11.281 12.789 17 1 96.81 35 CYS B CA 1
ATOM 2896 C C . CYS B 1 35 ? -10.07 11.875 16.906 1 96.81 35 CYS B C 1
ATOM 2898 O O . CYS B 1 35 ? -9.562 11.398 17.938 1 96.81 35 CYS B O 1
ATOM 2900 N N . ILE B 1 36 ? -9.688 11.586 15.766 1 98.31 36 ILE B N 1
ATOM 2901 C CA . ILE B 1 36 ? -8.438 10.906 15.445 1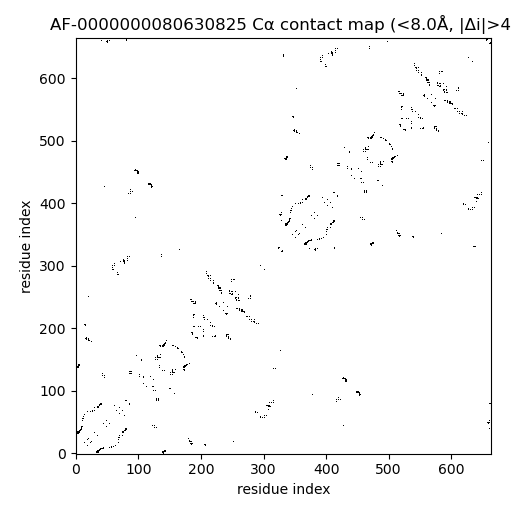 98.31 36 ILE B CA 1
ATOM 2902 C C . ILE B 1 36 ? -7.508 11.867 14.703 1 98.31 36 ILE B C 1
ATOM 2904 O O . ILE B 1 36 ? -7.816 12.312 13.602 1 98.31 36 ILE B O 1
ATOM 2908 N N . PHE B 1 37 ? -6.434 12.211 15.312 1 97.75 37 PHE B N 1
ATOM 2909 C CA . PHE B 1 37 ? -5.43 13.109 14.75 1 97.75 37 PHE B CA 1
ATOM 2910 C C . PHE B 1 37 ? -4.176 12.328 14.359 1 97.75 37 PHE B C 1
ATOM 2912 O O . PHE B 1 37 ? -3.594 11.625 15.18 1 97.75 37 PHE B O 1
ATOM 2919 N N . CYS B 1 38 ? -3.738 12.539 13.133 1 98.31 38 CYS B N 1
ATOM 2920 C CA . CYS B 1 38 ? -2.68 11.695 12.586 1 98.31 38 CYS B CA 1
ATOM 2921 C C . CYS B 1 38 ? -1.56 12.539 12 1 98.31 38 CYS B C 1
ATOM 2923 O O . CYS B 1 38 ? -1.819 13.516 11.297 1 98.31 38 CYS B O 1
ATOM 2925 N N . VAL B 1 39 ? -0.324 12.266 12.414 1 98.25 39 VAL B N 1
ATOM 2926 C CA . VAL B 1 39 ? 0.809 12.734 11.625 1 98.25 39 VAL B CA 1
ATOM 2927 C C . VAL B 1 39 ? 1.008 11.828 10.414 1 98.25 39 VAL B C 1
ATOM 2929 O O . VAL B 1 39 ? 1.443 10.688 10.555 1 98.25 39 VAL B O 1
ATOM 2932 N N . VAL B 1 40 ? 0.665 12.312 9.266 1 98.19 40 VAL B N 1
ATOM 2933 C CA . VAL B 1 40 ? 0.574 11.453 8.086 1 98.19 40 VAL B CA 1
ATOM 2934 C C . VAL B 1 40 ? 1.939 11.352 7.414 1 98.19 40 VAL B C 1
ATOM 2936 O O . VAL B 1 40 ? 2.119 11.828 6.289 1 98.19 40 VAL B O 1
ATOM 2939 N N . ASP B 1 41 ? 2.797 10.602 8.023 1 98.56 41 ASP B N 1
ATOM 2940 C CA . ASP B 1 41 ? 4.195 10.516 7.613 1 98.56 41 ASP B CA 1
ATOM 2941 C C . ASP B 1 41 ? 4.355 9.648 6.371 1 98.56 41 ASP B C 1
ATOM 2943 O O . ASP B 1 41 ? 5.355 9.742 5.66 1 98.56 41 ASP B O 1
ATOM 2947 N N . LEU B 1 42 ? 3.416 8.773 5.973 1 98.81 42 LEU B N 1
ATOM 2948 C CA . LEU B 1 42 ? 3.467 8.055 4.703 1 98.81 42 LEU B CA 1
ATOM 2949 C C . LEU B 1 42 ? 3.236 9 3.531 1 98.81 42 LEU B C 1
ATOM 2951 O O . LEU B 1 42 ? 3.869 8.867 2.482 1 98.81 42 LEU B O 1
ATOM 2955 N N . HIS B 1 43 ? 2.352 9.93 3.738 1 98.12 43 HIS B N 1
ATOM 2956 C CA . HIS B 1 43 ? 2.121 10.938 2.707 1 98.12 43 HIS B CA 1
ATOM 2957 C C . HIS B 1 43 ? 3.377 11.766 2.459 1 98.12 43 HIS B C 1
ATOM 2959 O O . HIS B 1 43 ? 3.635 12.188 1.327 1 98.12 43 HIS B O 1
ATOM 2965 N N . ALA B 1 44 ? 4.109 12.016 3.459 1 97.38 44 ALA B N 1
ATOM 2966 C CA . ALA B 1 44 ? 5.309 12.844 3.361 1 97.38 44 ALA B CA 1
ATOM 2967 C C . ALA B 1 44 ? 6.352 12.195 2.451 1 97.38 44 ALA B C 1
ATOM 2969 O O . ALA B 1 44 ? 7.246 12.875 1.942 1 97.38 44 ALA B O 1
ATOM 2970 N N . LEU B 1 45 ? 6.227 10.898 2.209 1 98.06 45 LEU B N 1
ATOM 2971 C CA . LEU B 1 45 ? 7.223 10.164 1.437 1 98.06 45 LEU B CA 1
ATOM 2972 C C . LEU B 1 45 ? 7.078 10.453 -0.053 1 98.06 45 LEU B C 1
ATOM 2974 O O . LEU B 1 45 ? 7.938 10.078 -0.851 1 98.06 45 LEU B O 1
ATOM 2978 N N . THR B 1 46 ? 6.031 11.133 -0.476 1 96.94 46 THR B N 1
ATOM 2979 C CA . THR B 1 46 ? 5.777 11.383 -1.891 1 96.94 46 THR B CA 1
ATOM 2980 C C . THR B 1 46 ? 6.789 12.375 -2.457 1 96.94 46 THR B C 1
ATOM 2982 O O . THR B 1 46 ? 6.914 12.516 -3.674 1 96.94 46 THR B O 1
ATOM 2985 N N . ILE B 1 47 ? 7.523 13.062 -1.558 1 93.69 47 ILE B N 1
ATOM 2986 C CA . ILE B 1 47 ? 8.656 13.891 -1.942 1 93.69 47 ILE B CA 1
ATOM 2987 C C . ILE B 1 47 ? 9.906 13.445 -1.186 1 93.69 47 ILE B C 1
ATOM 2989 O O . ILE B 1 47 ? 9.812 12.719 -0.195 1 93.69 47 ILE B O 1
ATOM 2993 N N . ASP B 1 48 ? 10.992 13.867 -1.667 1 92.75 48 ASP B N 1
ATOM 2994 C CA . ASP B 1 48 ? 12.25 13.461 -1.051 1 92.75 48 ASP B CA 1
ATOM 2995 C C . ASP B 1 48 ? 12.344 13.961 0.389 1 92.75 48 ASP B C 1
ATOM 2997 O O . ASP B 1 48 ? 12 15.109 0.677 1 92.75 48 ASP B O 1
ATOM 3001 N N . GLN B 1 49 ? 12.797 13.062 1.253 1 94.44 49 GLN B N 1
ATOM 3002 C CA . GLN B 1 49 ? 12.953 13.367 2.672 1 94.44 49 GLN B CA 1
ATOM 3003 C C . GLN B 1 49 ? 14.375 13.086 3.145 1 94.44 49 GLN B C 1
ATOM 3005 O O . GLN B 1 49 ? 15.039 12.18 2.629 1 94.44 49 GLN B O 1
ATOM 3010 N N . ASP B 1 50 ? 14.836 13.922 3.984 1 95.44 50 ASP B N 1
ATOM 3011 C CA . ASP B 1 50 ? 15.977 13.547 4.816 1 95.44 50 ASP B CA 1
ATOM 3012 C C . ASP B 1 50 ? 15.523 12.758 6.043 1 95.44 50 ASP B C 1
ATOM 3014 O O . ASP B 1 50 ? 14.617 13.188 6.766 1 95.44 50 ASP B O 1
ATOM 3018 N N . ALA B 1 51 ? 16.141 11.594 6.262 1 96.69 51 ALA B N 1
ATOM 3019 C CA . ALA B 1 51 ? 15.656 10.641 7.262 1 96.69 51 ALA B CA 1
ATOM 3020 C C . ALA B 1 51 ? 15.594 11.289 8.641 1 96.69 51 ALA B C 1
ATOM 3022 O O . ALA B 1 51 ? 14.578 11.18 9.336 1 96.69 51 ALA B O 1
ATOM 3023 N N . GLU B 1 52 ? 16.609 11.93 9.055 1 96.19 52 GLU B N 1
ATOM 3024 C CA . GLU B 1 52 ? 16.656 12.555 10.375 1 96.19 52 GLU B CA 1
ATOM 3025 C C . GLU B 1 52 ? 15.672 13.711 10.477 1 96.19 52 GLU B C 1
ATOM 3027 O O . GLU B 1 52 ? 15 13.875 11.5 1 96.19 52 GLU B O 1
ATOM 3032 N N . VAL B 1 53 ? 15.602 14.484 9.422 1 95.62 53 VAL B N 1
ATOM 3033 C CA . VAL B 1 53 ? 14.68 15.609 9.391 1 95.62 53 VAL B CA 1
ATOM 3034 C C . VAL B 1 53 ? 13.242 15.109 9.484 1 95.62 53 VAL B C 1
ATOM 3036 O O . VAL B 1 53 ? 12.422 15.68 10.211 1 95.62 53 VAL B O 1
ATOM 3039 N N . LEU B 1 54 ? 12.969 14.008 8.789 1 97.44 54 LEU B N 1
ATOM 3040 C CA . LEU B 1 54 ? 11.617 13.453 8.812 1 97.44 54 LEU B CA 1
ATOM 3041 C C . LEU B 1 54 ? 11.242 13 10.219 1 97.44 54 LEU B C 1
ATOM 3043 O O . LEU B 1 54 ? 10.156 13.32 10.711 1 97.44 54 LEU B O 1
ATOM 3047 N N . ARG B 1 55 ? 12.117 12.305 10.945 1 97.12 55 ARG B N 1
ATOM 3048 C CA . ARG B 1 55 ? 11.852 11.852 12.312 1 97.12 55 ARG B CA 1
ATOM 3049 C C . ARG B 1 55 ? 11.594 13.031 13.242 1 97.12 55 ARG B C 1
ATOM 3051 O O . ARG B 1 55 ? 10.664 13.008 14.039 1 97.12 55 ARG B O 1
ATOM 3058 N N . ASN B 1 56 ? 12.422 14.008 13.055 1 95.69 56 ASN B N 1
ATOM 3059 C CA . ASN B 1 56 ? 12.273 15.195 13.891 1 95.69 56 ASN B CA 1
ATOM 3060 C C . ASN B 1 56 ? 10.969 15.93 13.602 1 95.69 56 ASN B C 1
ATOM 3062 O O . ASN B 1 56 ? 10.312 16.438 14.523 1 95.69 56 ASN B O 1
ATOM 3066 N N . ASN B 1 57 ? 10.664 15.984 12.328 1 96.06 57 ASN B N 1
ATOM 3067 C CA . ASN B 1 57 ? 9.43 16.656 11.945 1 96.06 57 ASN B CA 1
ATOM 3068 C C . ASN B 1 57 ? 8.203 15.945 12.492 1 96.06 57 ASN B C 1
ATOM 3070 O O . ASN B 1 57 ? 7.215 16.578 12.859 1 96.06 57 ASN B O 1
ATOM 3074 N N . ILE B 1 58 ? 8.227 14.609 12.516 1 98.06 58 ILE B N 1
ATOM 3075 C CA . ILE B 1 58 ? 7.113 13.836 13.062 1 98.06 58 ILE B CA 1
ATOM 3076 C C . ILE B 1 58 ? 6.906 14.195 14.531 1 98.06 58 ILE B C 1
ATOM 3078 O O . ILE B 1 58 ? 5.777 14.461 14.953 1 98.06 58 ILE B O 1
ATOM 3082 N N . ARG B 1 59 ? 7.965 14.305 15.273 1 97.44 59 ARG B N 1
ATOM 3083 C CA . ARG B 1 59 ? 7.875 14.672 16.688 1 97.44 59 ARG B CA 1
ATOM 3084 C C . ARG B 1 59 ? 7.445 16.125 16.844 1 97.44 59 ARG B C 1
ATOM 3086 O O . ARG B 1 59 ? 6.656 16.453 17.734 1 97.44 59 ARG B O 1
ATOM 3093 N N . GLU B 1 60 ? 7.945 16.969 15.961 1 95.5 60 GLU B N 1
ATOM 3094 C CA . GLU B 1 60 ? 7.617 18.391 16.047 1 95.5 60 GLU B CA 1
ATOM 3095 C C . GLU B 1 60 ? 6.129 18.625 15.805 1 95.5 60 GLU B C 1
ATOM 3097 O O . GLU B 1 60 ? 5.484 19.375 16.547 1 95.5 60 GLU B O 1
ATOM 3102 N N . VAL B 1 61 ? 5.617 17.984 14.789 1 96.31 61 VAL B N 1
ATOM 3103 C CA . VAL B 1 61 ? 4.199 18.141 14.484 1 96.31 61 VAL B CA 1
ATOM 3104 C C . VAL B 1 61 ? 3.355 17.562 15.617 1 96.31 61 VAL B C 1
ATOM 3106 O O . VAL B 1 61 ? 2.33 18.141 15.992 1 96.31 61 VAL B O 1
ATOM 3109 N N . THR B 1 62 ? 3.801 16.469 16.188 1 97.5 62 THR B N 1
ATOM 3110 C CA . THR B 1 62 ? 3.109 15.898 17.328 1 97.5 62 THR B CA 1
ATOM 3111 C C . THR B 1 62 ? 3.094 16.875 18.5 1 97.5 62 THR B C 1
ATOM 3113 O O . THR B 1 62 ? 2.049 17.109 19.109 1 97.5 62 THR B O 1
ATOM 3116 N N . ALA B 1 63 ? 4.273 17.453 18.766 1 96.56 63 ALA B N 1
ATOM 3117 C CA . ALA B 1 63 ? 4.375 18.453 19.828 1 96.56 63 ALA B CA 1
ATOM 3118 C C . ALA B 1 63 ? 3.455 19.641 19.562 1 96.56 63 ALA B C 1
ATOM 3120 O O . ALA B 1 63 ? 2.826 20.156 20.484 1 96.56 63 ALA B O 1
ATOM 3121 N N . ALA B 1 64 ? 3.373 20.016 18.328 1 95.06 64 ALA B N 1
ATOM 3122 C CA . ALA B 1 64 ? 2.516 21.141 17.953 1 95.06 64 ALA B CA 1
ATOM 3123 C C . ALA B 1 64 ? 1.047 20.812 18.203 1 95.06 64 ALA B C 1
ATOM 3125 O O . ALA B 1 64 ? 0.294 21.656 18.703 1 95.06 64 ALA B O 1
ATOM 3126 N N . TYR B 1 65 ? 0.621 19.562 17.859 1 96 65 TYR B N 1
ATOM 3127 C CA . TYR B 1 65 ? -0.742 19.125 18.125 1 96 65 TYR B CA 1
ATOM 3128 C C . TYR B 1 65 ? -1.089 19.281 19.594 1 96 65 TYR B C 1
ATOM 3130 O O . TYR B 1 65 ? -2.105 19.906 19.938 1 96 65 TYR B O 1
ATOM 3138 N N . ILE B 1 66 ? -0.208 18.828 20.406 1 97.06 66 ILE B N 1
ATOM 3139 C CA . ILE B 1 66 ? -0.459 18.812 21.844 1 97.06 66 ILE B CA 1
ATOM 3140 C C . ILE B 1 66 ? -0.402 20.234 22.391 1 97.06 66 ILE B C 1
ATOM 3142 O O . ILE B 1 66 ? -1.289 20.656 23.141 1 97.06 66 ILE B O 1
ATOM 3146 N N . ALA B 1 67 ? 0.605 20.984 21.969 1 95.31 67 ALA B N 1
ATOM 3147 C CA . ALA B 1 67 ? 0.788 22.344 22.453 1 95.31 67 ALA B CA 1
ATOM 3148 C C . ALA B 1 67 ? -0.387 23.234 22.047 1 95.31 67 ALA B C 1
ATOM 3150 O O . ALA B 1 67 ? -0.77 24.141 22.781 1 95.31 67 ALA B O 1
ATOM 3151 N N . ALA B 1 68 ? -0.926 22.938 20.922 1 93.56 68 ALA B N 1
ATOM 3152 C CA . ALA B 1 68 ? -2.051 23.719 20.422 1 93.56 68 ALA B CA 1
ATOM 3153 C C . ALA B 1 68 ? -3.316 23.438 21.219 1 93.56 68 ALA B C 1
ATOM 3155 O O . ALA B 1 68 ? -4.277 24.203 21.172 1 93.56 68 ALA B O 1
ATOM 3156 N N . GLY B 1 69 ? -3.363 22.297 21.922 1 94.56 69 GLY B N 1
ATOM 3157 C CA . GLY B 1 69 ? -4.5 22.047 22.797 1 94.56 69 GLY B CA 1
ATOM 3158 C C . GLY B 1 69 ? -5.129 20.688 22.578 1 94.56 69 GLY B C 1
ATOM 3159 O O . GLY B 1 69 ? -6.117 20.344 23.219 1 94.56 69 GLY B O 1
ATOM 3160 N N . ILE B 1 70 ? -4.594 19.891 21.656 1 96.31 70 ILE B N 1
ATOM 3161 C CA . ILE B 1 70 ? -5.109 18.547 21.469 1 96.31 70 ILE B CA 1
ATOM 3162 C C . ILE B 1 70 ? -4.727 17.672 22.656 1 96.31 70 ILE B C 1
ATOM 3164 O O . ILE B 1 70 ? -3.549 17.594 23.016 1 96.31 70 ILE B O 1
ATOM 3168 N N . ASP B 1 71 ? -5.688 17.109 23.281 1 96.88 71 ASP B N 1
ATOM 3169 C CA . ASP B 1 71 ? -5.465 16.25 24.438 1 96.88 71 ASP B CA 1
ATOM 3170 C C . ASP B 1 71 ? -5.285 14.789 24.016 1 96.88 71 ASP B C 1
ATOM 3172 O O . ASP B 1 71 ? -6.254 14.117 23.656 1 96.88 71 ASP B O 1
ATOM 3176 N N . PRO B 1 72 ? -4.102 14.273 24.094 1 97.12 72 PRO B N 1
ATOM 3177 C CA . PRO B 1 72 ? -3.848 12.914 23.609 1 97.12 72 PRO B CA 1
ATOM 3178 C C . PRO B 1 72 ? -4.473 11.852 24.516 1 97.12 72 PRO B C 1
ATOM 3180 O O . PRO B 1 72 ? -4.523 10.672 24.141 1 97.12 72 PRO B O 1
ATOM 3183 N N . GLU B 1 73 ? -4.922 12.211 25.625 1 95.5 73 GLU B N 1
ATOM 3184 C CA . GLU B 1 73 ? -5.617 11.273 26.5 1 95.5 73 GLU B CA 1
ATOM 3185 C C . GLU B 1 73 ? -7.078 11.117 26.094 1 95.5 73 GLU B C 1
ATOM 3187 O O . GLU B 1 73 ? -7.648 10.031 26.203 1 95.5 73 GLU B O 1
ATOM 3192 N N . LYS B 1 74 ? -7.594 12.18 25.594 1 95.31 74 LYS B N 1
ATOM 3193 C CA . LYS B 1 74 ? -9 12.188 25.219 1 95.31 74 LYS B CA 1
ATOM 3194 C C . LYS B 1 74 ? -9.172 11.789 23.75 1 95.31 74 LYS B C 1
ATOM 3196 O O . LYS B 1 74 ? -10.242 11.328 23.344 1 95.31 74 LYS B O 1
ATOM 3201 N N . ASN B 1 75 ? -8.164 12.039 23 1 97.38 75 ASN B N 1
ATOM 3202 C CA . ASN B 1 75 ? -8.203 11.766 21.562 1 97.38 75 ASN B CA 1
ATOM 3203 C C . ASN B 1 75 ? -7.102 10.805 21.141 1 97.38 75 ASN B C 1
ATOM 3205 O O . ASN B 1 75 ? -6.184 10.531 21.906 1 97.38 75 ASN B O 1
ATOM 3209 N N . ILE B 1 76 ? -7.266 10.219 19.984 1 98.56 76 ILE B N 1
ATOM 3210 C CA . ILE B 1 76 ? -6.203 9.406 19.406 1 98.56 76 ILE B CA 1
ATOM 3211 C C . ILE B 1 76 ? -5.234 10.305 18.625 1 98.56 76 ILE B C 1
ATOM 3213 O O . ILE B 1 76 ? -5.656 11.109 17.797 1 98.56 76 ILE B O 1
ATOM 3217 N N . LEU B 1 77 ? -4.027 10.266 18.969 1 98.62 77 LEU B N 1
ATOM 3218 C CA . LEU B 1 77 ? -2.943 10.977 18.297 1 98.62 77 LEU B CA 1
ATOM 3219 C C . LEU B 1 77 ? -1.79 10.031 17.984 1 98.62 77 LEU B C 1
ATOM 3221 O O . LEU B 1 77 ? -1.229 9.398 18.875 1 98.62 77 LEU B O 1
ATOM 3225 N N . PHE B 1 78 ? -1.456 9.875 16.688 1 98.81 78 PHE B N 1
ATOM 3226 C CA . PHE B 1 78 ? -0.445 8.898 16.312 1 98.81 78 PHE B CA 1
ATOM 3227 C C . PHE B 1 78 ? 0.178 9.234 14.969 1 98.81 78 PHE B C 1
ATOM 3229 O O . PHE B 1 78 ? -0.267 10.164 14.289 1 98.81 78 PHE B O 1
ATOM 3236 N N . ASN B 1 79 ? 1.307 8.617 14.609 1 98.81 79 ASN B N 1
ATOM 3237 C CA . ASN B 1 79 ? 1.854 8.734 13.266 1 98.81 79 ASN B CA 1
ATOM 3238 C C . ASN B 1 79 ? 1.364 7.605 12.359 1 98.81 79 ASN B C 1
ATOM 3240 O O . ASN B 1 79 ? 1.284 6.453 12.781 1 98.81 79 ASN B O 1
ATOM 3244 N N . GLN B 1 80 ? 1.075 7.891 11.188 1 98.88 80 GLN B N 1
ATOM 3245 C CA . GLN B 1 80 ? 0.408 7.07 10.18 1 98.88 80 GLN B CA 1
ATOM 3246 C C . GLN B 1 80 ? 1.108 5.723 10.016 1 98.88 80 GLN B C 1
ATOM 3248 O O . GLN B 1 80 ? 0.46 4.676 10.023 1 98.88 80 GLN B O 1
ATOM 3253 N N . SER B 1 81 ? 2.445 5.699 9.938 1 98.75 81 SER B N 1
ATOM 3254 C CA . SER B 1 81 ? 3.236 4.52 9.6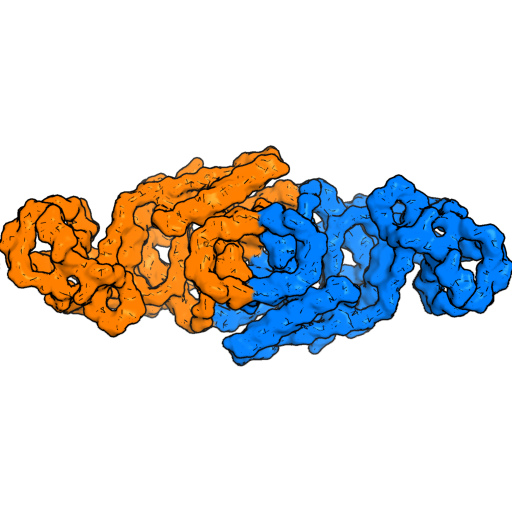02 1 98.75 81 SER B CA 1
ATOM 3255 C C . SER B 1 81 ? 3.256 3.521 10.758 1 98.75 81 SER B C 1
ATOM 3257 O O . SER B 1 81 ? 3.68 2.377 10.586 1 98.75 81 SER B O 1
ATOM 3259 N N . PHE B 1 82 ? 2.785 3.959 11.938 1 98.69 82 PHE B N 1
ATOM 3260 C CA . PHE B 1 82 ? 2.689 3.053 13.078 1 98.69 82 PHE B CA 1
ATOM 3261 C C . PHE B 1 82 ? 1.64 1.977 12.828 1 98.69 82 PHE B C 1
ATOM 3263 O O . PHE B 1 82 ? 1.741 0.868 13.359 1 98.69 82 PHE B O 1
ATOM 3270 N N . VAL B 1 83 ? 0.621 2.246 12.023 1 98.81 83 VAL B N 1
ATOM 3271 C CA . VAL B 1 83 ? -0.512 1.358 11.781 1 98.81 83 VAL B CA 1
ATOM 3272 C C . VAL B 1 83 ? -0.432 0.794 10.367 1 98.81 83 VAL B C 1
ATOM 3274 O O . VAL B 1 83 ? -0.833 1.454 9.406 1 98.81 83 VAL B O 1
ATOM 3277 N N . PRO B 1 84 ? -0.048 -0.469 10.18 1 98.75 84 PRO B N 1
ATOM 3278 C CA . PRO B 1 84 ? 0.135 -1.077 8.859 1 98.75 84 PRO B CA 1
ATOM 3279 C C . PRO B 1 84 ? -1.142 -1.062 8.016 1 98.75 84 PRO B C 1
ATOM 3281 O O . PRO B 1 84 ? -1.075 -1.029 6.789 1 98.75 84 PRO B O 1
ATOM 3284 N N . ALA B 1 85 ? -2.252 -0.974 8.68 1 98.88 85 ALA B N 1
ATOM 3285 C CA . ALA B 1 85 ? -3.553 -1.106 8.031 1 98.88 85 ALA B CA 1
ATOM 3286 C C . ALA B 1 85 ? -3.775 0.012 7.012 1 98.88 85 ALA B C 1
ATOM 3288 O O . ALA B 1 85 ? -4.535 -0.152 6.055 1 98.88 85 ALA B O 1
ATOM 3289 N N . HIS B 1 86 ? -3.129 1.17 7.191 1 98.94 86 HIS B N 1
ATOM 3290 C CA . HIS B 1 86 ? -3.256 2.258 6.23 1 98.94 86 HIS B CA 1
ATOM 3291 C C . HIS B 1 86 ? -2.809 1.817 4.84 1 98.94 86 HIS B C 1
ATOM 3293 O O . HIS B 1 86 ? -3.549 1.975 3.865 1 98.94 86 HIS B O 1
ATOM 3299 N N . SER B 1 87 ? -1.646 1.188 4.777 1 98.88 87 SER B N 1
ATOM 3300 C CA . SER B 1 87 ? -1.104 0.747 3.498 1 98.88 87 SER B CA 1
ATOM 3301 C C . SER B 1 87 ? -1.896 -0.431 2.939 1 98.88 87 SER B C 1
ATOM 3303 O O . SER B 1 87 ? -2.086 -0.54 1.727 1 98.88 87 SER B O 1
ATOM 3305 N N . GLU B 1 88 ? -2.324 -1.343 3.812 1 98.88 88 GLU B N 1
ATOM 3306 C CA . GLU B 1 88 ? -3.1 -2.498 3.371 1 98.88 88 GLU B CA 1
ATOM 3307 C C . GLU B 1 88 ? -4.402 -2.068 2.707 1 98.88 88 GLU B C 1
ATOM 3309 O O . GLU B 1 88 ? -4.73 -2.529 1.612 1 98.88 88 GLU B O 1
ATOM 3314 N N . LEU B 1 89 ? -5.125 -1.167 3.396 1 98.94 89 LEU B N 1
ATOM 3315 C CA . LEU B 1 89 ? -6.383 -0.702 2.82 1 98.94 89 LEU B CA 1
ATOM 3316 C C . LEU B 1 89 ? -6.133 0.108 1.552 1 98.94 89 LEU B C 1
ATOM 3318 O O . LEU B 1 89 ? -6.922 0.048 0.607 1 98.94 89 LEU B O 1
ATOM 3322 N N . ALA B 1 90 ? -5.039 0.884 1.545 1 98.94 90 ALA B N 1
ATOM 3323 C CA . ALA B 1 90 ? -4.703 1.646 0.345 1 98.94 90 ALA B CA 1
ATOM 3324 C C . ALA B 1 90 ? -4.547 0.726 -0.862 1 98.94 90 ALA B C 1
ATOM 3326 O O . ALA B 1 90 ? -5.016 1.046 -1.958 1 98.94 90 ALA B O 1
ATOM 3327 N N . TRP B 1 91 ? -3.91 -0.427 -0.676 1 98.94 91 TRP B N 1
ATOM 3328 C CA . TRP B 1 91 ? -3.77 -1.375 -1.776 1 98.94 91 TRP B CA 1
ATOM 3329 C C . TRP B 1 91 ? -5.133 -1.9 -2.221 1 98.94 91 TRP B C 1
ATOM 3331 O O . TRP B 1 91 ? -5.438 -1.921 -3.414 1 98.94 91 TRP B O 1
ATOM 3341 N N . ILE B 1 92 ? -5.902 -2.324 -1.237 1 98.88 92 ILE B N 1
ATOM 3342 C CA . ILE B 1 92 ? -7.215 -2.879 -1.545 1 98.88 92 ILE B CA 1
ATOM 3343 C C . ILE B 1 92 ? -8.039 -1.852 -2.318 1 98.88 92 ILE B C 1
ATOM 3345 O O . ILE B 1 92 ? -8.625 -2.17 -3.357 1 98.88 92 ILE B O 1
ATOM 3349 N N . LEU B 1 93 ? -8.039 -0.584 -1.869 1 98.88 93 LEU B N 1
ATOM 3350 C CA . LEU B 1 93 ? -8.805 0.465 -2.533 1 98.88 93 LEU B CA 1
ATOM 3351 C C . LEU B 1 93 ? -8.219 0.774 -3.908 1 98.88 93 LEU B C 1
ATOM 3353 O O . LEU B 1 93 ? -8.953 1.132 -4.832 1 98.88 93 LEU B O 1
ATOM 3357 N N . SER B 1 94 ? -6.879 0.664 -4.031 1 98.81 94 SER B N 1
ATOM 3358 C CA . SER B 1 94 ? -6.25 0.868 -5.332 1 98.81 94 SER B CA 1
ATOM 3359 C C . SER B 1 94 ? -6.812 -0.091 -6.375 1 98.81 94 SER B C 1
ATOM 3361 O O . SER B 1 94 ? -6.91 0.253 -7.555 1 98.81 94 SER B O 1
ATOM 3363 N N . CYS B 1 95 ? -7.168 -1.259 -5.934 1 98.44 95 CYS B N 1
ATOM 3364 C CA . CYS B 1 95 ? -7.707 -2.27 -6.832 1 98.44 95 CYS B CA 1
ATOM 3365 C C . CYS B 1 95 ? -9.172 -1.985 -7.156 1 98.44 95 CYS B C 1
ATOM 3367 O O . CYS B 1 95 ? -9.773 -2.68 -7.977 1 98.44 95 CYS B O 1
ATOM 3369 N N . HIS B 1 96 ? -9.719 -0.964 -6.574 1 97.69 96 HIS B N 1
ATOM 3370 C CA . HIS B 1 96 ? -11.102 -0.578 -6.793 1 97.69 96 HIS B CA 1
ATOM 3371 C C . HIS B 1 96 ? -11.203 0.835 -7.359 1 97.69 96 HIS B C 1
ATOM 3373 O O . HIS B 1 96 ? -12.297 1.397 -7.453 1 97.69 96 HIS B O 1
ATOM 3379 N N . THR B 1 97 ? -10.133 1.468 -7.629 1 98.44 97 THR B N 1
ATOM 3380 C CA . THR B 1 97 ? -10.117 2.857 -8.078 1 98.44 97 THR B CA 1
ATOM 3381 C C . THR B 1 97 ? -9.633 2.957 -9.516 1 98.44 97 THR B C 1
ATOM 3383 O O . THR B 1 97 ? -8.461 2.691 -9.805 1 98.44 97 THR B O 1
ATOM 3386 N N . PRO B 1 98 ? -10.477 3.4 -10.414 1 97.75 98 PRO B N 1
ATOM 3387 C CA . PRO B 1 98 ? -10.062 3.547 -11.812 1 97.75 98 PRO B CA 1
ATOM 3388 C C . PRO B 1 98 ? -9.023 4.645 -12.008 1 97.75 98 PRO B C 1
ATOM 3390 O O . PRO B 1 98 ? -9.086 5.688 -11.352 1 97.75 98 PRO B O 1
ATOM 3393 N N . LEU B 1 99 ? -8.141 4.426 -12.938 1 97.75 99 LEU B N 1
ATOM 3394 C CA . LEU B 1 99 ? -7.105 5.41 -13.25 1 97.75 99 LEU B CA 1
ATOM 3395 C C . LEU B 1 99 ? -7.727 6.719 -13.734 1 97.75 99 LEU B C 1
ATOM 3397 O O . LEU B 1 99 ? -7.184 7.797 -13.477 1 97.75 99 LEU B O 1
ATOM 3401 N N . GLY B 1 100 ? -8.891 6.574 -14.367 1 96.81 100 GLY B N 1
ATOM 3402 C CA . GLY B 1 100 ? -9.57 7.766 -14.852 1 96.81 100 GLY B CA 1
ATOM 3403 C C . GLY B 1 100 ? -9.883 8.766 -13.75 1 96.81 100 GLY B C 1
ATOM 3404 O O . GLY B 1 100 ? -9.812 9.977 -13.969 1 96.81 100 GLY B O 1
ATOM 3405 N N . TRP B 1 101 ? -10.273 8.289 -12.586 1 97.62 101 TRP B N 1
ATOM 3406 C CA . TRP B 1 101 ? -10.578 9.156 -11.445 1 97.62 101 TRP B CA 1
ATOM 3407 C C . TRP B 1 101 ? -9.328 9.906 -10.992 1 97.62 101 TRP B C 1
ATOM 3409 O O . TRP B 1 101 ? -9.406 11.086 -10.625 1 97.62 101 TRP B O 1
ATOM 3419 N N . LEU B 1 102 ? -8.18 9.25 -11.055 1 97.38 102 LEU B N 1
ATOM 3420 C CA . LEU B 1 102 ? -6.918 9.844 -10.609 1 97.38 102 LEU B CA 1
ATOM 3421 C C . LEU B 1 102 ? -6.375 10.82 -11.648 1 97.38 102 LEU B C 1
ATOM 3423 O O . LEU B 1 102 ? -5.805 11.852 -11.289 1 97.38 102 LEU B O 1
ATOM 3427 N N . ASN B 1 103 ? -6.586 10.477 -12.898 1 95.31 103 ASN B N 1
ATOM 3428 C CA . ASN B 1 103 ? -6.113 11.32 -13.984 1 95.31 103 ASN B CA 1
ATOM 3429 C C . ASN B 1 103 ? -6.75 12.711 -13.938 1 95.31 103 ASN B C 1
ATOM 3431 O O . ASN B 1 103 ? -6.188 13.672 -14.461 1 95.31 103 ASN B O 1
ATOM 3435 N N . ARG B 1 104 ? -7.832 12.789 -13.258 1 93.38 104 ARG B N 1
ATOM 3436 C CA . ARG B 1 104 ? -8.578 14.039 -13.227 1 93.38 104 ARG B CA 1
ATOM 3437 C C . ARG B 1 104 ? -8.172 14.898 -12.031 1 93.38 104 ARG B C 1
ATOM 3439 O O . ARG B 1 104 ? -8.594 16.047 -11.914 1 93.38 104 ARG B O 1
ATOM 3446 N N . MET B 1 105 ? -7.363 14.398 -11.219 1 93.44 105 MET B N 1
ATOM 3447 C CA . MET B 1 105 ? -7 15.117 -10 1 93.44 105 MET B CA 1
ATOM 3448 C C . MET B 1 105 ? -6.125 16.328 -10.328 1 93.44 105 MET B C 1
ATOM 3450 O O . MET B 1 105 ? -5.07 16.188 -10.945 1 93.44 105 MET B O 1
ATOM 3454 N N . THR B 1 106 ? -6.465 17.453 -9.844 1 91.94 106 THR B N 1
ATOM 3455 C CA . THR B 1 106 ? -5.777 18.703 -10.141 1 91.94 106 THR B CA 1
ATOM 3456 C C . THR B 1 106 ? -4.441 18.766 -9.406 1 91.94 106 THR B C 1
ATOM 3458 O O . THR B 1 106 ? -3.451 19.25 -9.953 1 91.94 106 THR B O 1
ATOM 3461 N N . GLN B 1 107 ? -4.406 18.297 -8.242 1 90.5 107 GLN B N 1
ATOM 3462 C CA . GLN B 1 107 ? -3.201 18.406 -7.426 1 90.5 107 GLN B CA 1
ATOM 3463 C C . GLN B 1 107 ? -2.037 17.656 -8.07 1 90.5 107 GLN B C 1
ATOM 3465 O O . GLN B 1 107 ? -0.903 18.141 -8.062 1 90.5 107 GLN B O 1
ATOM 3470 N N . PHE B 1 108 ? -2.328 16.531 -8.625 1 92.19 108 PHE B N 1
ATOM 3471 C CA . PHE B 1 108 ? -1.259 15.789 -9.273 1 92.19 108 PHE B CA 1
ATOM 3472 C C . PHE B 1 108 ? -0.694 16.562 -10.453 1 92.19 108 PHE B C 1
ATOM 3474 O O . PHE B 1 108 ? 0.523 16.641 -10.633 1 92.19 108 PHE B O 1
ATOM 3481 N N . LYS B 1 109 ? -1.59 17.062 -11.203 1 90.19 109 LYS B N 1
ATOM 3482 C CA . LYS B 1 109 ? -1.176 17.828 -12.375 1 90.19 109 LYS B CA 1
ATOM 3483 C C . LYS B 1 109 ? -0.293 19 -11.977 1 90.19 109 LYS B C 1
ATOM 3485 O O . LYS B 1 109 ? 0.716 19.281 -12.625 1 90.19 109 LYS B O 1
ATOM 3490 N N . GLU B 1 110 ? -0.633 19.562 -10.93 1 88.94 110 GLU B N 1
ATOM 3491 C CA . GLU B 1 110 ? 0.111 20.719 -10.453 1 88.94 110 GLU B CA 1
ATOM 3492 C C . GLU B 1 110 ? 1.474 20.312 -9.898 1 88.94 110 GLU B C 1
ATOM 3494 O O . GLU B 1 110 ? 2.484 20.953 -10.188 1 88.94 110 GLU B O 1
ATOM 3499 N N . LYS B 1 111 ? 1.548 19.281 -9.172 1 88.31 111 LYS B N 1
ATOM 3500 C CA . LYS B 1 111 ? 2.771 18.859 -8.5 1 88.31 111 LYS B CA 1
ATOM 3501 C C . LYS B 1 111 ? 3.736 18.188 -9.477 1 88.31 111 LYS B C 1
ATOM 3503 O O . LYS B 1 111 ? 4.953 18.375 -9.375 1 88.31 111 LYS B O 1
ATOM 3508 N N . ALA B 1 112 ? 3.203 17.406 -10.328 1 87.5 112 ALA B N 1
ATOM 3509 C CA . ALA B 1 112 ? 4.035 16.703 -11.297 1 87.5 112 ALA B CA 1
ATOM 3510 C C . ALA B 1 112 ? 4.539 17.641 -12.383 1 87.5 112 ALA B C 1
ATOM 3512 O O . ALA B 1 112 ? 5.609 17.438 -12.953 1 87.5 112 ALA B O 1
ATOM 3513 N N . GLY B 1 113 ? 3.783 18.703 -12.625 1 84.44 113 GLY B N 1
ATOM 3514 C CA . GLY B 1 113 ? 4.152 19.672 -13.656 1 84.44 113 GLY B CA 1
ATOM 3515 C C . GLY B 1 113 ? 4.281 19.062 -15.031 1 84.44 113 GLY B C 1
ATOM 3516 O O . GLY B 1 113 ? 3.453 18.234 -15.43 1 84.44 113 GLY B O 1
ATOM 3517 N N . LYS B 1 114 ? 5.352 19.609 -15.703 1 80.12 114 LYS B N 1
ATOM 3518 C CA . LYS B 1 114 ? 5.559 19.188 -17.078 1 80.12 114 LYS B CA 1
ATOM 3519 C C . LYS B 1 114 ? 6.277 17.828 -17.141 1 80.12 114 LYS B C 1
ATOM 3521 O O . LYS B 1 114 ? 6.23 17.141 -18.172 1 80.12 114 LYS B O 1
ATOM 3526 N N . GLN B 1 115 ? 6.867 17.422 -16.062 1 87.5 115 GLN B N 1
ATOM 3527 C CA . GLN B 1 115 ? 7.629 16.188 -16.062 1 87.5 115 GLN B CA 1
ATOM 3528 C C . GLN B 1 115 ? 6.879 15.078 -15.312 1 87.5 115 GLN B C 1
ATOM 3530 O O . GLN B 1 115 ? 7.43 14.461 -14.398 1 87.5 115 GLN B O 1
ATOM 3535 N N . LYS B 1 116 ? 5.805 14.734 -15.859 1 88.81 116 LYS B N 1
ATOM 3536 C CA . LYS B 1 116 ? 4.91 13.766 -15.227 1 88.81 116 LYS B CA 1
ATOM 3537 C C . LYS B 1 116 ? 5.566 12.391 -15.133 1 88.81 116 LYS B C 1
ATOM 3539 O O . LYS B 1 116 ? 5.379 11.68 -14.141 1 88.81 116 LYS B O 1
ATOM 3544 N N . ASP B 1 117 ? 6.395 12.117 -16.047 1 89.25 117 ASP B N 1
ATOM 3545 C CA . ASP B 1 117 ? 7.023 10.797 -16.078 1 89.25 117 ASP B CA 1
ATOM 3546 C C . ASP B 1 117 ? 8.055 10.656 -14.969 1 89.25 117 ASP B C 1
ATOM 3548 O O . ASP B 1 117 ? 8.383 9.539 -14.555 1 89.25 117 ASP B O 1
ATOM 3552 N N . MET B 1 118 ? 8.508 11.719 -14.492 1 92.38 118 MET B N 1
ATOM 3553 C CA . MET B 1 118 ? 9.516 11.695 -13.438 1 92.38 118 MET B CA 1
ATOM 3554 C C . MET B 1 118 ? 8.875 11.68 -12.062 1 92.38 118 MET B C 1
ATOM 3556 O O . MET B 1 118 ? 9.531 11.375 -11.062 1 92.38 118 MET B O 1
ATOM 3560 N N . ALA B 1 119 ? 7.578 12.039 -12.016 1 95.38 119 ALA B N 1
ATOM 3561 C CA . ALA B 1 119 ? 6.859 11.938 -10.742 1 95.38 119 ALA B CA 1
ATOM 3562 C C . ALA B 1 119 ? 6.766 10.484 -10.281 1 95.38 119 ALA B C 1
ATOM 3564 O O . ALA B 1 119 ? 6.723 9.57 -11.109 1 95.38 119 ALA B O 1
ATOM 3565 N N . ASN B 1 120 ? 6.836 10.273 -9.055 1 97.56 120 ASN B N 1
ATOM 3566 C CA . ASN B 1 120 ? 6.766 8.898 -8.562 1 97.56 120 ASN B CA 1
ATOM 3567 C C . ASN B 1 120 ? 5.32 8.43 -8.43 1 97.56 120 ASN B C 1
ATOM 3569 O O . ASN B 1 120 ? 4.398 9.242 -8.398 1 97.56 120 ASN B O 1
ATOM 3573 N N . LEU B 1 121 ? 5.125 7.145 -8.375 1 98.56 121 LEU B N 1
ATOM 3574 C CA . LEU B 1 121 ? 3.82 6.508 -8.25 1 98.56 121 LEU B CA 1
ATOM 3575 C C . LEU B 1 121 ? 3.115 6.965 -6.977 1 98.56 121 LEU B C 1
ATOM 3577 O O . LEU B 1 121 ? 1.891 7.113 -6.957 1 98.56 121 LEU B O 1
ATOM 3581 N N . GLY B 1 122 ? 3.84 7.172 -5.863 1 98.56 122 GLY B N 1
ATOM 3582 C CA . GLY B 1 122 ? 3.254 7.641 -4.617 1 98.56 122 GLY B CA 1
ATOM 3583 C C . GLY B 1 122 ? 2.535 8.969 -4.762 1 98.56 122 GLY B C 1
ATOM 3584 O O . GLY B 1 122 ? 1.423 9.133 -4.254 1 98.56 122 GLY B O 1
ATOM 3585 N N . LEU B 1 123 ? 3.168 9.914 -5.477 1 97.69 123 LEU B N 1
ATOM 3586 C CA . LEU B 1 123 ? 2.57 11.219 -5.711 1 97.69 123 LEU B CA 1
ATOM 3587 C C . LEU B 1 123 ? 1.288 11.094 -6.523 1 97.69 123 LEU B C 1
ATOM 3589 O O . LEU B 1 123 ? 0.335 11.852 -6.309 1 97.69 123 LEU B O 1
ATOM 3593 N N . TYR B 1 124 ? 1.244 10.164 -7.359 1 97.75 124 TYR B N 1
ATOM 3594 C CA . TYR B 1 124 ? 0.09 9.914 -8.219 1 97.75 124 TYR B CA 1
ATOM 3595 C C . TYR B 1 124 ? -1.041 9.266 -7.434 1 97.75 124 TYR B C 1
ATOM 3597 O O . TYR B 1 124 ? -2.215 9.578 -7.648 1 97.75 124 TYR B O 1
ATOM 3605 N N . SER B 1 125 ? -0.683 8.391 -6.512 1 98.31 125 SER B N 1
ATOM 3606 C CA . SER B 1 125 ? -1.682 7.496 -5.934 1 98.31 125 SER B CA 1
ATOM 3607 C C . SER B 1 125 ? -2.066 7.938 -4.523 1 98.31 125 SER B C 1
ATOM 3609 O O . SER B 1 125 ? -2.994 7.387 -3.926 1 98.31 125 SER B O 1
ATOM 3611 N N . TYR B 1 126 ? -1.445 8.984 -3.973 1 98.12 126 TYR B N 1
ATOM 3612 C CA . TYR B 1 126 ? -1.621 9.32 -2.564 1 98.12 126 TYR B CA 1
ATOM 3613 C C . TYR B 1 126 ? -3.062 9.719 -2.275 1 98.12 126 TYR B C 1
ATOM 3615 O O . TYR B 1 126 ? -3.525 9.625 -1.137 1 98.12 126 TYR B O 1
ATOM 3623 N N . PRO B 1 127 ? -3.898 10.211 -3.248 1 98.25 127 PRO B N 1
ATOM 3624 C CA . PRO B 1 127 ? -5.309 10.445 -2.93 1 98.25 127 PRO B CA 1
ATOM 3625 C C . PRO B 1 127 ? -6.031 9.172 -2.49 1 98.25 127 PRO B C 1
ATOM 3627 O O . PRO B 1 127 ? -6.961 9.234 -1.683 1 98.25 127 PRO B O 1
ATOM 3630 N N . VAL B 1 128 ? -5.609 8.023 -3.008 1 98.88 128 VAL B N 1
ATOM 3631 C CA . VAL B 1 128 ? -6.191 6.75 -2.594 1 98.88 128 VAL B CA 1
ATOM 3632 C C . VAL B 1 128 ? -5.73 6.402 -1.18 1 98.88 128 VAL B C 1
ATOM 3634 O O . VAL B 1 128 ? -6.5 5.863 -0.382 1 98.88 128 VAL B O 1
ATOM 3637 N N . LEU B 1 129 ? -4.414 6.68 -0.87 1 98.81 129 LEU B N 1
ATOM 3638 C CA . LEU B 1 129 ? -3.947 6.523 0.503 1 98.81 129 LEU B CA 1
ATOM 3639 C C . LEU B 1 129 ? -4.75 7.406 1.454 1 98.81 129 LEU B C 1
ATOM 3641 O O . LEU B 1 129 ? -5.094 6.98 2.561 1 98.81 129 LEU B O 1
ATOM 3645 N N . MET B 1 130 ? -5.055 8.641 1.047 1 98.5 130 MET B N 1
ATOM 3646 C CA . MET B 1 130 ? -5.879 9.531 1.86 1 98.5 130 MET B CA 1
ATOM 3647 C C . MET B 1 130 ? -7.258 8.922 2.102 1 98.5 130 MET B C 1
ATOM 3649 O O . MET B 1 130 ? -7.773 8.969 3.221 1 98.5 130 MET B O 1
ATOM 3653 N N . ALA B 1 131 ? -7.848 8.375 1.042 1 98.75 131 ALA B N 1
ATOM 3654 C CA . ALA B 1 131 ? -9.133 7.691 1.196 1 98.75 131 ALA B CA 1
ATOM 3655 C C . ALA B 1 131 ? -9.031 6.559 2.215 1 98.75 131 ALA B C 1
ATOM 3657 O O . ALA B 1 131 ? -9.906 6.402 3.068 1 98.75 131 ALA B O 1
ATOM 3658 N N . ALA B 1 132 ? -7.98 5.785 2.135 1 98.94 132 ALA B N 1
ATOM 3659 C CA . ALA B 1 132 ? -7.758 4.695 3.082 1 98.94 132 ALA B CA 1
ATOM 3660 C C . ALA B 1 132 ? -7.66 5.219 4.512 1 98.94 132 ALA B C 1
ATOM 3662 O O . ALA B 1 132 ? -8.219 4.625 5.438 1 98.94 132 ALA B O 1
ATOM 3663 N N . ASP B 1 133 ? -6.957 6.348 4.715 1 98.75 133 ASP B N 1
ATOM 3664 C CA . ASP B 1 133 ? -6.805 6.949 6.035 1 98.75 133 ASP B CA 1
ATOM 3665 C C . ASP B 1 133 ? -8.164 7.266 6.652 1 98.75 133 ASP B C 1
ATOM 3667 O O . ASP B 1 133 ? -8.391 7.004 7.836 1 98.75 133 ASP B O 1
ATOM 3671 N N . ILE B 1 134 ? -9.008 7.801 5.836 1 98.5 134 ILE B N 1
ATOM 3672 C CA . ILE B 1 134 ? -10.312 8.273 6.289 1 98.5 134 ILE B CA 1
ATOM 3673 C C . ILE B 1 134 ? -11.234 7.086 6.543 1 98.5 134 ILE B C 1
ATOM 3675 O O . ILE B 1 134 ? -11.828 6.973 7.617 1 98.5 134 ILE B O 1
ATOM 3679 N N . LEU B 1 135 ? -11.281 6.145 5.625 1 98.81 135 LEU B N 1
ATOM 3680 C CA . LEU B 1 135 ? -12.266 5.062 5.629 1 98.81 135 LEU B CA 1
ATOM 3681 C C . LEU B 1 135 ? -11.867 3.977 6.621 1 98.81 135 LEU B C 1
ATOM 3683 O O . LEU B 1 135 ? -12.727 3.285 7.168 1 98.81 135 LEU B O 1
ATOM 3687 N N . LEU B 1 136 ? -10.578 3.861 6.867 1 98.81 136 LEU B N 1
ATOM 3688 C CA . LEU B 1 136 ? -10.039 2.848 7.773 1 98.81 136 LEU B CA 1
ATOM 3689 C C . LEU B 1 136 ? -10.656 2.982 9.164 1 98.81 136 LEU B C 1
ATOM 3691 O O . LEU B 1 136 ? -10.82 1.988 9.875 1 98.81 136 LEU B O 1
ATOM 3695 N N . TYR B 1 137 ? -11.008 4.156 9.539 1 98.75 137 TYR B N 1
ATOM 3696 C CA . TYR B 1 137 ? -11.555 4.422 10.867 1 98.75 137 TYR B CA 1
ATOM 3697 C C . TYR B 1 137 ? -13.047 4.746 10.789 1 98.75 137 TYR B C 1
ATOM 3699 O O . TYR B 1 137 ? -13.648 5.156 11.781 1 98.75 137 TYR B O 1
ATOM 3707 N N . LYS B 1 138 ? -13.594 4.645 9.57 1 98.31 138 LYS B N 1
ATOM 3708 C CA . LYS B 1 138 ? -15 4.949 9.305 1 98.31 138 LYS B CA 1
ATOM 3709 C C . LYS B 1 138 ? -15.352 6.359 9.773 1 98.31 138 LYS B C 1
ATOM 3711 O O . LYS B 1 138 ? -16.359 6.559 10.453 1 98.31 138 LYS B O 1
ATOM 3716 N N . ALA B 1 139 ? -14.438 7.258 9.484 1 97.88 139 ALA B N 1
ATOM 3717 C CA . ALA B 1 139 ? -14.68 8.664 9.789 1 97.88 139 ALA B CA 1
ATOM 3718 C C . ALA B 1 139 ? -15.906 9.18 9.039 1 97.88 139 ALA B C 1
ATOM 3720 O O . ALA B 1 139 ? -16.109 8.852 7.867 1 97.88 139 ALA B O 1
ATOM 3721 N N . THR B 1 140 ? -16.719 9.938 9.719 1 96.44 140 THR B N 1
ATOM 3722 C CA . THR B 1 140 ? -17.938 10.477 9.125 1 96.44 140 THR B CA 1
ATOM 3723 C C . THR B 1 140 ? -17.734 11.914 8.656 1 96.44 140 THR B C 1
ATOM 3725 O O . THR B 1 140 ? -18.438 12.398 7.773 1 96.44 140 THR B O 1
ATOM 3728 N N . HIS B 1 141 ? -16.766 12.609 9.273 1 94.12 141 HIS B N 1
ATOM 3729 C CA . HIS B 1 141 ? -16.438 14 8.945 1 94.12 141 HIS B CA 1
ATOM 3730 C C . HIS B 1 141 ? -14.93 14.188 8.797 1 94.12 141 HIS B C 1
ATOM 3732 O O . HIS B 1 141 ? -14.148 13.555 9.5 1 94.12 141 HIS B O 1
ATOM 3738 N N . VAL B 1 142 ? -14.57 14.992 7.891 1 94.25 142 VAL B N 1
ATOM 3739 C CA . VAL B 1 142 ? -13.164 15.312 7.656 1 94.25 142 VAL B CA 1
ATOM 3740 C C . VAL B 1 142 ? -13 16.828 7.484 1 94.25 142 VAL B C 1
ATOM 3742 O O . VAL B 1 142 ? -13.539 17.406 6.539 1 94.25 142 VAL B O 1
ATOM 3745 N N . PRO B 1 143 ? -12.281 17.422 8.422 1 89.81 143 PRO B N 1
ATOM 3746 C CA . PRO B 1 143 ? -11.961 18.828 8.188 1 89.81 143 PRO B CA 1
ATOM 3747 C C . PRO B 1 143 ? -10.969 19.031 7.039 1 89.81 143 PRO B C 1
ATOM 3749 O O . PRO B 1 143 ? -9.852 18.516 7.086 1 89.81 143 PRO B O 1
ATOM 3752 N N . VAL B 1 144 ? -11.43 19.641 5.996 1 82.5 144 VAL B N 1
ATOM 3753 C CA . VAL B 1 144 ? -10.523 19.797 4.863 1 82.5 144 VAL B CA 1
ATOM 3754 C C . VAL B 1 144 ? -10.562 21.25 4.371 1 82.5 144 VAL B C 1
ATOM 3756 O O . VAL B 1 144 ? -11.602 21.906 4.445 1 82.5 144 VAL B O 1
ATOM 3759 N N . GLY B 1 145 ? -9.328 21.688 3.977 1 77.06 145 GLY B N 1
ATOM 3760 C CA . GLY B 1 145 ? -9.273 22.953 3.238 1 77.06 145 GLY B CA 1
ATOM 3761 C C . GLY B 1 145 ? -9.82 22.828 1.83 1 77.06 145 GLY B C 1
ATOM 3762 O O . GLY B 1 145 ? -10.133 21.734 1.364 1 77.06 145 GLY B O 1
ATOM 3763 N N . GLU B 1 146 ? -9.945 23.922 1.127 1 75.38 146 GLU B N 1
ATOM 3764 C CA . GLU B 1 146 ? -10.477 24 -0.229 1 75.38 146 GLU B CA 1
ATOM 3765 C C . GLU B 1 146 ? -9.656 23.141 -1.191 1 75.38 146 GLU B C 1
ATOM 3767 O O . GLU B 1 146 ? -10.203 22.547 -2.121 1 75.38 146 GLU B O 1
ATOM 3772 N N . ASP B 1 147 ? -8.438 23.078 -0.894 1 76.44 147 ASP B N 1
ATOM 3773 C CA . ASP B 1 147 ? -7.523 22.391 -1.795 1 76.44 147 ASP B CA 1
ATOM 3774 C C . ASP B 1 147 ? -7.688 20.875 -1.689 1 76.44 147 ASP B C 1
ATOM 3776 O O . ASP B 1 147 ? -7.258 20.141 -2.576 1 76.44 147 ASP B O 1
ATOM 3780 N N . GLN B 1 148 ? -8.234 20.391 -0.641 1 85.06 148 GLN B N 1
ATOM 3781 C CA . GLN B 1 148 ? -8.352 18.953 -0.423 1 85.06 148 GLN B CA 1
ATOM 3782 C C . GLN B 1 148 ? -9.766 18.469 -0.73 1 85.06 148 GLN B C 1
ATOM 3784 O O . GLN B 1 148 ? -10.07 17.281 -0.587 1 85.06 148 GLN B O 1
ATOM 3789 N N . LYS B 1 149 ? -10.602 19.344 -1.159 1 88.69 149 LYS B N 1
ATOM 3790 C CA . LYS B 1 149 ? -11.992 19.016 -1.436 1 88.69 149 LYS B CA 1
ATOM 3791 C C . LYS B 1 149 ? -12.094 17.906 -2.488 1 88.69 149 LYS B C 1
ATOM 3793 O O . LYS B 1 149 ? -12.898 16.984 -2.346 1 88.69 149 LYS B O 1
ATOM 3798 N N . GLN B 1 150 ? -11.305 18.031 -3.48 1 94.38 150 GLN B N 1
ATOM 3799 C CA . GLN B 1 150 ? -11.336 17.047 -4.551 1 94.38 150 GLN B CA 1
ATOM 3800 C C . GLN B 1 150 ? -10.945 15.664 -4.035 1 94.38 150 GLN B C 1
ATOM 3802 O O . GLN B 1 150 ? -11.531 14.656 -4.445 1 94.38 150 GLN B O 1
ATOM 3807 N N . HIS B 1 151 ? -9.992 15.594 -3.18 1 96.5 151 HIS B N 1
ATOM 3808 C CA . HIS B 1 151 ? -9.547 14.32 -2.619 1 96.5 151 HIS B CA 1
ATOM 3809 C C . HIS B 1 151 ? -10.617 13.711 -1.713 1 96.5 151 HIS B C 1
ATOM 3811 O O . HIS B 1 151 ? -10.789 12.492 -1.682 1 96.5 151 HIS B O 1
ATOM 3817 N N . LEU B 1 152 ? -11.305 14.555 -1.002 1 96.5 152 LEU B N 1
ATOM 3818 C CA . LEU B 1 152 ? -12.398 14.055 -0.176 1 96.5 152 LEU B CA 1
ATOM 3819 C C . LEU B 1 152 ? -13.516 13.492 -1.043 1 96.5 152 LEU B C 1
ATOM 3821 O O . LEU B 1 152 ? -14.117 12.469 -0.697 1 96.5 152 LEU B O 1
ATOM 3825 N N . GLU B 1 153 ? -13.758 14.188 -2.115 1 96.81 153 GLU B N 1
ATOM 3826 C CA . GLU B 1 153 ? -14.758 13.672 -3.051 1 96.81 153 GLU B CA 1
ATOM 3827 C C . GLU B 1 153 ? -14.352 12.312 -3.598 1 96.81 153 GLU B C 1
ATOM 3829 O O . GLU B 1 153 ? -15.195 11.422 -3.756 1 96.81 153 GLU B O 1
ATOM 3834 N N . LEU B 1 154 ? -13.109 12.227 -3.912 1 97.94 154 LEU B N 1
ATOM 3835 C CA . LEU B 1 154 ? -12.609 10.93 -4.367 1 97.94 154 LEU B CA 1
ATOM 3836 C C . LEU B 1 154 ? -12.828 9.859 -3.299 1 97.94 154 LEU B C 1
ATOM 3838 O O . LEU B 1 154 ? -13.219 8.734 -3.609 1 97.94 154 LEU B O 1
ATOM 3842 N N . ALA B 1 155 ? -12.523 10.195 -2.021 1 98.25 155 ALA B N 1
ATOM 3843 C CA . ALA B 1 155 ? -12.727 9.258 -0.926 1 98.25 155 ALA B CA 1
ATOM 3844 C C . ALA B 1 155 ? -14.188 8.812 -0.854 1 98.25 155 ALA B C 1
ATOM 3846 O O . ALA B 1 155 ? -14.477 7.637 -0.634 1 98.25 155 ALA B O 1
ATOM 3847 N N . ARG B 1 156 ? -15.086 9.727 -1.097 1 98.12 156 ARG B N 1
ATOM 3848 C CA . ARG B 1 156 ? -16.516 9.422 -1.107 1 98.12 156 ARG B CA 1
ATOM 3849 C C . ARG B 1 156 ? -16.875 8.508 -2.271 1 98.12 156 ARG B C 1
ATOM 3851 O O . ARG B 1 156 ? -17.625 7.543 -2.105 1 98.12 156 ARG B O 1
ATOM 3858 N N . ASP B 1 157 ? -16.312 8.844 -3.412 1 98.38 157 ASP B N 1
ATOM 3859 C CA . ASP B 1 157 ? -16.562 8.031 -4.602 1 98.38 157 ASP B CA 1
ATOM 3860 C C . ASP B 1 157 ? -16.062 6.602 -4.402 1 98.38 157 ASP B C 1
ATOM 3862 O O . ASP B 1 157 ? -16.75 5.645 -4.754 1 98.38 157 ASP B O 1
ATOM 3866 N N . ILE B 1 158 ? -14.938 6.465 -3.826 1 98.69 158 ILE B N 1
ATOM 3867 C CA . ILE B 1 158 ? -14.352 5.148 -3.588 1 98.69 158 ILE B CA 1
ATOM 3868 C C . ILE B 1 158 ? -15.219 4.379 -2.59 1 98.69 158 ILE B C 1
ATOM 3870 O O . ILE B 1 158 ? -15.523 3.203 -2.805 1 98.69 158 ILE B O 1
ATOM 3874 N N . ALA B 1 159 ? -15.602 5.047 -1.521 1 98.69 159 ALA B N 1
ATOM 3875 C CA . ALA B 1 159 ? -16.453 4.426 -0.516 1 98.69 159 ALA B CA 1
ATOM 3876 C C . ALA B 1 159 ? -17.766 3.951 -1.134 1 98.69 159 ALA B C 1
ATOM 3878 O O . ALA B 1 159 ? -18.188 2.812 -0.919 1 98.69 159 ALA B O 1
ATOM 3879 N N . GLY B 1 160 ? -18.391 4.848 -1.879 1 98.5 160 GLY B N 1
ATOM 3880 C CA . GLY B 1 160 ? -19.641 4.5 -2.529 1 98.5 160 GLY B CA 1
ATOM 3881 C C . GLY B 1 160 ? -19.5 3.35 -3.51 1 98.5 160 GLY B C 1
ATOM 3882 O O . GLY B 1 160 ? -20.344 2.441 -3.529 1 98.5 160 GLY B O 1
ATOM 3883 N N . ALA B 1 161 ? -18.484 3.418 -4.324 1 98 161 ALA B N 1
ATOM 3884 C CA . ALA B 1 161 ? -18.25 2.373 -5.316 1 98 161 ALA B CA 1
ATOM 3885 C C . ALA B 1 161 ? -18.016 1.023 -4.645 1 98 161 ALA B C 1
ATOM 3887 O O . ALA B 1 161 ? -18.516 -0.004 -5.102 1 98 161 ALA B O 1
ATOM 3888 N N . PHE B 1 162 ? -17.25 0.992 -3.574 1 98.5 162 PHE B N 1
ATOM 3889 C CA . PHE B 1 162 ? -17 -0.23 -2.82 1 98.5 162 PHE B CA 1
ATOM 3890 C C . PHE B 1 162 ? -18.297 -0.809 -2.273 1 98.5 162 PHE B C 1
ATOM 3892 O O . PHE B 1 162 ? -18.578 -1.997 -2.445 1 98.5 162 PHE B O 1
ATOM 3899 N N . ASN B 1 163 ? -19.031 0.097 -1.605 1 98.62 163 ASN B N 1
ATOM 3900 C CA . ASN B 1 163 ? -20.297 -0.336 -1.029 1 98.62 163 ASN B CA 1
ATOM 3901 C C . ASN B 1 163 ? -21.219 -0.929 -2.09 1 98.62 163 ASN B C 1
ATOM 3903 O O . ASN B 1 163 ? -21.844 -1.968 -1.864 1 98.62 163 ASN B O 1
ATOM 3907 N N . ARG B 1 164 ? -21.266 -0.28 -3.205 1 97.94 164 ARG B N 1
ATOM 3908 C CA . ARG B 1 164 ? -22.125 -0.758 -4.285 1 97.94 164 ARG B CA 1
ATOM 3909 C C . ARG B 1 164 ? -21.625 -2.088 -4.836 1 97.94 164 ARG B C 1
ATOM 3911 O O . ARG B 1 164 ? -22.406 -3.023 -5.023 1 97.94 164 ARG B O 1
ATOM 3918 N N . ARG B 1 165 ? -20.344 -2.18 -5.047 1 97.12 165 ARG B N 1
ATOM 3919 C CA . ARG B 1 165 ? -19.734 -3.365 -5.641 1 97.12 165 ARG B CA 1
ATOM 3920 C C . ARG B 1 165 ? -20.031 -4.605 -4.797 1 97.12 165 ARG B C 1
ATOM 3922 O O . ARG B 1 165 ? -20.281 -5.684 -5.336 1 97.12 165 ARG B O 1
ATOM 3929 N N . TYR B 1 166 ? -19.984 -4.418 -3.566 1 97.62 166 TYR B N 1
ATOM 3930 C CA . TYR B 1 166 ? -20.078 -5.578 -2.688 1 97.62 166 TYR B CA 1
ATOM 3931 C C . TYR B 1 166 ? -21.438 -5.625 -1.995 1 97.62 166 TYR B C 1
ATOM 3933 O O . TYR B 1 166 ? -21.625 -6.375 -1.036 1 97.62 166 TYR B O 1
ATOM 3941 N N . ASP B 1 167 ? -22.375 -4.793 -2.434 1 97.19 167 ASP B N 1
ATOM 3942 C CA . ASP B 1 167 ? -23.734 -4.734 -1.915 1 97.19 167 ASP B CA 1
ATOM 3943 C C . ASP B 1 167 ? -23.75 -4.645 -0.391 1 97.19 167 ASP B C 1
ATOM 3945 O O . ASP B 1 167 ? -24.359 -5.473 0.283 1 97.19 167 ASP B O 1
ATOM 3949 N N . THR B 1 168 ? -22.953 -3.633 0.1 1 97.94 168 THR B N 1
ATOM 3950 C CA . THR B 1 168 ? -22.828 -3.412 1.537 1 97.94 168 THR B CA 1
ATOM 3951 C C . THR B 1 168 ? -22.906 -1.923 1.863 1 97.94 168 THR B C 1
ATOM 3953 O O . THR B 1 168 ? -23 -1.088 0.96 1 97.94 168 THR B O 1
ATOM 3956 N N . GLU B 1 169 ? -23.047 -1.575 3.119 1 97.81 169 GLU B N 1
ATOM 3957 C CA . GLU B 1 169 ? -22.938 -0.219 3.646 1 97.81 169 GLU B CA 1
ATOM 3958 C C . GLU B 1 169 ? -21.812 -0.118 4.676 1 97.81 169 GLU B C 1
ATOM 3960 O O . GLU B 1 169 ? -22 0.438 5.758 1 97.81 169 GLU B O 1
ATOM 3965 N N . PHE B 1 170 ? -20.75 -0.773 4.297 1 98.56 170 PHE B N 1
ATOM 3966 C CA . PHE B 1 170 ? -19.641 -0.939 5.23 1 98.56 170 PHE B CA 1
ATOM 3967 C C . PHE B 1 170 ? -18.984 0.4 5.523 1 98.56 170 PHE B C 1
ATOM 3969 O O . PHE B 1 170 ? -18.688 0.713 6.68 1 98.56 170 PHE B O 1
ATOM 3976 N N . PHE B 1 171 ? -18.719 1.191 4.43 1 98.56 171 PHE B N 1
ATOM 3977 C CA . PHE B 1 171 ? -18.047 2.477 4.605 1 98.56 171 PHE B CA 1
ATOM 3978 C C . PHE B 1 171 ? -19.078 3.609 4.66 1 98.56 171 PHE B C 1
ATOM 3980 O O . PHE B 1 171 ? -19.953 3.705 3.803 1 98.56 171 PHE B O 1
ATOM 3987 N N . PRO B 1 172 ? -18.953 4.453 5.652 1 98.06 172 PRO B N 1
ATOM 3988 C CA . PRO B 1 172 ? -19.688 5.715 5.547 1 98.06 172 PRO B CA 1
ATOM 3989 C C . PRO B 1 172 ? -19.156 6.613 4.43 1 98.06 172 PRO B C 1
ATOM 3991 O O . PRO B 1 172 ? -18.031 6.441 3.979 1 98.06 172 PRO B O 1
ATOM 3994 N N . LEU B 1 173 ? -20 7.484 3.977 1 97.69 173 LEU B N 1
ATOM 3995 C CA . LEU B 1 173 ? -19.562 8.531 3.057 1 97.69 173 LEU B CA 1
ATOM 3996 C C . LEU B 1 173 ? -19.156 9.781 3.816 1 97.69 173 LEU B C 1
ATOM 3998 O O . LEU B 1 173 ? -20.016 10.531 4.293 1 97.69 173 LEU B O 1
ATOM 4002 N N . PRO B 1 174 ? -17.844 9.992 3.98 1 96.88 174 PRO B N 1
ATOM 4003 C CA . PRO B 1 174 ? -17.391 11.102 4.816 1 96.88 174 PRO B CA 1
ATOM 4004 C C . PRO B 1 174 ? -17.812 12.469 4.262 1 96.88 174 PRO B C 1
ATOM 4006 O O . PRO B 1 174 ? -17.797 12.664 3.045 1 96.88 174 PRO B O 1
ATOM 4009 N N . GLU B 1 175 ? -18.109 13.391 5.125 1 94.44 175 GLU B N 1
ATOM 4010 C CA . GLU B 1 175 ? -18.516 14.742 4.754 1 94.44 175 GLU B CA 1
ATOM 4011 C C . GLU B 1 175 ? -17.453 15.766 5.168 1 94.44 175 GLU B C 1
ATOM 4013 O O . GLU B 1 175 ? -16.781 15.602 6.188 1 94.44 175 GLU B O 1
ATOM 4018 N N . PRO B 1 176 ? -17.344 16.766 4.281 1 91.25 176 PRO B N 1
ATOM 4019 C CA . PRO B 1 176 ? -16.453 17.844 4.719 1 91.25 176 PRO B CA 1
ATOM 4020 C C . PRO B 1 176 ? -16.969 18.578 5.953 1 91.25 176 PRO B C 1
ATOM 4022 O O . PRO B 1 176 ? -18.172 18.781 6.086 1 91.25 176 PRO B O 1
ATOM 4025 N N . GLN B 1 177 ? -16.141 18.703 6.863 1 84.88 177 GLN B N 1
ATOM 4026 C CA . GLN B 1 177 ? -16.469 19.5 8.031 1 84.88 177 GLN B CA 1
ATOM 4027 C C . GLN B 1 177 ? -16.094 20.969 7.828 1 84.88 177 GLN B C 1
ATOM 4029 O O . GLN B 1 177 ? -14.922 21.281 7.598 1 84.88 177 GLN B O 1
ATOM 4034 N N . ILE B 1 178 ? -17.078 21.734 7.762 1 72.44 178 ILE B N 1
ATOM 4035 C CA . ILE B 1 178 ? -16.875 23.172 7.551 1 72.44 178 ILE B CA 1
ATOM 4036 C C . ILE B 1 178 ? -16.312 23.797 8.82 1 72.44 178 ILE B C 1
ATOM 4038 O O . ILE B 1 178 ? -16.969 23.797 9.867 1 72.44 178 ILE B O 1
ATOM 4042 N N . LEU B 1 179 ? -15.102 23.922 8.75 1 70.12 179 LEU B N 1
ATOM 4043 C CA . LEU B 1 179 ? -14.539 24.672 9.867 1 70.12 179 LEU B CA 1
ATOM 4044 C C . LEU B 1 179 ? -14.594 26.172 9.609 1 70.12 179 LEU B C 1
ATOM 4046 O O . LEU B 1 179 ? -14.766 26.594 8.469 1 70.12 179 LEU B O 1
ATOM 4050 N N . GLY B 1 180 ? -14.844 26.953 10.523 1 60.34 180 GLY B N 1
ATOM 4051 C CA . GLY B 1 180 ? -14.734 28.391 10.289 1 60.34 180 GLY B CA 1
ATOM 4052 C C . GLY B 1 180 ? -13.625 28.75 9.32 1 60.34 180 GLY B C 1
ATOM 4053 O O . GLY B 1 180 ? -12.836 27.891 8.922 1 60.34 180 GLY B O 1
ATOM 4054 N N . GLU B 1 181 ? -13.742 29.812 8.656 1 59.47 181 GLU B N 1
ATOM 4055 C CA . GLU B 1 181 ? -12.758 30.266 7.684 1 59.47 181 GLU B CA 1
ATOM 4056 C C . GLU B 1 181 ? -11.336 30.109 8.219 1 59.47 181 GLU B C 1
ATOM 4058 O O . GLU B 1 181 ? -11.039 30.547 9.328 1 59.47 181 GLU B O 1
ATOM 4063 N N . ALA B 1 182 ? -10.609 29.062 7.598 1 68.94 182 ALA B N 1
ATOM 4064 C CA . ALA B 1 182 ? -9.18 29.016 7.883 1 68.94 182 ALA B CA 1
ATOM 4065 C C . ALA B 1 182 ? -8.547 30.391 7.746 1 68.94 182 ALA B C 1
ATOM 4067 O O . ALA B 1 182 ? -8.766 31.094 6.75 1 68.94 182 ALA B O 1
ATOM 4068 N N . THR B 1 183 ? -7.996 30.875 8.844 1 79.5 183 THR B N 1
ATOM 4069 C CA . THR B 1 183 ? -7.34 32.188 8.781 1 79.5 183 THR B CA 1
ATOM 4070 C C . THR B 1 183 ? -6.086 32.125 7.918 1 79.5 183 THR B C 1
ATOM 4072 O O . THR B 1 183 ? -5.195 31.312 8.164 1 79.5 183 THR B O 1
ATOM 4075 N N . ARG B 1 184 ? -6.102 32.906 6.859 1 84.38 184 ARG B N 1
ATOM 4076 C CA . ARG B 1 184 ? -4.91 33.031 6.027 1 84.38 184 ARG B CA 1
ATOM 4077 C C . ARG B 1 184 ? -3.938 34.031 6.621 1 84.38 184 ARG B C 1
ATOM 4079 O O . ARG B 1 184 ? -4.223 35.25 6.66 1 84.38 184 ARG B O 1
ATOM 4086 N N . VAL B 1 185 ? -2.887 33.562 7.027 1 93.69 185 VAL B N 1
ATOM 4087 C CA . VAL B 1 185 ? -1.887 34.438 7.637 1 93.69 185 VAL B CA 1
ATOM 4088 C C . VAL B 1 185 ? -0.784 34.75 6.629 1 93.69 185 VAL B C 1
ATOM 4090 O O . VAL B 1 185 ? -0.203 33.844 6.035 1 93.69 185 VAL B O 1
ATOM 4093 N N . MET B 1 186 ? -0.533 36.031 6.484 1 95 186 MET B N 1
ATOM 4094 C CA . MET B 1 186 ? 0.466 36.469 5.516 1 95 186 MET B CA 1
ATOM 4095 C C . MET B 1 186 ? 1.804 36.719 6.195 1 95 186 MET B C 1
ATOM 4097 O O . MET B 1 186 ? 1.893 36.719 7.426 1 95 186 MET B O 1
ATOM 4101 N N . SER B 1 187 ? 2.826 36.906 5.324 1 96.44 187 SER B N 1
ATOM 4102 C CA . SER B 1 187 ? 4.16 37.219 5.82 1 96.44 187 SER B CA 1
ATOM 4103 C C . SER B 1 187 ? 4.148 38.531 6.598 1 96.44 187 SER B C 1
ATOM 4105 O O . SER B 1 187 ? 3.479 39.5 6.203 1 96.44 187 SER B O 1
ATOM 4107 N N . LEU B 1 188 ? 4.91 38.594 7.664 1 97.62 188 LEU B N 1
ATOM 4108 C CA . LEU B 1 188 ? 5.012 39.812 8.461 1 97.62 188 LEU B CA 1
ATOM 4109 C C . LEU B 1 188 ? 5.852 40.844 7.738 1 97.62 188 LEU B C 1
ATOM 4111 O O . LEU B 1 188 ? 5.84 42.031 8.109 1 97.62 188 LEU B O 1
ATOM 4115 N N . ARG B 1 189 ? 6.555 40.375 6.668 1 96.44 189 ARG B N 1
ATOM 4116 C CA . ARG B 1 189 ? 7.438 41.281 5.934 1 96.44 189 ARG B CA 1
ATOM 4117 C C . ARG B 1 189 ? 6.828 41.688 4.59 1 96.44 189 ARG B C 1
ATOM 4119 O O . ARG B 1 189 ? 7.234 42.656 3.977 1 96.44 189 ARG B O 1
ATOM 4126 N N . ASP B 1 190 ? 5.945 40.875 4.121 1 96.12 190 ASP B N 1
ATOM 4127 C CA . ASP B 1 190 ? 5.266 41.094 2.85 1 96.12 190 ASP B CA 1
ATOM 4128 C C . ASP B 1 190 ? 3.828 40.594 2.895 1 96.12 190 ASP B C 1
ATOM 4130 O O . ASP B 1 190 ? 3.576 39.406 2.641 1 96.12 190 ASP B O 1
ATOM 4134 N N . GLY B 1 191 ? 2.887 41.531 3.078 1 95.06 191 GLY B N 1
ATOM 4135 C CA . GLY B 1 191 ? 1.491 41.188 3.279 1 95.06 191 GLY B CA 1
ATOM 4136 C C . GLY B 1 191 ? 0.85 40.562 2.049 1 95.06 191 GLY B C 1
ATOM 4137 O O . GLY B 1 191 ? -0.267 40.062 2.117 1 95.06 191 GLY B O 1
ATOM 4138 N N . THR B 1 192 ? 1.549 40.531 0.95 1 94.31 192 THR B N 1
ATOM 4139 C CA . THR B 1 192 ? 1.001 40 -0.287 1 94.31 192 THR B CA 1
ATOM 4140 C C . THR B 1 192 ? 1.428 38.531 -0.469 1 94.31 192 THR B C 1
ATOM 4142 O O . THR B 1 192 ? 0.949 37.844 -1.378 1 94.31 192 THR B O 1
ATOM 4145 N N . LYS B 1 193 ? 2.334 38.094 0.435 1 93.88 193 LYS B N 1
ATOM 4146 C CA . LYS B 1 193 ? 2.828 36.75 0.37 1 93.88 193 LYS B CA 1
ATOM 4147 C C . LYS B 1 193 ? 2.371 35.938 1.581 1 93.88 193 LYS B C 1
ATOM 4149 O O . LYS B 1 193 ? 2.387 36.438 2.709 1 93.88 193 LYS B O 1
ATOM 4154 N N . LYS B 1 194 ? 1.963 34.719 1.277 1 88.69 194 LYS B N 1
ATOM 4155 C CA . LYS B 1 194 ? 1.6 33.844 2.369 1 88.69 194 LYS B CA 1
ATOM 4156 C C . LYS B 1 194 ? 2.791 33.562 3.287 1 88.69 194 LYS B C 1
ATOM 4158 O O . LYS B 1 194 ? 3.926 33.469 2.82 1 88.69 194 LYS B O 1
ATOM 4163 N N . MET B 1 195 ? 2.475 33.5 4.566 1 92.25 195 MET B N 1
ATOM 4164 C CA . MET B 1 195 ? 3.523 33.125 5.512 1 92.25 195 MET B CA 1
ATOM 4165 C C . MET B 1 195 ? 4.109 31.766 5.16 1 92.25 195 MET B C 1
ATOM 4167 O O . MET B 1 195 ? 3.369 30.828 4.879 1 92.25 195 MET B O 1
ATOM 4171 N N . SER B 1 196 ? 5.461 31.688 5.129 1 88.25 196 SER B N 1
ATOM 4172 C CA . SER B 1 196 ? 6.105 30.469 4.648 1 88.25 196 SER B CA 1
ATOM 4173 C C . SER B 1 196 ? 7.355 30.156 5.461 1 88.25 196 SER B C 1
ATOM 4175 O O . SER B 1 196 ? 8.102 31.062 5.852 1 88.25 196 SER B O 1
ATOM 4177 N N . LYS B 1 197 ? 7.555 28.891 5.551 1 81.31 197 LYS B N 1
ATOM 4178 C CA . LYS B 1 197 ? 8.742 28.422 6.25 1 81.31 197 LYS B CA 1
ATOM 4179 C C . LYS B 1 197 ? 10 28.641 5.414 1 81.31 197 LYS B C 1
ATOM 4181 O O . LYS B 1 197 ? 11.102 28.766 5.953 1 81.31 197 LYS B O 1
ATOM 4186 N N . SER B 1 198 ? 9.828 28.703 4.195 1 80.81 198 SER B N 1
ATOM 4187 C CA . SER B 1 198 ? 10.961 28.766 3.281 1 80.81 198 SER B CA 1
ATOM 4188 C C . SER B 1 198 ? 11.414 30.219 3.078 1 80.81 198 SER B C 1
ATOM 4190 O O . SER B 1 198 ? 12.438 30.469 2.436 1 80.81 198 SER B O 1
ATOM 4192 N N . ASP B 1 199 ? 10.594 31.125 3.65 1 88.12 199 ASP B N 1
ATOM 4193 C CA . ASP B 1 199 ? 11 32.531 3.531 1 88.12 199 ASP B CA 1
ATOM 4194 C C . ASP B 1 199 ? 12.367 32.75 4.176 1 88.12 199 ASP B C 1
ATOM 4196 O O . ASP B 1 199 ? 12.633 32.25 5.27 1 88.12 199 ASP B O 1
ATOM 4200 N N . GLU B 1 200 ? 13.18 33.469 3.488 1 87.81 200 GLU B N 1
ATOM 4201 C CA . GLU B 1 200 ? 14.555 33.688 3.926 1 87.81 200 GLU B CA 1
ATOM 4202 C C . GLU B 1 200 ? 14.602 34.469 5.238 1 87.81 200 GLU B C 1
ATOM 4204 O O . GLU B 1 200 ? 15.477 34.25 6.074 1 87.81 200 GLU B O 1
ATOM 4209 N N . SER B 1 201 ? 13.664 35.344 5.43 1 91.31 201 SER B N 1
ATOM 4210 C CA . SER B 1 201 ? 13.648 36.188 6.625 1 91.31 201 SER B CA 1
ATOM 4211 C C . SER B 1 201 ? 12.906 35.5 7.77 1 91.31 201 SER B C 1
ATOM 4213 O O . SER B 1 201 ? 11.703 35.25 7.668 1 91.31 201 SER B O 1
ATOM 4215 N N . GLU B 1 202 ? 13.57 35.406 8.836 1 91.44 202 GLU B N 1
ATOM 4216 C CA . GLU B 1 202 ? 12.945 34.844 10.031 1 91.44 202 GLU B CA 1
ATOM 4217 C C . GLU B 1 202 ? 11.875 35.781 10.586 1 91.44 202 GLU B C 1
ATOM 4219 O O . GLU B 1 202 ? 10.977 35.344 11.312 1 91.44 202 GLU B O 1
ATOM 4224 N N . TYR B 1 203 ? 11.977 37 10.234 1 95.69 203 TYR B N 1
ATOM 4225 C CA . TYR B 1 203 ? 11.047 38 10.742 1 95.69 203 TYR B CA 1
ATOM 4226 C C . TYR B 1 203 ? 9.734 37.969 9.953 1 95.69 203 TYR B C 1
ATOM 4228 O O . TYR B 1 203 ? 8.773 38.656 10.312 1 95.69 203 TYR B O 1
ATOM 4236 N N . SER B 1 204 ? 9.719 37.094 8.938 1 96.12 204 SER B N 1
ATOM 4237 C CA . SER B 1 204 ? 8.539 37 8.086 1 96.12 204 SER B CA 1
ATOM 4238 C C . SER B 1 204 ? 7.469 36.125 8.703 1 96.12 204 SER B C 1
ATOM 4240 O O . SER B 1 204 ? 6.324 36.094 8.242 1 96.12 204 SER B O 1
ATOM 4242 N N . ARG B 1 205 ? 7.805 35.406 9.797 1 95.81 205 ARG B N 1
ATOM 4243 C CA . ARG B 1 205 ? 6.883 34.406 10.336 1 95.81 205 ARG B CA 1
ATOM 4244 C C . ARG B 1 205 ? 7.039 34.281 11.852 1 95.81 205 ARG B C 1
ATOM 4246 O O . ARG B 1 205 ? 8.078 34.656 12.406 1 95.81 205 ARG B O 1
ATOM 4253 N N . ILE B 1 206 ? 6.031 33.969 12.469 1 95.62 206 ILE B N 1
ATOM 4254 C CA . ILE B 1 206 ? 6.07 33.531 13.859 1 95.62 206 ILE B CA 1
ATOM 4255 C C . ILE B 1 206 ? 6.066 32 13.938 1 95.62 206 ILE B C 1
ATOM 4257 O O . ILE B 1 206 ? 5.082 31.359 13.562 1 95.62 206 ILE B O 1
ATOM 4261 N N . ASN B 1 207 ? 7.133 31.438 14.422 1 92.94 207 ASN B N 1
ATOM 4262 C CA . ASN B 1 207 ? 7.227 29.984 14.547 1 92.94 207 ASN B CA 1
ATOM 4263 C C . ASN B 1 207 ? 6.543 29.484 15.812 1 92.94 207 ASN B C 1
ATOM 4265 O O . ASN B 1 207 ? 6.465 30.203 16.812 1 92.94 207 ASN B O 1
ATOM 4269 N N . MET B 1 208 ? 6.125 28.266 15.766 1 91.75 208 MET B N 1
ATOM 4270 C CA . MET B 1 208 ? 5.492 27.641 16.922 1 91.75 208 MET B CA 1
ATOM 4271 C C . MET B 1 208 ? 6.52 27.359 18.016 1 91.75 208 MET B C 1
ATOM 4273 O O . MET B 1 208 ? 6.156 27.016 19.141 1 91.75 208 MET B O 1
ATOM 4277 N N . THR B 1 209 ? 7.809 27.656 17.719 1 91 209 THR B N 1
ATOM 4278 C CA . THR B 1 209 ? 8.867 27.438 18.703 1 91 209 THR B CA 1
ATOM 4279 C C . THR B 1 209 ? 9.414 28.766 19.219 1 91 209 THR B C 1
ATOM 4281 O O . THR B 1 209 ? 10.352 28.781 20.016 1 91 209 THR B O 1
ATOM 4284 N N . ASP B 1 210 ? 8.898 29.828 18.75 1 94.25 210 ASP B N 1
ATOM 4285 C CA . ASP B 1 210 ? 9.375 31.141 19.172 1 94.25 210 ASP B CA 1
ATOM 4286 C C . ASP B 1 210 ? 9.023 31.406 20.641 1 94.25 210 ASP B C 1
ATOM 4288 O O . ASP B 1 210 ? 7.922 31.078 21.078 1 94.25 210 ASP B O 1
ATOM 4292 N N . ASP B 1 211 ? 9.953 31.938 21.344 1 95.06 211 ASP B N 1
ATOM 4293 C CA . ASP B 1 211 ? 9.625 32.344 22.719 1 95.06 211 ASP B CA 1
ATOM 4294 C C . ASP B 1 211 ? 8.93 33.688 22.75 1 95.06 211 ASP B C 1
ATOM 4296 O O . ASP B 1 211 ? 8.758 34.344 21.703 1 95.06 211 ASP B O 1
ATOM 4300 N N . ALA B 1 212 ? 8.539 34.125 23.922 1 96.75 212 ALA B N 1
ATOM 4301 C CA . ALA B 1 212 ? 7.762 35.344 24.094 1 96.75 212 ALA B CA 1
ATOM 4302 C C . ALA B 1 212 ? 8.5 36.562 23.516 1 96.75 212 ALA B C 1
ATOM 4304 O O . ALA B 1 212 ? 7.91 37.375 22.828 1 96.75 212 ALA B O 1
ATOM 4305 N N . ASP B 1 213 ? 9.781 36.625 23.812 1 97.75 213 ASP B N 1
ATOM 4306 C CA . ASP B 1 213 ? 10.578 37.75 23.344 1 97.75 213 ASP B CA 1
ATOM 4307 C C . ASP B 1 213 ? 10.68 37.75 21.812 1 97.75 213 ASP B C 1
ATOM 4309 O O . ASP B 1 213 ? 10.602 38.812 21.188 1 97.75 213 ASP B O 1
ATOM 4313 N N . THR B 1 214 ? 10.883 36.594 21.312 1 97.38 214 THR B N 1
ATOM 4314 C CA . THR B 1 214 ? 11 36.469 19.859 1 97.38 214 THR B CA 1
ATOM 4315 C C . THR B 1 214 ? 9.688 36.844 19.188 1 97.38 214 THR B C 1
ATOM 4317 O O . THR B 1 214 ? 9.672 37.562 18.172 1 97.38 214 THR B O 1
ATOM 4320 N N . ILE B 1 215 ? 8.57 36.375 19.688 1 97.56 215 ILE B N 1
ATOM 4321 C CA . ILE B 1 215 ? 7.25 36.719 19.172 1 97.56 215 ILE B CA 1
ATOM 4322 C C . ILE B 1 215 ? 7.059 38.25 19.172 1 97.56 215 ILE B C 1
ATOM 4324 O O . ILE B 1 215 ? 6.672 38.812 18.156 1 97.56 215 ILE B O 1
ATOM 4328 N N . ALA B 1 216 ? 7.422 38.812 20.297 1 98 216 ALA B N 1
ATOM 4329 C CA . ALA B 1 216 ? 7.27 40.25 20.438 1 98 216 ALA B CA 1
ATOM 4330 C C . ALA B 1 216 ? 8.109 41 19.406 1 98 216 ALA B C 1
ATOM 4332 O O . ALA B 1 216 ? 7.629 41.938 18.75 1 98 216 ALA B O 1
ATOM 4333 N N . THR B 1 217 ? 9.312 40.562 19.297 1 98.06 217 THR B N 1
ATOM 4334 C CA . THR B 1 217 ? 10.234 41.219 18.375 1 98.06 217 THR B CA 1
ATOM 4335 C C . THR B 1 217 ? 9.742 41.125 16.938 1 98.06 217 THR B C 1
ATOM 4337 O O . THR B 1 217 ? 9.766 42.094 16.188 1 98.06 217 THR B O 1
ATOM 4340 N N . LYS B 1 218 ? 9.242 39.938 16.578 1 97.94 218 LYS B N 1
ATOM 4341 C CA . LYS B 1 218 ? 8.789 39.719 15.211 1 97.94 218 LYS B CA 1
ATOM 4342 C C . LYS B 1 218 ? 7.543 40.531 14.906 1 97.94 218 LYS B C 1
ATOM 4344 O O . LYS B 1 218 ? 7.41 41.094 13.805 1 97.94 218 LYS B O 1
ATOM 4349 N N . VAL B 1 219 ? 6.652 40.688 15.828 1 97.94 219 VAL B N 1
ATOM 4350 C CA . VAL B 1 219 ? 5.457 41.5 15.641 1 97.94 219 VAL B CA 1
ATOM 4351 C C . VAL B 1 219 ? 5.852 43 15.562 1 97.94 219 VAL B C 1
ATOM 4353 O O . VAL B 1 219 ? 5.363 43.719 14.695 1 97.94 219 VAL B O 1
ATOM 4356 N N . ARG B 1 220 ? 6.777 43.406 16.391 1 97.5 220 ARG B N 1
ATOM 4357 C CA . ARG B 1 220 ? 7.219 44.812 16.406 1 97.5 220 ARG B CA 1
ATOM 4358 C C . ARG B 1 220 ? 7.879 45.188 15.078 1 97.5 220 ARG B C 1
ATOM 4360 O O . ARG B 1 220 ? 7.734 46.312 14.609 1 97.5 220 ARG B O 1
ATOM 4367 N N . LYS B 1 221 ? 8.516 44.219 14.547 1 96.81 221 LYS B N 1
ATOM 4368 C CA . LYS B 1 221 ? 9.289 44.469 13.336 1 96.81 221 LYS B CA 1
ATOM 4369 C C . LYS B 1 221 ? 8.445 44.25 12.086 1 96.81 221 LYS B C 1
ATOM 4371 O O . LYS B 1 221 ? 8.914 44.5 10.969 1 96.81 221 LYS B O 1
ATOM 4376 N N . ALA B 1 222 ? 7.234 43.844 12.234 1 97.69 222 ALA B N 1
ATOM 4377 C CA . ALA B 1 222 ? 6.371 43.594 11.078 1 97.69 222 ALA B CA 1
ATOM 4378 C C . ALA B 1 222 ? 6.215 44.875 10.242 1 97.69 222 ALA B C 1
ATOM 4380 O O . ALA B 1 222 ? 6.094 45.969 10.789 1 97.69 222 ALA B O 1
ATOM 4381 N N . LYS B 1 223 ? 6.207 44.656 8.953 1 96.56 223 LYS B N 1
ATOM 4382 C CA . LYS B 1 223 ? 6.086 45.812 8.039 1 96.56 223 LYS B CA 1
ATOM 4383 C C . LYS B 1 223 ? 4.68 46.406 8.086 1 96.56 223 LYS B C 1
ATOM 4385 O O . LYS B 1 223 ? 3.693 45.656 8.141 1 96.56 223 LYS B O 1
ATOM 4390 N N . THR B 1 224 ? 4.598 47.719 8.141 1 94.25 224 THR B N 1
ATOM 4391 C CA . THR B 1 224 ? 3.326 48.438 8.07 1 94.25 224 THR B CA 1
ATOM 4392 C C . THR B 1 224 ? 3.457 49.688 7.207 1 94.25 224 THR B C 1
ATOM 4394 O O . THR B 1 224 ? 4.535 50 6.684 1 94.25 224 THR B O 1
ATOM 4397 N N . ASP B 1 225 ? 2.377 50.312 6.848 1 91.75 225 ASP B N 1
ATOM 4398 C CA . ASP B 1 225 ? 2.367 51.594 6.129 1 91.75 225 ASP B CA 1
ATOM 4399 C C . ASP B 1 225 ? 2.23 52.75 7.094 1 91.75 225 ASP B C 1
ATOM 4401 O O . ASP B 1 225 ? 1.97 52.562 8.281 1 91.75 225 ASP B O 1
ATOM 4405 N N . PRO B 1 226 ? 2.434 53.938 6.574 1 90.12 226 PRO B N 1
ATOM 4406 C CA . PRO B 1 226 ? 2.504 55.094 7.473 1 90.12 226 PRO B CA 1
ATOM 4407 C C . PRO B 1 226 ? 1.126 55.594 7.902 1 90.12 226 PRO B C 1
ATOM 4409 O O . PRO B 1 226 ? 1.019 56.406 8.828 1 90.12 226 PRO B O 1
ATOM 4412 N N . GLU B 1 227 ? 0.054 55.156 7.309 1 93.69 227 GLU B N 1
ATOM 4413 C CA . GLU B 1 227 ? -1.276 55.688 7.609 1 93.69 227 GLU B CA 1
ATOM 4414 C C . GLU B 1 227 ? -1.88 55 8.828 1 93.69 227 GLU B C 1
ATOM 4416 O O . GLU B 1 227 ? -1.673 53.781 9.023 1 93.69 227 GLU B O 1
ATOM 4421 N N . PRO B 1 228 ? -2.637 55.75 9.641 1 95.25 228 PRO B N 1
ATOM 4422 C CA . PRO B 1 228 ? -3.326 55.094 10.766 1 95.25 228 PRO B CA 1
ATOM 4423 C C . PRO B 1 228 ? -4.297 54 10.312 1 95.25 228 PRO B C 1
ATOM 4425 O O . PRO B 1 228 ? -4.684 53.969 9.141 1 95.25 228 PRO B O 1
ATOM 4428 N N . LEU B 1 229 ? -4.68 53.125 11.266 1 96.44 229 LEU B N 1
ATOM 4429 C CA . LEU B 1 229 ? -5.637 52.094 10.938 1 96.44 229 LEU B CA 1
ATOM 4430 C C . LEU B 1 229 ? -6.988 52.656 10.562 1 96.44 229 LEU B C 1
ATOM 4432 O O . LEU B 1 229 ? -7.457 53.625 11.195 1 96.44 229 LEU B O 1
ATOM 4436 N N . PRO B 1 230 ? -7.582 52.125 9.547 1 95.12 230 PRO B N 1
ATOM 4437 C CA . PRO B 1 230 ? -8.906 52.625 9.156 1 95.12 230 PRO B CA 1
ATOM 4438 C C . PRO B 1 230 ? -10.016 52.125 10.07 1 95.12 230 PRO B C 1
ATOM 4440 O O . PRO B 1 230 ? -9.773 51.281 10.961 1 95.12 230 PRO B O 1
ATOM 4443 N N . ASP B 1 231 ? -11.211 52.688 9.836 1 93.81 231 ASP B N 1
ATOM 4444 C CA . ASP B 1 231 ? -12.344 52.281 10.672 1 93.81 231 ASP B CA 1
ATOM 4445 C C . ASP B 1 231 ? -13.25 51.312 9.93 1 93.81 231 ASP B C 1
ATOM 4447 O O . ASP B 1 231 ? -14.336 50.969 10.414 1 93.81 231 ASP B O 1
ATOM 4451 N N . ASN B 1 232 ? -12.82 50.969 8.703 1 94.75 232 ASN B N 1
ATOM 4452 C CA . ASN B 1 232 ? -13.594 50 7.926 1 94.75 232 ASN B CA 1
ATOM 4453 C C . ASN B 1 232 ? -12.688 49.062 7.125 1 94.75 232 ASN B C 1
ATOM 4455 O O . ASN B 1 232 ? -11.547 49.406 6.812 1 94.75 232 ASN B O 1
ATOM 4459 N N . LEU B 1 233 ? -13.227 47.906 6.805 1 95.31 233 LEU B N 1
ATOM 4460 C CA . LEU B 1 233 ? -12.438 46.875 6.164 1 95.31 233 LEU B CA 1
ATOM 4461 C C . LEU B 1 233 ? -12.125 47.219 4.719 1 95.31 233 LEU B C 1
ATOM 4463 O O . LEU B 1 233 ? -11.086 46.844 4.184 1 95.31 233 LEU B O 1
ATOM 4467 N N . ALA B 1 234 ? -12.945 47.969 4.07 1 94.88 234 ALA B N 1
ATOM 4468 C CA . ALA B 1 234 ? -12.766 48.344 2.67 1 94.88 234 ALA B CA 1
ATOM 4469 C C . ALA B 1 234 ? -11.461 49.125 2.471 1 94.88 234 ALA B C 1
ATOM 4471 O O . ALA B 1 234 ? -10.781 48.938 1.454 1 94.88 234 ALA B O 1
ATOM 4472 N N . ASP B 1 235 ? -11.094 49.906 3.428 1 93.62 235 ASP B N 1
ATOM 4473 C CA . ASP B 1 235 ? -9.906 50.75 3.328 1 93.62 235 ASP B CA 1
ATOM 4474 C C . ASP B 1 235 ? -8.633 49.938 3.582 1 93.62 235 ASP B C 1
ATOM 4476 O O . ASP B 1 235 ? -7.527 50.406 3.342 1 93.62 235 ASP B O 1
ATOM 4480 N N . LEU B 1 236 ? -8.836 48.688 4.023 1 94.31 236 LEU B N 1
ATOM 4481 C CA . LEU B 1 236 ? -7.688 47.812 4.238 1 94.31 236 LEU B CA 1
ATOM 4482 C C . LEU B 1 236 ? -7.324 47.094 2.955 1 94.31 236 LEU B C 1
ATOM 4484 O O . LEU B 1 236 ? -6.227 46.531 2.844 1 94.31 236 LEU B O 1
ATOM 4488 N N . GLU B 1 237 ? -8.172 47.031 2.02 1 92.38 237 GLU B N 1
ATOM 4489 C CA . GLU B 1 237 ? -8.031 46.188 0.834 1 92.38 237 GLU B CA 1
ATOM 4490 C C . GLU B 1 237 ? -6.734 46.5 0.09 1 92.38 237 GLU B C 1
ATOM 4492 O O . GLU B 1 237 ? -6.105 45.594 -0.468 1 92.38 237 GLU B O 1
ATOM 4497 N N . LYS B 1 238 ? -6.309 47.688 0.067 1 93.88 238 LYS B N 1
ATOM 4498 C CA . LYS B 1 238 ? -5.109 48.094 -0.666 1 93.88 238 LYS B CA 1
ATOM 4499 C C . LYS B 1 238 ? -3.906 48.188 0.267 1 93.88 238 LYS B C 1
ATOM 4501 O O . LYS B 1 238 ? -2.883 48.781 -0.099 1 93.88 238 LYS B O 1
ATOM 4506 N N . ARG B 1 239 ? -4.055 47.75 1.494 1 96.31 239 ARG B N 1
ATOM 4507 C CA . ARG B 1 239 ? -3 47.812 2.498 1 96.31 239 ARG B CA 1
ATOM 4508 C C . ARG B 1 239 ? -2.709 46.406 3.064 1 96.31 239 ARG B C 1
ATOM 4510 O O . ARG B 1 239 ? -3.01 46.125 4.227 1 96.31 239 ARG B O 1
ATOM 4517 N N . PRO B 1 240 ? -2.053 45.562 2.322 1 96.25 240 PRO B N 1
ATOM 4518 C CA . PRO B 1 240 ? -1.927 44.156 2.662 1 96.25 240 PRO B CA 1
ATOM 4519 C C . PRO B 1 240 ? -1.228 43.906 4 1 96.25 240 PRO B C 1
ATOM 4521 O O . PRO B 1 240 ? -1.591 43 4.746 1 96.25 240 PRO B O 1
ATOM 4524 N N . GLU B 1 241 ? -0.235 44.75 4.324 1 96.81 241 GLU B N 1
ATOM 4525 C CA . GLU B 1 241 ? 0.469 44.562 5.59 1 96.81 241 GLU B CA 1
ATOM 4526 C C . GLU B 1 241 ? -0.443 44.844 6.773 1 96.81 241 GLU B C 1
ATOM 4528 O O . GLU B 1 241 ? -0.474 44.094 7.75 1 96.81 241 GLU B O 1
ATOM 4533 N N . ALA B 1 242 ? -1.147 45.969 6.652 1 96.62 242 ALA B N 1
ATOM 4534 C CA . ALA B 1 242 ? -2.1 46.344 7.699 1 96.62 242 ALA B CA 1
ATOM 4535 C C . ALA B 1 242 ? -3.213 45.281 7.812 1 96.62 242 ALA B C 1
ATOM 4537 O O . ALA B 1 242 ? -3.609 44.906 8.922 1 96.62 242 ALA B O 1
ATOM 4538 N N . ASP B 1 243 ? -3.674 44.906 6.695 1 96.62 243 ASP B N 1
ATOM 4539 C CA . ASP B 1 243 ? -4.727 43.906 6.633 1 96.62 243 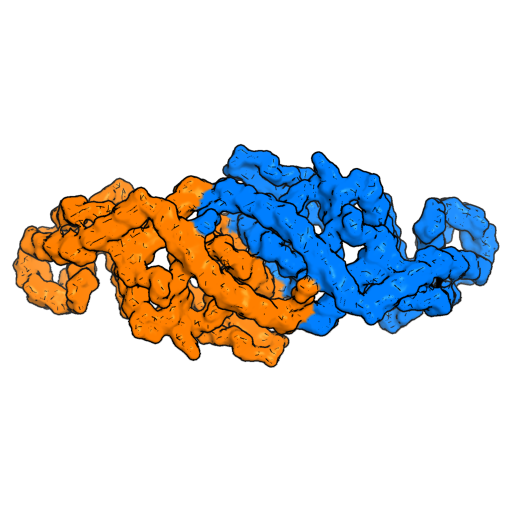ASP B CA 1
ATOM 4540 C C . ASP B 1 243 ? -4.297 42.625 7.336 1 96.62 243 ASP B C 1
ATOM 4542 O O . ASP B 1 243 ? -5.078 42.031 8.078 1 96.62 243 ASP B O 1
ATOM 4546 N N . ASN B 1 244 ? -3.117 42.219 7.121 1 96.62 244 ASN B N 1
ATOM 4547 C CA . ASN B 1 244 ? -2.566 41 7.73 1 96.62 244 ASN B CA 1
ATOM 4548 C C . ASN B 1 244 ? -2.541 41.094 9.25 1 96.62 244 ASN B C 1
ATOM 4550 O O . ASN B 1 244 ? -2.959 40.188 9.945 1 96.62 244 ASN B O 1
ATOM 4554 N N . LEU B 1 245 ? -2.062 42.188 9.758 1 97.5 245 LEU B N 1
ATOM 4555 C CA . LEU B 1 245 ? -1.951 42.344 11.203 1 97.5 245 LEU B CA 1
ATOM 4556 C C . LEU B 1 245 ? -3.33 42.406 11.852 1 97.5 245 LEU B C 1
ATOM 4558 O O . LEU B 1 245 ? -3.525 41.844 12.945 1 97.5 245 LEU B O 1
ATOM 4562 N N . VAL B 1 246 ? -4.258 43.031 11.164 1 97.12 246 VAL B N 1
ATOM 4563 C CA . VAL B 1 246 ? -5.633 43.062 11.656 1 97.12 246 VAL B CA 1
ATOM 4564 C C . VAL B 1 246 ? -6.207 41.656 11.688 1 97.12 246 VAL B C 1
ATOM 4566 O O . VAL B 1 246 ? -6.867 41.25 12.648 1 97.12 246 VAL B O 1
ATOM 4569 N N . THR B 1 247 ? -5.922 40.906 10.688 1 95.94 247 THR B N 1
ATOM 4570 C CA . THR B 1 247 ? -6.387 39.531 10.586 1 95.94 247 THR B CA 1
ATOM 4571 C C . THR B 1 247 ? -5.824 38.688 11.727 1 95.94 247 THR B C 1
ATOM 4573 O O . THR B 1 247 ? -6.555 37.906 12.359 1 95.94 247 THR B O 1
ATOM 4576 N N . ILE B 1 248 ? -4.586 38.812 11.969 1 96.5 248 ILE B N 1
ATOM 4577 C CA . ILE B 1 248 ? -3.924 38.062 13.023 1 96.5 248 ILE B CA 1
ATOM 4578 C C . ILE B 1 248 ? -4.527 38.438 14.383 1 96.5 248 ILE B C 1
ATOM 4580 O O . ILE B 1 248 ? -4.855 37.562 15.18 1 96.5 248 ILE B O 1
ATOM 4584 N N . TYR B 1 249 ? -4.68 39.719 14.586 1 97.5 249 TYR B N 1
ATOM 4585 C CA . TYR B 1 249 ? -5.27 40.188 15.844 1 97.5 249 TYR B CA 1
ATOM 4586 C C . TYR B 1 249 ? -6.676 39.625 16.016 1 97.5 249 TYR B C 1
ATOM 4588 O O . TYR B 1 249 ? -7.016 39.094 17.078 1 97.5 249 TYR B O 1
ATOM 4596 N N . ALA B 1 250 ? -7.453 39.781 15 1 96 250 ALA B N 1
ATOM 4597 C CA . ALA B 1 250 ? -8.828 39.312 15.031 1 96 250 ALA B CA 1
ATOM 4598 C C . ALA B 1 250 ? -8.883 37.812 15.344 1 96 250 ALA B C 1
ATOM 4600 O O . ALA B 1 250 ? -9.641 37.375 16.219 1 96 250 ALA B O 1
ATOM 4601 N N . ALA B 1 251 ? -8.094 37.031 14.719 1 93.62 251 ALA B N 1
ATOM 4602 C CA . ALA B 1 251 ? -8.07 35.594 14.883 1 93.62 251 ALA B CA 1
ATOM 4603 C C . ALA B 1 251 ? -7.648 35.219 16.297 1 93.62 251 ALA B C 1
ATOM 4605 O O . ALA B 1 251 ? -8.25 34.312 16.922 1 93.62 251 ALA B O 1
ATOM 4606 N N . LEU B 1 252 ? -6.645 35.875 16.828 1 94.62 252 LEU B N 1
ATOM 4607 C CA . LEU B 1 252 ? -6.117 35.531 18.141 1 94.62 252 LEU B CA 1
ATOM 4608 C C . LEU B 1 252 ? -7.074 36 19.234 1 94.62 252 LEU B C 1
ATOM 4610 O O . LEU B 1 252 ? -7.176 35.344 20.281 1 94.62 252 LEU B O 1
ATOM 4614 N N . SER B 1 253 ? -7.711 37.094 19 1 95.12 253 SER B N 1
ATOM 4615 C CA . SER B 1 253 ? -8.586 37.656 20.016 1 95.12 253 SER B CA 1
ATOM 4616 C C . SER B 1 253 ? -9.969 37 19.984 1 95.12 253 SER B C 1
ATOM 4618 O O . SER B 1 253 ? -10.742 37.125 20.922 1 95.12 253 SER B O 1
ATOM 4620 N N . GLY B 1 254 ? -10.297 36.406 18.859 1 91.31 254 GLY B N 1
ATOM 4621 C CA . GLY B 1 254 ? -11.633 35.844 18.688 1 91.31 254 GLY B CA 1
ATOM 4622 C C . GLY B 1 254 ? -12.648 36.875 18.219 1 91.31 254 GLY B C 1
ATOM 4623 O O . GLY B 1 254 ? -13.844 36.594 18.172 1 91.31 254 GLY B O 1
ATOM 4624 N N . GLN B 1 255 ? -12.125 38 17.859 1 94.19 255 GLN B N 1
ATOM 4625 C CA . GLN B 1 255 ? -12.977 39.062 17.312 1 94.19 255 GLN B CA 1
ATOM 4626 C C . GLN B 1 255 ? -13.102 38.906 15.797 1 94.19 255 GLN B C 1
ATOM 4628 O O . GLN B 1 255 ? -12.312 38.219 15.156 1 94.19 255 GLN B O 1
ATOM 4633 N N . THR B 1 256 ? -14.18 39.594 15.297 1 94 256 THR B N 1
ATOM 4634 C CA . THR B 1 256 ? -14.234 39.75 13.844 1 94 256 THR B CA 1
ATOM 4635 C C . THR B 1 256 ? -13.234 40.812 13.383 1 94 256 THR B C 1
ATOM 4637 O O . THR B 1 256 ? -12.781 41.625 14.18 1 94 256 THR B O 1
ATOM 4640 N N . ARG B 1 257 ? -12.938 40.75 12.164 1 94.94 257 ARG B N 1
ATOM 4641 C CA . ARG B 1 257 ? -12.062 41.75 11.602 1 94.94 257 ARG B CA 1
ATOM 4642 C C . ARG B 1 257 ? -12.695 43.156 11.719 1 94.94 257 ARG B C 1
ATOM 4644 O O . ARG B 1 257 ? -12.008 44.125 11.961 1 94.94 257 ARG B O 1
ATOM 4651 N N . GLU B 1 258 ? -13.992 43.125 11.578 1 95.75 258 GLU B N 1
ATOM 4652 C CA . GLU B 1 258 ? -14.727 44.406 11.703 1 95.75 258 GLU B CA 1
ATOM 4653 C C . GLU B 1 258 ? -14.602 44.969 13.109 1 95.75 258 GLU B C 1
ATOM 4655 O O . GLU B 1 258 ? -14.352 46.156 13.273 1 95.75 258 GLU B O 1
ATOM 4660 N N . GLN B 1 259 ? -14.75 44.156 14.062 1 96.88 259 GLN B N 1
ATOM 4661 C CA . GLN B 1 259 ? -14.625 44.594 15.453 1 96.88 259 GLN B CA 1
ATOM 4662 C C . GLN B 1 259 ? -13.211 45.094 15.742 1 96.88 259 GLN B C 1
ATOM 4664 O O . GLN B 1 259 ? -13.039 46.094 16.453 1 96.88 259 GLN B O 1
ATOM 4669 N N . THR B 1 260 ? -12.242 44.438 15.195 1 97 260 THR B N 1
ATOM 4670 C CA . THR B 1 260 ? -10.844 44.781 15.422 1 97 260 THR B CA 1
ATOM 4671 C C . THR B 1 260 ? -10.539 46.156 14.844 1 97 260 THR B C 1
ATOM 4673 O O . THR B 1 260 ? -9.93 47 15.508 1 97 260 THR B O 1
ATOM 4676 N N . VAL B 1 261 ? -11 46.375 13.617 1 95.94 261 VAL B N 1
ATOM 4677 C CA . VAL B 1 261 ? -10.719 47.656 12.961 1 95.94 261 VAL B CA 1
ATOM 4678 C C . VAL B 1 261 ? -11.445 48.781 13.703 1 95.94 261 VAL B C 1
ATOM 4680 O O . VAL B 1 261 ? -10.914 49.906 13.828 1 95.94 261 VAL B O 1
ATOM 4683 N N . GLN B 1 262 ? -12.578 48.531 14.18 1 96.5 262 GLN B N 1
ATOM 4684 C CA . GLN B 1 262 ? -13.32 49.531 14.93 1 96.5 262 GLN B CA 1
ATOM 4685 C C . GLN B 1 262 ? -12.641 49.844 16.266 1 96.5 262 GLN B C 1
ATOM 4687 O O . GLN B 1 262 ? -12.57 51 16.672 1 96.5 262 GLN B O 1
ATOM 4692 N N . GLN B 1 263 ? -12.211 48.906 16.875 1 97.19 263 GLN B N 1
ATOM 4693 C CA . GLN B 1 263 ? -11.562 49.031 18.172 1 97.19 263 GLN B CA 1
ATOM 4694 C C . GLN B 1 263 ? -10.305 49.906 18.078 1 97.19 263 GLN B C 1
ATOM 4696 O O . GLN B 1 263 ? -9.984 50.656 19 1 97.19 263 GLN B O 1
ATOM 4701 N N . PHE B 1 264 ? -9.664 49.844 16.938 1 97.38 264 PHE B N 1
ATOM 4702 C CA . PHE B 1 264 ? -8.383 50.531 16.828 1 97.38 264 PHE B CA 1
ATOM 4703 C C . PHE B 1 264 ? -8.438 51.625 15.766 1 97.38 264 PHE B C 1
ATOM 4705 O O . PHE B 1 264 ? -7.406 52.031 15.242 1 97.38 264 PHE B O 1
ATOM 4712 N N . ALA B 1 265 ? -9.641 52.031 15.492 1 95.81 265 ALA B N 1
ATOM 4713 C CA . ALA B 1 265 ? -9.836 53.031 14.461 1 95.81 265 ALA B CA 1
ATOM 4714 C C . ALA B 1 265 ? -9.016 54.281 14.75 1 95.81 265 ALA B C 1
ATOM 4716 O O . ALA B 1 265 ? -9.117 54.875 15.836 1 95.81 265 ALA B O 1
ATOM 4717 N N . GLY B 1 266 ? -8.172 54.625 13.789 1 95.69 266 GLY B N 1
ATOM 4718 C CA . GLY B 1 266 ? -7.402 55.844 13.906 1 95.69 266 GLY B CA 1
ATOM 4719 C C . GLY B 1 266 ? -6.098 55.656 14.664 1 95.69 266 GLY B C 1
ATOM 4720 O O . GLY B 1 266 ? -5.281 56.594 14.734 1 95.69 266 GLY B O 1
ATOM 4721 N N . ALA B 1 267 ? -5.879 54.531 15.164 1 95.44 267 ALA B N 1
ATOM 4722 C CA . ALA B 1 267 ? -4.656 54.281 15.93 1 95.44 267 ALA B CA 1
ATOM 4723 C C . ALA B 1 267 ? -3.441 54.219 15.008 1 95.44 267 ALA B C 1
ATOM 4725 O O . ALA B 1 267 ? -3.539 53.75 13.875 1 95.44 267 ALA B O 1
ATOM 4726 N N . GLN B 1 268 ? -2.352 54.719 15.562 1 95.25 268 GLN B N 1
ATOM 4727 C CA . GLN B 1 268 ? -1.079 54.469 14.891 1 95.25 268 GLN B CA 1
ATOM 4728 C C . GLN B 1 268 ? -0.631 53.031 15.055 1 95.25 268 GLN B C 1
ATOM 4730 O O . GLN B 1 268 ? -1.028 52.375 16 1 95.25 268 GLN B O 1
ATOM 4735 N N . PHE B 1 269 ? 0.181 52.594 14.117 1 95.38 269 PHE B N 1
ATOM 4736 C CA . PHE B 1 269 ? 0.602 51.188 14.125 1 95.38 269 PHE B CA 1
ATOM 4737 C C . PHE B 1 269 ? 1.466 50.875 15.344 1 95.38 269 PHE B C 1
ATOM 4739 O O . PHE B 1 269 ? 1.502 49.75 15.828 1 95.38 269 PHE B O 1
ATOM 4746 N N . SER B 1 270 ? 2.188 51.938 15.828 1 94.75 270 SER B N 1
ATOM 4747 C CA . SER B 1 270 ? 2.957 51.719 17.047 1 94.75 270 SER B CA 1
ATOM 4748 C C . SER B 1 270 ? 2.066 51.219 18.188 1 94.75 270 SER B C 1
ATOM 4750 O O . SER B 1 270 ? 2.41 50.25 18.859 1 94.75 270 SER B O 1
ATOM 4752 N N . GLY B 1 271 ? 0.973 51.875 18.344 1 95.62 271 GLY B N 1
ATOM 4753 C CA . GLY B 1 271 ? 0.018 51.438 19.344 1 95.62 271 GLY B CA 1
ATOM 4754 C C . GLY B 1 271 ? -0.629 50.094 19.031 1 95.62 271 GLY B C 1
ATOM 4755 O O . GLY B 1 271 ? -0.783 49.25 19.906 1 95.62 271 GLY B O 1
ATOM 4756 N N . PHE B 1 272 ? -1.08 49.906 17.797 1 97.56 272 PHE B N 1
ATOM 4757 C CA . PHE B 1 272 ? -1.722 48.688 17.391 1 97.56 272 PHE B CA 1
ATOM 4758 C C . PHE B 1 272 ? -0.77 47.5 17.547 1 97.56 272 PHE B C 1
ATOM 4760 O O . PHE B 1 272 ? -1.164 46.438 18.047 1 97.56 272 PHE B O 1
ATOM 4767 N N . LYS B 1 273 ? 0.457 47.625 17.125 1 97.69 273 LYS B N 1
ATOM 4768 C CA . LYS B 1 273 ? 1.444 46.562 17.234 1 97.69 273 LYS B CA 1
ATOM 4769 C C . LYS B 1 273 ? 1.718 46.219 18.703 1 97.69 273 LYS B C 1
ATOM 4771 O O . LYS B 1 273 ? 1.957 45.062 19.031 1 97.69 273 LYS B O 1
ATOM 4776 N N . ALA B 1 274 ? 1.728 47.25 19.547 1 97.56 274 ALA B N 1
ATOM 4777 C CA . ALA B 1 274 ? 1.904 47 20.969 1 97.56 274 ALA B CA 1
ATOM 4778 C C . ALA B 1 274 ? 0.789 46.094 21.5 1 97.56 274 ALA B C 1
ATOM 4780 O O . ALA B 1 274 ? 1.044 45.156 22.266 1 97.56 274 ALA B O 1
ATOM 4781 N N . ALA B 1 275 ? -0.401 46.406 21.078 1 98.06 275 ALA B N 1
ATOM 4782 C CA . ALA B 1 275 ? -1.542 45.594 21.469 1 98.06 275 ALA B CA 1
ATOM 4783 C C . ALA B 1 275 ? -1.431 44.188 20.891 1 98.06 275 ALA B C 1
ATOM 4785 O O . ALA B 1 275 ? -1.745 43.219 21.562 1 98.06 275 ALA B O 1
ATOM 4786 N N . LEU B 1 276 ? -1.046 44.125 19.688 1 98.31 276 LEU B N 1
ATOM 4787 C CA . LEU B 1 276 ? -0.884 42.812 19.031 1 98.31 276 LEU B CA 1
ATOM 4788 C C . LEU B 1 276 ? 0.209 42 19.703 1 98.31 276 LEU B C 1
ATOM 4790 O O . LEU B 1 276 ? 0.083 40.781 19.828 1 98.31 276 LEU B O 1
ATOM 4794 N N . VAL B 1 277 ? 1.283 42.594 20.062 1 98.25 277 VAL B N 1
ATOM 4795 C CA . VAL B 1 277 ? 2.352 41.938 20.797 1 98.25 277 VAL B CA 1
ATOM 4796 C C . VAL B 1 277 ? 1.796 41.344 22.078 1 98.25 277 VAL B C 1
ATOM 4798 O O . VAL B 1 277 ? 1.986 40.156 22.359 1 98.25 277 VAL B O 1
ATOM 4801 N N . ASP B 1 278 ? 1.107 42.188 22.797 1 98.25 278 ASP B N 1
ATOM 4802 C CA . ASP B 1 278 ? 0.553 41.719 24.078 1 98.25 278 ASP B CA 1
ATOM 4803 C C . ASP B 1 278 ? -0.37 40.5 23.859 1 98.25 278 ASP B C 1
ATOM 4805 O O . ASP B 1 278 ? -0.264 39.5 24.578 1 98.25 278 ASP B O 1
ATOM 4809 N N . LEU B 1 279 ? -1.207 40.656 22.922 1 98.06 279 LEU B N 1
ATOM 4810 C CA . LEU B 1 279 ? -2.162 39.594 22.625 1 98.06 279 LEU B CA 1
ATOM 4811 C C . LEU B 1 279 ? -1.443 38.312 22.156 1 98.06 279 LEU B C 1
ATOM 4813 O O . LEU B 1 279 ? -1.752 37.219 22.609 1 98.06 279 LEU B O 1
ATOM 4817 N N . SER B 1 280 ? -0.518 38.469 21.203 1 97.81 280 SER B N 1
ATOM 4818 C CA . SER B 1 280 ? 0.217 37.344 20.656 1 97.81 280 SER B CA 1
ATOM 4819 C C . SER B 1 280 ? 1.001 36.594 21.734 1 97.81 280 SER B C 1
ATOM 4821 O O . SER B 1 280 ? 0.974 35.375 21.797 1 97.81 280 SER B O 1
ATOM 4823 N N . VAL B 1 281 ? 1.696 37.375 22.531 1 97.5 281 VAL B N 1
ATOM 4824 C CA . VAL B 1 281 ? 2.49 36.75 23.594 1 97.5 281 VAL B CA 1
ATOM 4825 C C . VAL B 1 281 ? 1.573 36.031 24.578 1 97.5 281 VAL B C 1
ATOM 4827 O O . VAL B 1 281 ? 1.854 34.906 24.984 1 97.5 281 VAL B O 1
ATOM 4830 N N . ALA B 1 282 ? 0.508 36.656 24.938 1 97.19 282 ALA B N 1
ATOM 4831 C CA . ALA B 1 282 ? -0.428 36.062 25.891 1 97.19 282 ALA B CA 1
ATOM 4832 C C . ALA B 1 282 ? -1.009 34.781 25.344 1 97.19 282 ALA B C 1
ATOM 4834 O O . ALA B 1 282 ? -1.189 33.812 26.094 1 97.19 282 ALA B O 1
ATOM 4835 N N . LYS B 1 283 ? -1.336 34.688 24.078 1 95.25 283 LYS B N 1
ATOM 4836 C CA . LYS B 1 283 ? -2.021 33.562 23.484 1 95.25 283 LYS B CA 1
ATOM 4837 C C . LYS B 1 283 ? -1.025 32.5 23.031 1 95.25 283 LYS B C 1
ATOM 4839 O O . LYS B 1 283 ? -1.279 31.297 23.156 1 95.25 283 LYS B O 1
ATOM 4844 N N . LEU B 1 284 ? 0.094 32.906 22.5 1 96.12 284 LEU B N 1
ATOM 4845 C CA . LEU B 1 284 ? 0.99 32 21.812 1 96.12 284 LEU B CA 1
ATOM 4846 C C . LEU B 1 284 ? 2.094 31.5 22.734 1 96.12 284 LEU B C 1
ATOM 4848 O O . LEU B 1 284 ? 2.564 30.375 22.609 1 96.12 284 LEU B O 1
ATOM 4852 N N . ALA B 1 285 ? 2.537 32.375 23.656 1 95.06 285 ALA B N 1
ATOM 4853 C CA . ALA B 1 285 ? 3.695 32.031 24.484 1 95.06 285 ALA B CA 1
ATOM 4854 C C . ALA B 1 285 ? 3.469 30.734 25.266 1 95.06 285 ALA B C 1
ATOM 4856 O O . ALA B 1 285 ? 4.363 29.891 25.344 1 95.06 285 ALA B O 1
ATOM 4857 N N . PRO B 1 286 ? 2.281 30.562 25.906 1 95.44 286 PRO B N 1
ATOM 4858 C CA . PRO B 1 286 ? 2.053 29.297 26.594 1 95.44 286 PRO B CA 1
ATOM 4859 C C . PRO B 1 286 ? 2.182 28.094 25.656 1 95.44 286 PRO B C 1
ATOM 4861 O O . PRO B 1 286 ? 2.711 27.047 26.062 1 95.44 286 PRO B O 1
ATOM 4864 N N . MET B 1 287 ? 1.705 28.188 24.484 1 94.44 287 MET B N 1
ATOM 4865 C CA . MET B 1 287 ? 1.758 27.109 23.516 1 94.44 287 MET B CA 1
ATOM 4866 C C . MET B 1 287 ? 3.195 26.828 23.078 1 94.44 287 MET B C 1
ATOM 4868 O O . MET B 1 287 ? 3.611 25.672 23 1 94.44 287 MET B O 1
ATOM 4872 N N . THR B 1 288 ? 3.91 27.906 22.812 1 94 288 THR B N 1
ATOM 4873 C CA . THR B 1 288 ? 5.285 27.719 22.344 1 94 288 THR B CA 1
ATOM 4874 C C . THR B 1 288 ? 6.164 27.188 23.469 1 94 288 THR B C 1
ATOM 4876 O O . THR B 1 288 ? 7.098 26.422 23.219 1 94 288 THR B O 1
ATOM 4879 N N . THR B 1 289 ? 5.883 27.578 24.688 1 95.06 289 THR B N 1
ATOM 4880 C CA . THR B 1 289 ? 6.59 27.031 25.844 1 95.06 289 THR B CA 1
ATOM 4881 C C . THR B 1 289 ? 6.324 25.531 25.984 1 95.06 289 THR B C 1
ATOM 4883 O O . THR B 1 289 ? 7.25 24.75 26.188 1 95.06 289 THR B O 1
ATOM 4886 N N . ARG B 1 290 ? 5.059 25.188 25.906 1 95.12 290 ARG B N 1
ATOM 4887 C CA . ARG B 1 290 ? 4.684 23.766 25.969 1 95.12 290 ARG B CA 1
ATOM 4888 C C . ARG B 1 290 ? 5.34 22.969 24.859 1 95.12 290 ARG B C 1
ATOM 4890 O O . ARG B 1 290 ? 5.793 21.844 25.062 1 95.12 290 ARG B O 1
ATOM 4897 N N . MET B 1 291 ? 5.312 23.547 23.703 1 93.5 291 MET B N 1
ATOM 4898 C CA . MET B 1 291 ? 5.965 22.906 22.562 1 93.5 291 MET B CA 1
ATOM 4899 C C . MET B 1 291 ? 7.438 22.641 22.859 1 93.5 291 MET B C 1
ATOM 4901 O O . MET B 1 291 ? 7.934 21.531 22.594 1 93.5 291 MET B O 1
ATOM 4905 N N . LYS B 1 292 ? 8.102 23.578 23.375 1 93.25 292 LYS B N 1
ATOM 4906 C CA . LYS B 1 292 ? 9.508 23.438 23.719 1 93.25 292 LYS B CA 1
ATOM 4907 C C . LYS B 1 292 ? 9.719 22.359 24.766 1 93.25 292 LYS B C 1
ATOM 4909 O O . LYS B 1 292 ? 10.648 21.562 24.672 1 93.25 292 LYS B O 1
ATOM 4914 N N . GLU B 1 293 ? 8.906 22.359 25.75 1 95.56 293 GLU B N 1
ATOM 4915 C CA . GLU B 1 293 ? 8.984 21.344 26.797 1 95.56 293 GLU B CA 1
ATOM 4916 C C . GLU B 1 293 ? 8.867 19.938 26.203 1 95.56 293 GLU B C 1
ATOM 4918 O O . GLU B 1 293 ? 9.633 19.047 26.562 1 95.56 293 GLU B O 1
ATOM 4923 N N . LEU B 1 294 ? 7.922 19.75 25.344 1 96.31 294 LEU B N 1
ATOM 4924 C CA . LEU B 1 294 ? 7.688 18.453 24.719 1 96.31 294 LEU B CA 1
ATOM 4925 C C . LEU B 1 294 ? 8.875 18.047 23.844 1 96.31 294 LEU B C 1
ATOM 4927 O O . LEU B 1 294 ? 9.305 16.891 23.859 1 96.31 294 LEU B O 1
ATOM 4931 N N . LEU B 1 295 ? 9.406 18.984 23.094 1 95.56 295 LEU B N 1
ATOM 4932 C CA . LEU B 1 295 ? 10.508 18.688 22.188 1 95.56 295 LEU B CA 1
ATOM 4933 C C . LEU B 1 295 ? 11.789 18.391 22.953 1 95.56 295 LEU B C 1
ATOM 4935 O O . LEU B 1 295 ? 12.68 17.703 22.438 1 95.56 295 LEU B O 1
ATOM 4939 N N . ASP B 1 296 ? 11.812 18.938 24.203 1 96.06 296 ASP B N 1
ATOM 4940 C CA . ASP B 1 296 ? 12.953 18.641 25.062 1 96.06 296 ASP B CA 1
ATOM 4941 C C . ASP B 1 296 ? 12.859 17.234 25.641 1 96.06 296 ASP B C 1
ATOM 4943 O O . ASP B 1 296 ? 13.844 16.703 26.156 1 96.06 296 ASP B O 1
ATOM 4947 N N . ASP B 1 297 ? 11.688 16.641 25.531 1 96.75 297 ASP B N 1
ATOM 4948 C CA . ASP B 1 297 ? 11.453 15.281 26.016 1 96.75 297 ASP B CA 1
ATOM 4949 C C . ASP B 1 297 ? 10.93 14.383 24.906 1 96.75 297 ASP B C 1
ATOM 4951 O O . ASP B 1 297 ? 9.789 13.93 24.953 1 96.75 297 ASP B O 1
ATOM 4955 N N . LYS B 1 298 ? 11.75 13.969 24.047 1 96.12 298 LYS B N 1
ATOM 4956 C CA . LYS B 1 298 ? 11.383 13.18 22.891 1 96.12 298 LYS B CA 1
ATOM 4957 C C . LYS B 1 298 ? 10.781 11.836 23.297 1 96.12 298 LYS B C 1
ATOM 4959 O O . LYS B 1 298 ? 9.898 11.312 22.609 1 96.12 298 LYS B O 1
ATOM 4964 N N . ALA B 1 299 ? 11.242 11.305 24.359 1 97.44 299 ALA B N 1
ATOM 4965 C CA . ALA B 1 299 ? 10.742 10.023 24.844 1 97.44 299 ALA B CA 1
ATOM 4966 C C . ALA B 1 299 ? 9.258 10.102 25.172 1 97.44 299 ALA B C 1
ATOM 4968 O O . ALA B 1 299 ? 8.508 9.148 24.953 1 97.44 299 ALA B O 1
ATOM 4969 N N . GLU B 1 300 ? 8.914 11.188 25.781 1 97 300 GLU B N 1
ATOM 4970 C CA . GLU B 1 300 ? 7.504 11.383 26.109 1 97 300 GLU B CA 1
ATOM 4971 C C . GLU B 1 300 ? 6.648 11.484 24.844 1 97 300 GLU B C 1
ATOM 4973 O O . GLU B 1 300 ? 5.543 10.938 24.797 1 97 300 GLU B O 1
ATOM 4978 N N . ILE B 1 301 ? 7.117 12.148 23.844 1 98.12 301 ILE B N 1
ATOM 4979 C CA . ILE B 1 301 ? 6.41 12.234 22.578 1 98.12 301 ILE B CA 1
ATOM 4980 C C . ILE B 1 301 ? 6.242 10.844 21.984 1 98.12 301 ILE B C 1
ATOM 4982 O O . ILE B 1 301 ? 5.148 10.477 21.531 1 98.12 301 ILE B O 1
ATOM 4986 N N . ASP B 1 302 ? 7.332 10.07 22.031 1 98.44 302 ASP B N 1
ATOM 4987 C CA . ASP B 1 302 ? 7.289 8.711 21.484 1 98.44 302 ASP B CA 1
ATOM 4988 C C . ASP B 1 302 ? 6.289 7.852 22.25 1 98.44 302 ASP B C 1
ATOM 4990 O O . ASP B 1 302 ? 5.566 7.051 21.656 1 98.44 302 ASP B O 1
ATOM 4994 N N . ARG B 1 303 ? 6.273 8.031 23.547 1 98.25 303 ARG B N 1
ATOM 4995 C CA . ARG B 1 303 ? 5.336 7.289 24.375 1 98.25 303 ARG B CA 1
ATOM 4996 C C . ARG B 1 303 ? 3.895 7.625 24.016 1 98.25 303 ARG B C 1
ATOM 4998 O O . ARG B 1 303 ? 3.053 6.73 23.891 1 98.25 303 ARG B O 1
ATOM 5005 N N . LEU B 1 304 ? 3.604 8.867 23.812 1 98.31 304 LEU B N 1
ATOM 5006 C CA . LEU B 1 304 ? 2.26 9.312 23.469 1 98.31 304 LEU B CA 1
ATOM 5007 C C . LEU B 1 304 ? 1.857 8.805 22.078 1 98.31 304 LEU B C 1
ATOM 5009 O O . LEU B 1 304 ? 0.726 8.359 21.891 1 98.31 304 LEU B O 1
ATOM 5013 N N . LEU B 1 305 ? 2.793 8.812 21.156 1 98.75 305 LEU B N 1
ATOM 5014 C CA . LEU B 1 305 ? 2.541 8.32 19.812 1 98.75 305 LEU B CA 1
ATOM 5015 C C . LEU B 1 305 ? 2.27 6.816 19.828 1 98.75 305 LEU B C 1
ATOM 5017 O O . LEU B 1 305 ? 1.375 6.336 19.141 1 98.75 305 LEU B O 1
ATOM 5021 N N . ARG B 1 306 ? 3.061 6.117 20.609 1 98.62 306 ARG B N 1
ATOM 5022 C CA . ARG B 1 306 ? 2.865 4.676 20.719 1 98.62 306 ARG B CA 1
ATOM 5023 C C . ARG B 1 306 ? 1.482 4.352 21.281 1 98.62 306 ARG B C 1
ATOM 5025 O O . ARG B 1 306 ? 0.773 3.502 20.734 1 98.62 306 ARG B O 1
ATOM 5032 N N . ARG B 1 307 ? 1.137 5.055 22.328 1 98.56 307 ARG B N 1
ATOM 5033 C CA . ARG B 1 307 ? -0.167 4.836 22.938 1 98.56 307 ARG B CA 1
ATOM 5034 C C . ARG B 1 307 ? -1.295 5.164 21.969 1 98.56 307 ARG B C 1
ATOM 5036 O O . ARG B 1 307 ? -2.252 4.395 21.828 1 98.56 307 ARG B O 1
ATOM 5043 N N . GLY B 1 308 ? -1.172 6.281 21.312 1 98.75 308 GLY B N 1
ATOM 5044 C CA . GLY B 1 308 ? -2.154 6.645 20.297 1 98.75 308 GLY B CA 1
ATOM 5045 C C . GLY B 1 308 ? -2.201 5.672 19.141 1 98.75 308 GLY B C 1
ATOM 5046 O O . GLY B 1 308 ? -3.281 5.344 18.641 1 98.75 308 GLY B O 1
ATOM 5047 N N . GLY B 1 309 ? -1.01 5.227 18.703 1 98.75 309 GLY B N 1
ATOM 5048 C CA . GLY B 1 309 ? -0.918 4.258 17.625 1 98.75 309 GLY B CA 1
ATOM 5049 C C . GLY B 1 309 ? -1.591 2.938 17.938 1 98.75 309 GLY B C 1
ATOM 5050 O O . GLY B 1 309 ? -2.246 2.344 17.078 1 98.75 309 GLY B O 1
ATOM 5051 N N . GLU B 1 310 ? -1.406 2.453 19.156 1 98.75 310 GLU B N 1
ATOM 5052 C CA . GLU B 1 310 ? -2.037 1.209 19.594 1 98.75 310 GLU B CA 1
ATOM 5053 C C . GLU B 1 310 ? -3.559 1.331 19.594 1 98.75 310 GLU B C 1
ATOM 5055 O O . GLU B 1 310 ? -4.258 0.411 19.156 1 98.75 310 GLU B O 1
ATOM 5060 N N . ARG B 1 311 ? -4.07 2.473 20.062 1 98.69 311 ARG B N 1
ATOM 5061 C CA . ARG B 1 311 ? -5.508 2.717 20.047 1 98.69 311 ARG B CA 1
ATOM 5062 C C . ARG B 1 311 ? -6.035 2.812 18.625 1 98.69 311 ARG B C 1
ATOM 5064 O O . ARG B 1 311 ? -7.094 2.266 18.312 1 98.69 311 ARG B O 1
ATOM 5071 N N . ALA B 1 312 ? -5.297 3.482 17.797 1 98.88 312 ALA B N 1
ATOM 5072 C CA . ALA B 1 312 ? -5.672 3.596 16.375 1 98.88 312 ALA B CA 1
ATOM 5073 C C . ALA B 1 312 ? -5.672 2.23 15.703 1 98.88 312 ALA B C 1
ATOM 5075 O O . ALA B 1 312 ? -6.59 1.906 14.945 1 98.88 312 ALA B O 1
ATOM 5076 N N . ALA B 1 313 ? -4.664 1.434 15.992 1 98.81 313 ALA B N 1
ATOM 5077 C CA . ALA B 1 313 ? -4.516 0.112 15.383 1 98.81 313 ALA B CA 1
ATOM 5078 C C . ALA B 1 313 ? -5.695 -0.789 15.742 1 98.81 313 ALA B C 1
ATOM 5080 O O . ALA B 1 313 ? -6.16 -1.57 14.906 1 98.81 313 ALA B O 1
ATOM 5081 N N . ALA B 1 314 ? -6.125 -0.697 16.938 1 98.69 314 ALA B N 1
ATOM 5082 C CA . ALA B 1 314 ? -7.242 -1.53 17.375 1 98.69 314 ALA B CA 1
ATOM 5083 C C . ALA B 1 314 ? -8.484 -1.271 16.531 1 98.69 314 ALA B C 1
ATOM 5085 O O . ALA B 1 314 ? -9.156 -2.213 16.094 1 98.69 314 ALA B O 1
ATOM 5086 N N . ILE B 1 315 ? -8.773 -0.009 16.25 1 98.62 315 ILE B N 1
ATOM 5087 C CA . ILE B 1 315 ? -9.922 0.36 15.43 1 98.62 315 ILE B CA 1
ATOM 5088 C C . ILE B 1 315 ? -9.664 -0.028 13.977 1 98.62 315 ILE B C 1
ATOM 5090 O O . ILE B 1 315 ? -10.508 -0.659 13.336 1 98.62 315 ILE B O 1
ATOM 5094 N N . ALA B 1 316 ? -8.469 0.333 13.508 1 98.88 316 ALA B N 1
ATOM 5095 C CA . ALA B 1 316 ? -8.094 0.134 12.109 1 98.88 316 ALA B CA 1
ATOM 5096 C C . ALA B 1 316 ? -8.109 -1.347 11.742 1 98.88 316 ALA B C 1
ATOM 5098 O O . ALA B 1 316 ? -8.648 -1.728 10.703 1 98.88 316 ALA B O 1
ATOM 5099 N N . GLU B 1 317 ? -7.508 -2.174 12.57 1 98.44 317 GLU B N 1
ATOM 5100 C CA . GLU B 1 317 ? -7.391 -3.6 12.289 1 98.44 317 GLU B CA 1
ATOM 5101 C C . GLU B 1 317 ? -8.758 -4.273 12.289 1 98.44 317 GLU B C 1
ATOM 5103 O O . GLU B 1 317 ? -9.023 -5.164 11.469 1 98.44 317 GLU B O 1
ATOM 5108 N N . THR B 1 318 ? -9.602 -3.861 13.195 1 98.62 318 THR B N 1
ATOM 5109 C CA . THR B 1 318 ? -10.961 -4.387 13.219 1 98.62 318 THR B CA 1
ATOM 5110 C C . THR B 1 318 ? -11.68 -4.078 11.906 1 98.62 318 THR B C 1
ATOM 5112 O O . THR B 1 318 ? -12.273 -4.973 11.289 1 98.62 318 THR B O 1
ATOM 5115 N N . ASN B 1 319 ? -11.617 -2.852 11.484 1 98.81 319 ASN B N 1
ATOM 5116 C CA . ASN B 1 319 ? -12.297 -2.445 10.258 1 98.81 319 ASN B CA 1
ATOM 5117 C C . ASN B 1 319 ? -11.656 -3.076 9.023 1 98.81 319 ASN B C 1
ATOM 5119 O O . ASN B 1 319 ? -12.352 -3.488 8.102 1 98.81 319 ASN B O 1
ATOM 5123 N N . LEU B 1 320 ? -10.312 -3.143 9.023 1 98.88 320 LEU B N 1
ATOM 5124 C CA . LEU B 1 320 ? -9.625 -3.77 7.902 1 98.88 320 LEU B CA 1
ATOM 5125 C C . LEU B 1 320 ? -10.008 -5.238 7.777 1 98.88 320 LEU B C 1
ATOM 5127 O O . LEU B 1 320 ? -10.18 -5.75 6.668 1 98.88 320 LEU B O 1
ATOM 5131 N N . ASN B 1 321 ? -10.078 -5.938 8.914 1 98.69 321 ASN B N 1
ATOM 5132 C CA . ASN B 1 321 ? -10.508 -7.328 8.891 1 98.69 321 ASN B CA 1
ATOM 5133 C C . ASN B 1 321 ? -11.898 -7.48 8.281 1 98.69 321 ASN B C 1
ATOM 5135 O O . ASN B 1 321 ? -12.148 -8.422 7.531 1 98.69 321 ASN B O 1
ATOM 5139 N N . GLY B 1 322 ? -12.773 -6.52 8.602 1 98.75 322 GLY B N 1
ATOM 5140 C CA . GLY B 1 322 ? -14.078 -6.508 7.953 1 98.75 322 GLY B CA 1
ATOM 5141 C C . GLY B 1 322 ? -13.984 -6.379 6.445 1 98.75 322 GLY B C 1
ATOM 5142 O O . GLY B 1 322 ? -14.695 -7.078 5.715 1 98.75 322 GLY B O 1
ATOM 5143 N N . VAL B 1 323 ? -13.133 -5.5 5.984 1 98.88 323 VAL B N 1
ATOM 5144 C CA . VAL B 1 323 ? -12.93 -5.309 4.551 1 98.88 323 VAL B CA 1
ATOM 5145 C C . VAL B 1 323 ? -12.391 -6.594 3.928 1 98.88 323 VAL B C 1
ATOM 5147 O O . VAL B 1 323 ? -12.883 -7.039 2.887 1 98.88 323 VAL B O 1
ATOM 5150 N N . LYS B 1 324 ? -11.367 -7.199 4.57 1 98.69 324 LYS B N 1
ATOM 5151 C CA . LYS B 1 324 ? -10.773 -8.438 4.066 1 98.69 324 LYS B CA 1
ATOM 5152 C C . LYS B 1 324 ? -11.82 -9.539 3.951 1 98.69 324 LYS B C 1
ATOM 5154 O O . LYS B 1 324 ? -11.82 -10.305 2.984 1 98.69 324 LYS B O 1
ATOM 5159 N N . ASP B 1 325 ? -12.727 -9.594 4.883 1 98.25 325 ASP B N 1
ATOM 5160 C CA . ASP B 1 325 ? -13.797 -10.578 4.844 1 98.25 325 ASP B CA 1
ATOM 5161 C C . ASP B 1 325 ? -14.742 -10.32 3.67 1 98.25 325 ASP B C 1
ATOM 5163 O O . ASP B 1 325 ? -15.133 -11.25 2.965 1 98.25 325 ASP B O 1
ATOM 5167 N N . ILE B 1 326 ? -15.086 -9.086 3.471 1 98.5 326 ILE B N 1
ATOM 5168 C CA . ILE B 1 326 ? -16.031 -8.703 2.428 1 98.5 326 ILE B CA 1
ATOM 5169 C C . ILE B 1 326 ? -15.461 -9.055 1.058 1 98.5 326 ILE B C 1
ATOM 5171 O O . ILE B 1 326 ? -16.172 -9.578 0.197 1 98.5 326 ILE B O 1
ATOM 5175 N N . ILE B 1 327 ? -14.148 -8.828 0.886 1 98.25 327 ILE B N 1
ATOM 5176 C CA . ILE B 1 327 ? -13.602 -8.938 -0.462 1 98.25 327 ILE B CA 1
ATOM 5177 C C . ILE B 1 327 ? -13.094 -10.359 -0.699 1 98.25 327 ILE B C 1
ATOM 5179 O O . ILE B 1 327 ? -12.727 -10.719 -1.822 1 98.25 327 ILE B O 1
ATOM 5183 N N . GLY B 1 328 ? -12.93 -11.164 0.354 1 97.88 328 GLY B N 1
ATOM 5184 C CA . GLY B 1 328 ? -12.68 -12.586 0.182 1 97.88 328 GLY B CA 1
ATOM 5185 C C . GLY B 1 328 ? -11.234 -12.969 0.441 1 97.88 328 GLY B C 1
ATOM 5186 O O . GLY B 1 328 ? -10.789 -14.031 0.005 1 97.88 328 GLY B O 1
ATOM 5187 N N . LEU B 1 329 ? -10.5 -12.109 1.145 1 98.44 329 LEU B N 1
ATOM 5188 C CA . LEU B 1 329 ? -9.156 -12.5 1.555 1 98.44 329 LEU B CA 1
ATOM 5189 C C . LEU B 1 329 ? -9.203 -13.461 2.732 1 98.44 329 LEU B C 1
ATOM 5191 O O . LEU B 1 329 ? -10.008 -13.289 3.65 1 98.44 329 LEU B O 1
ATOM 5195 N N . LEU B 1 330 ? -8.398 -14.477 2.662 1 97.62 330 LEU B N 1
ATOM 5196 C CA . LEU B 1 330 ? -8.352 -15.484 3.713 1 97.62 330 LEU B CA 1
ATOM 5197 C C . LEU B 1 330 ? -7.504 -15.008 4.887 1 97.62 330 LEU B C 1
ATOM 5199 O O . LEU B 1 330 ? -6.391 -14.516 4.695 1 97.62 330 LEU B O 1
ATOM 5203 N N . ARG B 1 331 ? -8.016 -15.07 6.109 1 96.12 331 ARG B N 1
ATOM 5204 C CA . ARG B 1 331 ? -7.305 -14.781 7.352 1 96.12 331 ARG B CA 1
ATOM 5205 C C . ARG B 1 331 ? -7.156 -16.031 8.203 1 96.12 331 ARG B C 1
ATOM 5207 O O . ARG B 1 331 ? -7.926 -16.25 9.141 1 96.12 331 ARG B O 1
ATOM 5214 N N . PRO B 1 332 ? -6.148 -16.875 7.855 1 95.88 332 PRO B N 1
ATOM 5215 C CA . PRO B 1 332 ? -6.059 -18.188 8.492 1 95.88 332 PRO B CA 1
ATOM 5216 C C . PRO B 1 332 ? -5.758 -18.109 9.984 1 95.88 332 PRO B C 1
ATOM 5218 O O . PRO B 1 332 ? -5.18 -17.109 10.445 1 95.88 332 PRO B O 1
#

Organism: NCBI:txid1064539

Solvent-accessible surface area (backbone atoms only — not comparable to full-atom values): 33576 Å² total; per-residue (Å²): 131,64,25,33,42,42,68,46,60,38,54,72,68,58,31,52,42,51,39,57,35,45,50,53,61,55,41,59,42,59,78,79,33,52,43,38,41,31,36,30,50,64,66,47,44,46,47,94,67,53,28,68,59,38,36,50,12,45,51,48,47,50,28,44,44,43,32,68,55,42,50,66,88,84,29,39,32,23,45,43,71,65,30,52,54,42,34,41,43,19,50,58,48,26,31,68,35,38,36,45,67,54,72,65,38,62,66,46,53,63,72,34,51,92,50,48,47,68,29,28,39,26,52,64,46,42,54,49,41,52,26,20,57,38,52,39,65,49,20,39,30,29,69,57,57,82,86,43,45,65,45,49,50,49,29,27,50,48,29,50,51,51,17,60,76,67,76,48,80,80,48,54,66,47,35,80,33,85,60,74,81,57,44,84,44,38,16,33,67,40,32,88,37,69,44,53,74,81,50,86,52,71,51,25,46,50,48,50,72,36,48,48,68,52,47,34,50,31,49,65,65,32,44,69,73,92,66,50,40,47,67,49,70,77,72,30,72,88,31,41,34,52,39,35,53,44,48,53,42,10,64,75,68,72,45,50,55,65,55,44,29,50,75,40,44,63,34,46,61,72,59,51,37,52,52,41,27,53,51,47,35,68,66,42,27,63,27,12,50,45,22,48,55,42,66,74,34,55,66,58,52,30,50,48,29,36,54,16,24,54,57,48,33,57,50,25,48,54,44,47,50,52,49,34,56,67,62,16,54,66,80,91,133,63,24,32,41,43,69,46,60,38,55,72,68,56,31,54,42,51,39,57,35,46,50,55,59,54,40,60,44,58,80,79,32,52,43,36,41,30,37,30,51,63,66,48,42,46,45,93,67,54,26,68,57,38,36,49,11,44,52,49,46,50,29,45,45,43,31,68,55,42,52,64,87,83,29,39,33,23,46,44,72,63,30,53,52,39,34,40,44,20,50,57,48,26,32,69,34,38,36,45,67,53,72,65,40,61,66,45,53,63,73,34,50,92,48,49,47,69,30,28,39,26,52,64,46,42,53,48,40,51,26,21,58,38,51,40,65,50,20,38,30,29,70,57,57,82,86,43,46,65,45,48,48,48,30,27,50,46,30,50,50,50,19,59,75,66,74,48,79,79,50,54,67,48,35,78,34,84,60,74,82,56,45,84,44,37,16,32,66,39,32,87,37,69,46,52,73,80,49,87,51,71,51,25,46,50,47,50,70,39,49,47,67,54,48,35,50,30,48,65,64,31,47,68,71,93,66,52,39,47,66,47,70,75,75,30,70,87,32,40,32,52,38,37,55,44,47,52,44,10,64,76,71,69,47,50,55,65,56,46,31,48,74,41,45,64,34,46,61,71,60,51,36,52,51,42,27,54,50,46,36,68,66,42,26,62,29,13,50,45,22,48,56,40,68,74,34,55,66,57,51,30,51,48,28,36,55,16,24,54,57,49,34,57,50,25,48,53,44,46,50,51,51,35,55,67,62,16,54,68,81,92

InterPro domains:
  IPR002305 Aminoacyl-tRNA synthetase, class Ic [PF00579] (3-271)
  IPR002306 Tryptophan-tRNA ligase [PR01039] (14-30)
  IPR002306 Tryptophan-tRNA ligase [PR01039] (64-83)
  IPR002306 Tryptophan-tRNA ligase [PR01039] (140-161)
  IPR002306 Tryptophan-tRNA ligase [PR01039] (194-204)
  IPR002306 Tryptophan-tRNA ligase [TIGR00233] (2-329)
  IPR002306 Tryptophan-tRNA ligase [cd00806] (3-278)
  IPR014729 Rossmann-like alpha/beta/alpha sandwich fold [G3DSA:3.40.50.620] (4-328)
  IPR024109 Tryptophan-tRNA ligase, bacterial-type [MF_00140_B] (1-330)
  IPR050203 Tryptophan--tRNA ligase [PTHR43766] (2-330)

pLDDT: mean 94.6, std 5.87, range [59.47, 98.94]

Sequence (664 aa):
MNRIFSGMQPTRQLHLGNYLGALRNWVELQNSYECIFCVVDLHALTIDQDAEVLRNNIREVTAAYIAAGIDPEKNILFNQSFVPAHSELAWILSCHTPLGWLNRMTQFKEKAGKQKDMANLGLYSYPVLMAADILLYKATHVPVGEDQKQHLELARDIAGAFNRRYDTEFFPLPEPQILGEATRVMSLRDGTKKMSKSDESEYSRINMTDDADTIATKVRKAKTDPEPLPDNLADLEKRPEADNLVTIYAALSGQTREQTVQQFAGAQFSGFKAALVDLSVAKLAPMTTRMKELLDDKAEIDRLLRRGGERAAAIAETNLNGVKDIIGLLRPMNRIFSGMQPTRQLHLGNYLGALRNWVELQNSYECIFCVVDLHALTIDQDAEVLRNNIREVTAAYIAAGIDPEKNILFNQSFVPAHSELAWILSCHTPLGWLNRMTQFKEKAGKQKDMANLGLYSYPVLMAADILLYKATHVPVGEDQKQHLELARDIAGAFNRRYDTEFFPLPEPQILGEATRVMSLRDGTKKMSKSDESEYSRINMTDDADTIATKVRKAKTDPEPLPDNLADLEKRPEADNLVTIYAALSGQTREQTVQQFAGAQFSGFKAALVDLSVAKLAPMTTRMKELLDDKAEIDRLLRRGGERAAAIAETNLNGVKDIIGLLRP

Foldseek 3Di:
DAEEEEEDELDPFAFPLCLLQPLLLLLVCLVPHAYAYEHAPLLVVQDDDDPVSRVLSSLLVLLLNVLSHNDLVSHQYAYPVLACLLVVQLVVLVVVDDLVLLVPQPQLCVVCPPPVVPRDPCSSSVLSSVLSSCFLLLHQEYADDPNCVSSLVSSQVSQVSLCVVLVHNLHHNHDYDDGPHRQFAFFLADLVHGQDPPDPDPLRTGTLQDALVRLLVSLQPGDFDFFFQALAPVVCPVTRNSNNLLSLQCSLVVHDSNVSSNVRHRHGVNVSSVVSSVSCSVRRNSSNVSSVVSSVPSVVSVVSNNVSSVVSNVSSVVSSVVVCVSVPNDDD/DAEEEEEDELDPFAFPLCLLQPLLLLLVVLVPHAYAYEHAPLLVVQDDDDPVSRVLSSLLVLLLNVLSHNDLVSHQYAYPVLACLLVVQLVVLVVVDDLVLLVPQPQLCVVCPPPVVPRDPCSSSVLSSVLSSCQLLLHQEYADDPNCVSSLVSSQVSQVSLCVVLVHNLHHNHDYDDGPHRQFAFFLADLVHGQDPPDPDPLRTGTLQDALVRLLVSLQPRDFDFFFQALAPVVCPVTSNSNNLLSLQCSLVVHDSNVSSNVRHRHGVNVVSVVSSVSCNVRRNSSNVSSVVSSVPSVVSVVSNNVSSVVSNVSSVVSSVVVCVSVPNDDD

Secondary structure (DSSP, 8-state):
--EEEEEE---SS-BHHHIIIIIHHHHHHTTTSEEEEEE-TTGGGGS---HHHHHHHHHHHHHHHHHHT--TTTSEEEEGGG-THHHHHHHHHHTTSBHHHHHT-HHHHHHHTT-GGGSBHHHHHHHHHHHHHHHTTT-SEEE--GGGHHHHHHHHHHHHHHHHHTT---S---EEE--S----PBPSS-TTSB--TT-S-GGG--BTT--HHHHHHHHHT----SSPPPSSGGGGTT-HHHHHHHHHHHHHHT--HHHHHHHTTT--HHHHHHHHHHHHHHHHHHHHHHHHHHHT-HHHHHHHHHHHHHHHHHHHHHHHHHHHHHHT----/--EEEEEE---SS-BHHHIIIIIHHHHHHTTTSEEEEEE-TTGGGGS---HHHHHHHHHHHHHHHHHHT--TTTSEEEEGGG-THHHHHHHHHHTTSBHHHHHT-HHHHHHHTT-GGGSBHHHHHHHHHHHHHHHTTT-SEEE--GGGHHHHHHHHHHHHHHHHHTT---S---EEE--S----PBPSS-TTSB--TT-S-GGG--BTT--HHHHHHHHHT----SSPPPSSGGGGTT-HHHHHHHHHHHHHHT--HHHHHHHTTT--HHHHHHHHHHHHHHHHHHHHHHHHHHHH-HHHHHHHHHHHHHHHHHHHHHHHHHHHHHHT----